Protein AF-A0AAW8I5U8-F1 (afdb_monomer)

Solvent-accessible surface area (backbone atoms only — not comparable to full-atom values): 26668 Å² total; per-residue (Å²): 141,75,40,50,20,48,64,18,50,66,17,54,62,31,70,56,70,36,52,13,31,52,14,30,51,13,29,57,18,38,51,52,96,35,41,14,20,42,19,5,32,14,5,34,15,4,30,14,0,49,57,34,18,30,14,5,34,15,6,34,15,5,34,14,4,42,13,65,38,73,68,40,48,15,4,33,13,5,32,15,5,33,16,6,31,19,34,35,25,24,30,15,4,32,15,5,35,16,6,32,16,3,33,21,64,20,74,36,66,20,40,11,3,32,13,6,32,15,5,32,17,6,34,14,0,56,73,33,18,29,14,4,30,15,6,32,16,4,37,14,3,35,7,71,21,70,40,8,26,16,5,32,15,6,33,15,5,36,20,6,32,10,38,24,26,30,14,5,34,14,4,32,16,5,32,15,3,38,7,37,17,28,46,20,2,33,16,5,34,16,6,33,17,4,34,9,50,42,30,24,28,13,9,31,16,4,32,15,5,33,15,2,35,13,71,16,62,77,87,37,37,41,9,5,37,15,4,32,16,5,34,16,5,32,12,0,47,58,35,15,28,14,5,31,16,5,32,15,5,32,15,3,31,16,19,24,43,79,39,47,12,3,32,15,4,34,16,5,34,17,5,31,15,42,30,26,23,28,15,5,34,15,4,29,16,4,32,14,3,34,22,80,32,58,45,6,25,10,2,33,19,5,43,26,4,34,17,5,30,14,0,51,55,32,21,30,14,5,30,16,4,35,14,2,27,16,5,31,19,16,71,77,19,30,13,4,33,18,14,40,14,8,33,16,6,34,16,45,30,27,24,29,13,6,32,14,6,33,14,3,26,12,3,36,19,40,56,36,10,52,41,11,47,33,8,48,32,10,45,25,8,78,79,42,48,49,58,23,51,59,22,53,58,20,48,66,30,76,52,76,73,89,70,74,97,80,67,90,67,49,57,40,54,52,49,33,52,52,49,49,52,51,37,50,50,50,54,53,52,49,42,74,74,54,77,51,88,42,55,82,73,42,78,80,62,80,103,64,64,73,60,56,56,53,46,37,52,52,50,27,53,49,47,35,51,47,22,59,67,53,39,63,67,33,50,52,51,19,52,52,25,45,75,70,71,34,63,68,56,19,52,51,37,47,52,56,38,58,48,40,39,53,37,72,44,74,49,69,92,39,95,90,58,74,48,55,36,35,40,69,42,48,49,52,65,66,73,44,50,75,70,74,66,58,84,79,59,66,59,59,42,52,55,65,65,31,74,53,75,49,76,49,70,43,87,87,76,69,45,32,40,38,39,53,22,52,53,53,43,51,50,52,16,60,54,10,18,66,50,25,21,52,50,31,44,50,52,30,48,50,46,24,52,53,20,55,75,68,70,34,65,69,52,23,50,38,27,60,68,25,32,63,31,37,24,51,28,9,29,37,52,17,74,46,70,50,78,44,76,51,64,37,86,83,52,86,67,38,54,34,35,35,36,45,48,29,5,0,41,48,13,68,73,37,68,33,37,33,37,35,48,44,91,95,79,46,79,45,78,32,69,27,47,68,54,61,33,10,5,38,52,47,39,59,68,63,48,49,45,53,56,54,41,65,61,67,59,133

Secondary structure (DSSP, 8-state):
---SPPPPPPPPPPSSBSPPPPPPPPPPP-EETTEEPPPPPPPPPPPPPSSB-PPPPPPPPPPPPPB-STT-PPPPPPPPPPPPPP-SBSPPPPPPPPPPPPPB--SSS-BPPPPPPPPPPPPPPSSB-PPPPPPPPPPPPPB-STTPBPPPPPPPPPPPPEEESPPPPPPPPPPPPPBSSSPPPPPPPPPPPPPEEEESPPPPPPPPPPPPPB--SSSPPPPPPPPPPPPPPPPPSSB-PPPPPPPPPPPPPB--TTSBPPPPPPPPPPPPPSSBSPPPPPPPPPPPPPB-SSS-BPPPPPPPPPPPPPPSSB-PPPPPPPPPPPPPP-TTSPPPPP-PPPPPPPP-SBSPPPPPPPPPPPPSSSSPPPPPPPPPPPPPPSSB-PPPPPPPPPPPP-------S--TTSHHHHHHHHHHHHHHHHHHHHHHHS--TTHHHHTTS-TTSHHHHHHHHHHHHHHHHHHHTTHHHHHHHHHHHHHTT-HHHHHHHHHHHHHHHH-SEEE-S-TT--EEESTTTTTGGGGGHHHHTTTS-SHHHHHHH---EEEEEETTTTEEEEEE-HHHHHHHHHHHHHHHHHHHHHHHHHHHHHHHHTT-HHHHHHHHHHHHHHHHHHHHH-EEEEEEEPPTTTTTT--EEEEEEEE-TTPPPEEEEEEEEETTTEEEEEEEEEEEES-HHHIIIIIHHHHHHHTT--

Nearest PDB structures (foldseek):
  7jjv-assembly1_A  TM=4.392E-01  e=2.098E-08  unclassified Entomobryomorpha
  5cwo-assembly2_B  TM=2.257E-01  e=1.267E+00  synthetic construct

pLDDT: mean 72.21, std 25.72, range [25.38, 98.75]

Radius of gyration: 30.34 Å; Cα contacts (8 Å, |Δi|>4): 2993; chains: 1; bounding box: 61×66×93 Å

Sequence (698 aa):
LTGSGVAGGAGGSVGLWGSGGAGGDGGAATSLLGVGMNAGAGGAGGNAGLLYGNGGAGGAGGNGGDTTVPLFDSGVGGAGGAGGNASLFGNGGTGGVGGKGGTSSDLASATSGAGGAGGAGGVGGLLYGNGGNGGAGGIGGAAINILANAGAGGAGGAAGSSFIGNGGNGGAGGAGGAAALFSSGVGGAGGSGGTALLLGSGGAGGNGGTGGANSGSLFASPGGTGGAGGHGGAGGLIWGNGGAGGNGGNGGTTADGALEGGTGGIGGTGGSAIAFGNGGQGGAGGNGGDHSGGNGIGGKGGASGNGGNAGQVFGDGGTGGTGGAGGAGSGTKAGGTGSDGGHGGNATLIGNGGDGGAGGAGGAGSPAGAPGNGGTGGTGGVLFGQSGSSGPPGAAALAFPSLSSSVPILGPYEDLIANTVANLASIGNTWLADPAPFLQQYLANQFGYGQLTLTALTDATRDFAIGLAGIPPSLQSALQALAAGDVSGAVTDVLGAVVKVFVSGVDASDLSNILLLGPVGDLFPILSIPGAMSQNFTNVVMTVTDTTIAFSIDTTNLTGVMTFGLPLAMTLNAVGSPITTAIAFAESTTAFVSAVQAGNLQAAAAALVGAPANVANGFLNGEARLPLALPTSATGGIPVTVEVPVGGILAPLQPFQATAVIPVIGPVTVTLEGTPAGGIVPALVNYAPTQLAQAIAP

Mean predicted aligned error: 18.53 Å

Foldseek 3Di:
DDQEWAAWAAWAADAAAEETGETAEIGAGEQDVQAKAAIYAWHEWYEGYQADYEWHETHEWHEIYAHADAPHATYAWHEWHATYAYHAAEEWYEWYEWYEWYAYAYQHEYETYATHETHETYAGHANDYEWYEWYETYAWYAYNYARYAIYAWHATYAIYAYAAEEWYEWYETYEWYAYAFEHTYAWHETYAWYAHEAAEATAETYETYEFYAYNYAPNGAATHAWYEWYAWYEGYQAEYETYETYATHETYAYAYQEEEHHETYETYATYEYAAAYEWYEKYEWHAWHAHDYHHYEWYATHHIYETYAYYQHDYEWYEWYEWYAWYAGDDQYETYATEEWHETYAYEAAEEWYAWHEWYEFHEHNVTHHIYATYATYYAYPHYYYTHHTHHIHHYHDHDDPDDDPDPLCVLVVCLVVLLVVLVVVLVVVCVVPVFPCCVVCVVDDPPDVCLVVVLVVVLVRQLSSLVSQQPVLCVQLVVCVVVVNPVRNVVSLVVSLCCSAAVDWPVVDVVDIQGPHSVNSCVVVVCSLVVVPPVDDLVVCLSVDQDWDWDADPPVLAIATAGRPVVQLVQQVVLLVVLLVVLLVVLVVQLVVCVVVVNPVSNVSSSSSSSSSSSCSQAAGKDWDWDWDDCVVVVNWTKIKTDIGEHQSYAWDFIKMWTQDVPPGTDIGTHPYRTHYHSVNCVSPPVSVSVVVSVDD

Structure (mmCIF, N/CA/C/O backbone):
data_AF-A0AAW8I5U8-F1
#
_entry.id   AF-A0AAW8I5U8-F1
#
loop_
_atom_site.group_PDB
_atom_site.id
_atom_site.type_symbol
_atom_site.label_atom_id
_atom_site.label_alt_id
_atom_site.label_comp_id
_atom_site.label_asym_id
_atom_site.label_entity_id
_atom_site.label_seq_id
_atom_site.pdbx_PDB_ins_code
_atom_site.Cartn_x
_atom_site.Cartn_y
_atom_site.Cartn_z
_atom_site.occupancy
_atom_site.B_iso_or_equiv
_atom_site.auth_seq_id
_atom_site.auth_comp_id
_atom_site.auth_asym_id
_atom_site.auth_atom_id
_atom_site.pdbx_PDB_model_num
ATOM 1 N N . LEU A 1 1 ? 24.436 8.490 -30.455 1.00 45.78 1 LEU A N 1
ATOM 2 C CA . LEU A 1 1 ? 24.683 8.838 -29.040 1.00 45.78 1 LEU A CA 1
ATOM 3 C C . LEU A 1 1 ? 23.319 9.098 -28.403 1.00 45.78 1 LEU A C 1
ATOM 5 O O . LEU A 1 1 ? 22.833 10.215 -28.463 1.00 45.78 1 LEU A O 1
ATOM 9 N N . THR A 1 2 ? 22.628 8.057 -27.938 1.00 54.62 2 THR A N 1
ATOM 10 C CA . THR A 1 2 ? 21.289 8.177 -27.332 1.00 54.62 2 THR A CA 1
ATOM 11 C C . THR A 1 2 ? 21.399 7.692 -25.892 1.00 54.62 2 THR A C 1
ATOM 13 O O . THR A 1 2 ? 21.663 6.514 -25.681 1.00 54.62 2 THR A O 1
ATOM 16 N N . GLY A 1 3 ? 21.295 8.601 -24.917 1.00 64.94 3 GLY A N 1
ATOM 17 C CA . GLY A 1 3 ? 21.365 8.259 -23.487 1.00 64.94 3 GLY A CA 1
ATOM 18 C C . GLY A 1 3 ? 20.039 7.752 -22.906 1.00 64.94 3 GLY A C 1
ATOM 19 O O . GLY A 1 3 ? 20.021 7.203 -21.810 1.00 64.94 3 GLY A O 1
ATOM 20 N N . SER A 1 4 ? 18.933 7.905 -23.646 1.00 85.25 4 SER A N 1
ATOM 21 C CA . SER A 1 4 ? 17.619 7.374 -23.275 1.00 85.25 4 SER A CA 1
ATOM 22 C C . SER A 1 4 ? 17.594 5.850 -23.317 1.00 85.25 4 SER A C 1
ATOM 24 O O . SER A 1 4 ? 18.105 5.243 -24.264 1.00 85.25 4 SER A O 1
ATOM 26 N N . GLY A 1 5 ? 16.924 5.247 -22.341 1.00 88.06 5 GLY A N 1
ATOM 27 C CA . GLY A 1 5 ? 16.674 3.814 -22.332 1.00 88.06 5 GLY A CA 1
ATOM 28 C C . GLY A 1 5 ? 15.780 3.385 -23.499 1.00 88.06 5 GLY A C 1
ATOM 29 O O . GLY A 1 5 ? 14.819 4.069 -23.852 1.00 88.06 5 GLY A O 1
ATOM 30 N N . VAL A 1 6 ? 16.101 2.250 -24.118 1.00 94.00 6 VAL A N 1
ATOM 31 C CA . VAL A 1 6 ? 15.283 1.658 -25.190 1.00 94.00 6 VAL A CA 1
ATOM 32 C C . VAL A 1 6 ? 14.116 0.874 -24.601 1.00 94.00 6 VAL A C 1
ATOM 34 O O . VAL A 1 6 ? 14.269 0.232 -23.568 1.00 94.00 6 VAL A O 1
ATOM 37 N N . ALA A 1 7 ? 12.949 0.903 -25.241 1.00 95.62 7 ALA A N 1
ATOM 38 C CA . ALA A 1 7 ? 11.826 0.084 -24.793 1.00 95.62 7 ALA A CA 1
ATOM 39 C C . ALA A 1 7 ? 12.142 -1.415 -24.929 1.00 95.62 7 ALA A C 1
ATOM 41 O O . ALA A 1 7 ? 12.793 -1.840 -25.888 1.00 95.62 7 ALA A O 1
ATOM 42 N N . GLY A 1 8 ? 11.650 -2.204 -23.980 1.00 96.56 8 GLY A N 1
ATOM 43 C CA . GLY A 1 8 ? 11.722 -3.653 -24.023 1.00 96.56 8 GLY A CA 1
ATOM 44 C C . GLY A 1 8 ? 10.861 -4.229 -25.147 1.00 96.56 8 GLY A C 1
ATOM 45 O O . GLY A 1 8 ? 9.788 -3.714 -25.467 1.00 96.56 8 GLY A O 1
ATOM 46 N N . GLY A 1 9 ? 11.336 -5.306 -25.774 1.00 97.62 9 GLY A N 1
ATOM 47 C CA . GLY A 1 9 ? 10.595 -5.986 -26.838 1.00 97.62 9 GLY A CA 1
ATOM 48 C C . GLY A 1 9 ? 9.325 -6.657 -26.312 1.00 97.62 9 GLY A C 1
ATOM 49 O O . GLY A 1 9 ? 9.320 -7.201 -25.213 1.00 97.62 9 GLY A O 1
ATOM 50 N N . ALA A 1 10 ? 8.244 -6.654 -27.092 1.00 97.50 10 ALA A N 1
ATOM 51 C CA . ALA A 1 10 ? 7.037 -7.387 -26.721 1.00 97.50 10 ALA A CA 1
ATOM 52 C C . ALA A 1 10 ? 7.274 -8.907 -26.745 1.00 97.50 10 ALA A C 1
ATOM 54 O O . ALA A 1 10 ? 7.976 -9.430 -27.614 1.00 97.50 10 ALA A O 1
ATOM 55 N N . GLY A 1 11 ? 6.648 -9.614 -25.809 1.00 97.12 11 GLY A N 1
ATOM 56 C CA . GLY A 1 11 ? 6.640 -11.064 -25.757 1.00 97.12 11 GLY A CA 1
ATOM 57 C C . GLY A 1 11 ? 5.869 -11.672 -26.927 1.00 97.12 11 GLY A C 1
ATOM 58 O O . GLY A 1 11 ? 4.833 -11.161 -27.361 1.00 97.12 11 GLY A O 1
ATOM 59 N N . GLY A 1 12 ? 6.371 -12.789 -27.453 1.00 97.50 12 GLY A N 1
ATOM 60 C CA . GLY A 1 12 ? 5.727 -13.495 -28.560 1.00 97.50 12 GLY A CA 1
ATOM 61 C C . GLY A 1 12 ? 4.364 -14.058 -28.155 1.00 97.50 12 GLY A C 1
ATOM 62 O O . GLY A 1 12 ? 4.254 -14.749 -27.145 1.00 97.50 12 GLY A O 1
ATOM 63 N N . SER A 1 13 ? 3.326 -13.785 -28.943 1.00 96.50 13 SER A N 1
ATOM 64 C CA . SER A 1 13 ? 2.020 -14.425 -28.748 1.00 96.50 13 SER A CA 1
ATOM 65 C C . SER A 1 13 ? 2.006 -15.822 -29.364 1.00 96.50 13 SER A C 1
ATOM 67 O O . SER A 1 13 ? 2.640 -16.059 -30.395 1.00 96.50 13 SER A O 1
ATOM 69 N N . VAL A 1 14 ? 1.268 -16.741 -28.750 1.00 95.56 14 VAL A N 1
ATOM 70 C CA . VAL A 1 14 ? 1.145 -18.125 -29.221 1.00 95.56 14 VAL A CA 1
ATOM 71 C C . VAL A 1 14 ? -0.175 -18.326 -29.966 1.00 95.56 14 VAL A C 1
ATOM 73 O O . VAL A 1 14 ? -1.187 -17.733 -29.621 1.00 95.56 14 VAL A O 1
ATOM 76 N N . GLY A 1 15 ? -0.161 -19.157 -31.015 1.00 90.62 15 GLY A N 1
ATOM 77 C CA . GLY A 1 15 ? -1.330 -19.417 -31.863 1.00 90.62 15 GLY A CA 1
ATOM 78 C C . GLY A 1 15 ? -2.380 -20.321 -31.209 1.00 90.62 15 GLY A C 1
ATOM 79 O O . GLY A 1 15 ? -3.417 -19.847 -30.758 1.00 90.62 15 GLY A O 1
ATOM 80 N N . LEU A 1 16 ? -2.147 -21.641 -31.187 1.00 93.31 16 LEU A N 1
ATOM 81 C CA . LEU A 1 16 ? -3.170 -22.616 -30.773 1.00 93.31 16 LEU A CA 1
ATOM 82 C C . LEU A 1 16 ? -2.974 -23.158 -29.346 1.00 93.31 16 LEU A C 1
ATOM 84 O O . LEU A 1 16 ? -3.917 -23.134 -28.558 1.00 93.31 16 LEU A O 1
ATOM 88 N N . TRP A 1 17 ? -1.761 -23.615 -29.014 1.00 93.75 17 TRP A N 1
ATOM 89 C CA . TRP A 1 17 ? -1.393 -24.186 -27.711 1.00 93.75 17 TRP A CA 1
ATOM 90 C C . TRP A 1 17 ? -0.069 -23.604 -27.225 1.00 93.75 17 TRP A C 1
ATOM 92 O O . TRP A 1 17 ? 0.913 -23.638 -27.965 1.00 93.75 17 TRP A O 1
ATOM 102 N N . GLY A 1 18 ? -0.034 -23.136 -25.978 1.00 95.88 18 GLY A N 1
ATOM 103 C CA . GLY A 1 18 ? 1.173 -22.666 -25.300 1.00 95.88 18 GLY A CA 1
ATOM 104 C C . GLY A 1 18 ? 0.994 -21.301 -24.639 1.00 95.88 18 GLY A C 1
ATOM 105 O O . GLY A 1 18 ? 0.070 -20.551 -24.948 1.00 95.88 18 GLY A O 1
ATOM 106 N N . SER A 1 19 ? 1.878 -20.987 -23.698 1.00 97.69 19 SER A N 1
ATOM 107 C CA . SER A 1 19 ? 1.889 -19.705 -22.994 1.00 97.69 19 SER A CA 1
ATOM 108 C C . SER A 1 19 ? 2.547 -18.605 -23.820 1.00 97.69 19 SER A C 1
ATOM 110 O O . SER A 1 19 ? 3.540 -18.860 -24.502 1.00 97.69 19 SER A O 1
ATOM 112 N N . GLY A 1 20 ? 2.046 -17.379 -23.701 1.00 97.31 20 GLY A N 1
ATOM 113 C CA . GLY A 1 20 ? 2.695 -16.213 -24.288 1.00 97.31 20 GLY A CA 1
ATOM 114 C C . GLY A 1 20 ? 4.092 -15.978 -23.707 1.00 97.31 20 GLY A C 1
ATOM 115 O O . GLY A 1 20 ? 4.358 -16.273 -22.541 1.00 97.31 20 GLY A O 1
ATOM 116 N N . GLY A 1 21 ? 5.004 -15.461 -24.528 1.00 98.00 21 GLY A N 1
ATOM 117 C CA . GLY A 1 21 ? 6.356 -15.102 -24.100 1.00 98.00 21 GLY A CA 1
ATOM 118 C C . GLY A 1 21 ? 6.355 -13.893 -23.166 1.00 98.00 21 GLY A C 1
ATOM 119 O O . GLY A 1 21 ? 5.479 -13.038 -23.260 1.00 98.00 21 GLY A O 1
ATOM 120 N N . ALA A 1 22 ? 7.340 -13.796 -22.277 1.00 98.12 22 ALA A N 1
ATOM 121 C CA . ALA A 1 22 ? 7.511 -12.603 -21.453 1.00 98.12 22 ALA A CA 1
ATOM 122 C C . ALA A 1 22 ? 7.917 -11.390 -22.308 1.00 98.12 22 ALA A C 1
ATOM 124 O O . ALA A 1 22 ? 8.619 -11.538 -23.313 1.00 98.12 22 ALA A O 1
ATOM 125 N N . GLY A 1 23 ? 7.480 -10.202 -21.904 1.00 97.81 23 GLY A N 1
ATOM 126 C CA . GLY A 1 23 ? 8.013 -8.952 -22.423 1.00 97.81 23 GLY A CA 1
ATOM 127 C C . GLY A 1 23 ? 9.448 -8.742 -21.948 1.00 97.81 23 GLY A C 1
ATOM 128 O O . GLY A 1 23 ? 9.800 -9.104 -20.829 1.00 97.81 23 GLY A O 1
ATOM 129 N N . GLY A 1 24 ? 10.289 -8.176 -22.808 1.00 97.94 24 GLY A N 1
ATOM 130 C CA . GLY A 1 24 ? 11.649 -7.790 -22.455 1.00 97.94 24 GLY A CA 1
ATOM 131 C C . GLY A 1 24 ? 11.661 -6.574 -21.537 1.00 97.94 24 GLY A C 1
ATOM 132 O O . GLY A 1 24 ? 10.762 -5.737 -21.593 1.00 97.94 24 GLY A O 1
ATOM 133 N N . ASP A 1 25 ? 12.697 -6.451 -20.719 1.00 97.81 25 ASP A N 1
ATOM 134 C CA . ASP A 1 25 ? 12.854 -5.296 -19.841 1.00 97.81 25 ASP A CA 1
ATOM 135 C C . ASP A 1 25 ? 13.195 -4.028 -20.632 1.00 97.81 25 ASP A C 1
ATOM 137 O O . ASP A 1 25 ? 13.850 -4.062 -21.679 1.00 97.81 25 ASP A O 1
ATOM 141 N N . GLY A 1 26 ? 12.750 -2.891 -20.112 1.00 96.62 26 GLY A N 1
ATOM 142 C CA . GLY A 1 26 ? 13.141 -1.579 -20.584 1.00 96.62 26 GLY A CA 1
ATOM 143 C C . GLY A 1 26 ? 14.603 -1.299 -20.257 1.00 96.62 26 GLY A C 1
ATOM 144 O O . GLY A 1 26 ? 15.080 -1.551 -19.150 1.00 96.62 26 GLY A O 1
ATOM 145 N N . GLY A 1 27 ? 15.329 -0.748 -21.222 1.00 95.75 27 GLY A N 1
ATOM 146 C CA . GLY A 1 27 ? 16.712 -0.341 -21.041 1.00 95.75 27 GLY A CA 1
ATOM 147 C C . GLY A 1 27 ? 16.828 0.717 -19.949 1.00 95.75 27 GLY A C 1
ATOM 148 O O . GLY A 1 27 ? 16.088 1.704 -19.945 1.00 95.75 27 GLY A O 1
ATOM 149 N N . ALA A 1 28 ? 17.779 0.528 -19.037 1.00 92.62 28 ALA A N 1
ATOM 150 C CA . ALA A 1 28 ? 18.180 1.586 -18.124 1.00 92.62 28 ALA A CA 1
ATOM 151 C C . ALA A 1 28 ? 18.738 2.769 -18.924 1.00 92.62 28 ALA A C 1
ATOM 153 O O . ALA A 1 28 ? 19.427 2.588 -19.933 1.00 92.62 28 ALA A O 1
ATOM 154 N N . ALA A 1 29 ? 18.427 3.977 -18.477 1.00 88.00 29 ALA A N 1
ATOM 155 C CA . ALA A 1 29 ? 19.010 5.172 -19.046 1.00 88.00 29 ALA A CA 1
ATOM 156 C C . ALA A 1 29 ? 20.371 5.475 -18.427 1.00 88.00 29 ALA A C 1
ATOM 158 O O . ALA A 1 29 ? 20.649 5.135 -17.277 1.00 88.00 29 ALA A O 1
ATOM 159 N N . THR A 1 30 ? 21.218 6.144 -19.201 1.00 86.31 30 THR A N 1
ATOM 160 C CA . THR A 1 30 ? 22.499 6.660 -18.723 1.00 86.31 30 THR A CA 1
ATOM 161 C C . THR A 1 30 ? 22.428 8.170 -18.543 1.00 86.31 30 THR A C 1
ATOM 163 O O . THR A 1 30 ? 21.544 8.849 -19.069 1.00 86.31 30 THR A O 1
ATOM 166 N N . SER A 1 31 ? 23.381 8.706 -17.788 1.00 83.56 31 SER A N 1
ATOM 167 C CA . SER A 1 31 ? 23.600 10.145 -17.734 1.00 83.56 31 SER A CA 1
ATOM 168 C C . SER A 1 31 ? 24.452 10.566 -18.934 1.00 83.56 31 SER A C 1
ATOM 170 O O . SER A 1 31 ? 25.536 10.017 -19.152 1.00 83.56 31 SER A O 1
ATOM 172 N N . LEU A 1 32 ? 23.977 11.515 -19.740 1.00 82.12 32 LEU A N 1
ATOM 173 C CA . LEU A 1 32 ? 24.716 12.056 -20.880 1.00 82.12 32 LEU A CA 1
ATOM 174 C C . LEU A 1 32 ? 25.178 13.475 -20.553 1.00 82.12 32 LEU A C 1
ATOM 176 O O . LEU A 1 32 ? 24.360 14.358 -20.326 1.00 82.12 32 LEU A O 1
ATOM 180 N N . LEU A 1 33 ? 26.499 13.682 -20.525 1.00 84.88 33 LEU A N 1
ATOM 181 C CA . LEU A 1 33 ? 27.121 14.925 -20.043 1.00 84.88 33 LEU A CA 1
ATOM 182 C C . LEU A 1 33 ? 26.688 15.287 -18.604 1.00 84.88 33 LEU A C 1
ATOM 184 O O . LEU A 1 33 ? 26.691 16.456 -18.241 1.00 84.88 33 LEU A O 1
ATOM 188 N N . GLY A 1 34 ? 26.323 14.292 -17.787 1.00 82.69 34 GLY A N 1
ATOM 189 C CA . GLY A 1 34 ? 25.820 14.497 -16.426 1.00 82.69 34 GLY A CA 1
ATOM 190 C C . GLY A 1 34 ? 24.325 14.840 -16.344 1.00 82.69 34 GLY A C 1
ATOM 191 O O . GLY A 1 34 ? 23.826 15.049 -15.241 1.00 82.69 34 GLY A O 1
ATOM 192 N N . VAL A 1 35 ? 23.607 14.884 -17.475 1.00 87.44 35 VAL A N 1
ATOM 193 C CA . VAL A 1 35 ? 22.141 14.992 -17.524 1.00 87.44 35 VAL A CA 1
ATOM 194 C C . VAL A 1 35 ? 21.530 13.594 -17.578 1.00 87.44 35 VAL A C 1
ATOM 196 O O . VAL A 1 35 ? 21.764 12.837 -18.525 1.00 87.44 35 VAL A O 1
ATOM 199 N N . GLY A 1 36 ? 20.741 13.258 -16.566 1.00 89.56 36 GLY A N 1
ATOM 200 C CA . GLY A 1 36 ? 20.023 12.000 -16.454 1.00 89.56 36 GLY A CA 1
ATOM 201 C C . GLY A 1 36 ? 18.930 11.872 -17.508 1.00 89.56 36 GLY A C 1
ATOM 202 O O . GLY A 1 36 ? 18.064 12.731 -17.636 1.00 89.56 36 GLY A O 1
ATOM 203 N N . MET A 1 37 ? 18.966 10.790 -18.283 1.00 93.31 37 MET A N 1
ATOM 204 C CA . MET A 1 37 ? 17.985 10.537 -19.339 1.00 93.31 37 MET A CA 1
ATOM 205 C C . MET A 1 37 ? 16.855 9.625 -18.855 1.00 93.31 37 MET A C 1
ATOM 207 O O . MET A 1 37 ? 17.021 8.849 -17.917 1.00 93.31 37 MET A O 1
ATOM 211 N N . ASN A 1 38 ? 15.703 9.680 -19.523 1.00 94.56 38 ASN A N 1
ATOM 212 C CA . ASN A 1 38 ? 14.565 8.811 -19.213 1.00 94.56 38 ASN A CA 1
ATOM 213 C C . ASN A 1 38 ? 14.818 7.368 -19.645 1.00 94.56 38 ASN A C 1
ATOM 215 O O . ASN A 1 38 ? 15.378 7.118 -20.720 1.00 94.56 38 ASN A O 1
ATOM 219 N N . ALA A 1 39 ? 14.368 6.425 -18.823 1.00 96.06 39 ALA A N 1
ATOM 220 C CA . ALA A 1 39 ? 14.500 5.005 -19.102 1.00 96.06 39 ALA A CA 1
ATOM 221 C C . ALA A 1 39 ? 13.464 4.491 -20.105 1.00 96.06 39 ALA A C 1
ATOM 223 O O . ALA A 1 39 ? 12.438 5.123 -20.364 1.00 96.06 39 ALA A O 1
ATOM 224 N N . GLY A 1 40 ? 13.723 3.301 -20.642 1.00 97.19 40 GLY A N 1
ATOM 225 C CA . GLY A 1 40 ? 12.787 2.601 -21.509 1.00 97.19 40 GLY A CA 1
ATOM 226 C C . GLY A 1 40 ? 11.682 1.916 -20.712 1.00 97.19 40 GLY A C 1
ATOM 227 O O . GLY A 1 40 ? 11.918 1.415 -19.615 1.00 97.19 40 GLY A O 1
ATOM 228 N N . ALA A 1 41 ? 10.476 1.856 -21.274 1.00 97.88 41 ALA A N 1
ATOM 229 C CA . ALA A 1 41 ? 9.396 1.041 -20.721 1.00 97.88 41 ALA A CA 1
ATOM 230 C C . ALA A 1 41 ? 9.661 -0.457 -20.941 1.00 97.88 41 ALA A C 1
ATOM 232 O O . ALA A 1 41 ? 10.299 -0.836 -21.925 1.00 97.88 41 ALA A O 1
ATOM 233 N N . GLY A 1 42 ? 9.139 -1.301 -20.056 1.00 98.00 42 GLY A N 1
ATOM 234 C CA . GLY A 1 42 ? 9.101 -2.744 -20.248 1.00 98.00 42 GLY A CA 1
ATOM 235 C C . GLY A 1 42 ? 8.156 -3.141 -21.380 1.00 98.00 42 GLY A C 1
ATOM 236 O O . GLY A 1 42 ? 7.123 -2.509 -21.611 1.00 98.00 42 GLY A O 1
ATOM 237 N N . GLY A 1 43 ? 8.510 -4.197 -22.104 1.00 98.12 43 GLY A N 1
ATOM 238 C CA . GLY A 1 43 ? 7.689 -4.759 -23.168 1.00 98.12 43 GLY A CA 1
ATOM 239 C C . GLY A 1 43 ? 6.449 -5.456 -22.614 1.00 98.12 43 GLY A C 1
ATOM 240 O O . GLY A 1 43 ? 6.477 -6.033 -21.530 1.00 98.12 43 GLY A O 1
ATOM 241 N N . ALA A 1 44 ? 5.346 -5.434 -23.359 1.00 98.31 44 ALA A N 1
ATOM 242 C CA . ALA A 1 44 ? 4.161 -6.203 -22.986 1.00 98.31 44 ALA A CA 1
ATOM 243 C C . ALA A 1 44 ? 4.430 -7.714 -23.084 1.00 98.31 44 ALA A C 1
ATOM 245 O O . ALA A 1 44 ? 5.147 -8.157 -23.982 1.00 98.31 44 ALA A O 1
ATOM 246 N N . GLY A 1 45 ? 3.832 -8.504 -22.198 1.00 98.19 45 GLY A N 1
ATOM 247 C CA . GLY A 1 45 ? 3.792 -9.955 -22.311 1.00 98.19 45 GLY A CA 1
ATOM 248 C C . GLY A 1 45 ? 2.940 -10.404 -23.499 1.00 98.19 45 GLY A C 1
ATOM 249 O O . GLY A 1 45 ? 1.951 -9.768 -23.861 1.00 98.19 45 GLY A O 1
ATOM 250 N N . GLY A 1 46 ? 3.327 -11.511 -24.124 1.00 98.12 46 GLY A N 1
ATOM 251 C CA . GLY A 1 46 ? 2.601 -12.107 -25.238 1.00 98.12 46 GLY A CA 1
ATOM 252 C C . GLY A 1 46 ? 1.297 -12.762 -24.789 1.00 98.12 46 GLY A C 1
ATOM 253 O O . GLY A 1 46 ? 1.178 -13.232 -23.658 1.00 98.12 46 GLY A O 1
ATOM 254 N N . ASN A 1 47 ? 0.319 -12.843 -25.686 1.00 98.25 47 ASN A N 1
ATOM 255 C CA . ASN A 1 47 ? -0.925 -13.556 -25.403 1.00 98.25 47 ASN A CA 1
ATOM 256 C C . ASN A 1 47 ? -0.725 -15.075 -25.492 1.00 98.25 47 ASN A C 1
ATOM 258 O O . ASN A 1 47 ? 0.087 -15.569 -26.284 1.00 98.25 47 ASN A O 1
ATOM 262 N N . ALA A 1 48 ? -1.488 -15.812 -24.691 1.00 97.38 48 ALA A N 1
ATOM 263 C CA . ALA A 1 48 ? -1.538 -17.265 -24.751 1.00 97.38 48 ALA A CA 1
ATOM 264 C C . ALA A 1 48 ? -2.157 -17.788 -26.053 1.00 97.38 48 ALA A C 1
ATOM 266 O O . ALA A 1 48 ? -2.930 -17.093 -26.715 1.00 97.38 48 ALA A O 1
ATOM 267 N N . GLY A 1 49 ? -1.896 -19.065 -26.341 1.00 97.00 49 GLY A N 1
ATOM 268 C CA . GLY A 1 49 ? -2.594 -19.821 -27.374 1.00 97.00 49 GLY A CA 1
ATOM 269 C C . GLY A 1 49 ? -4.103 -19.860 -27.145 1.00 97.00 49 GLY A C 1
ATOM 270 O O . GLY A 1 49 ? -4.572 -19.856 -26.007 1.00 97.00 49 GLY A O 1
ATOM 271 N N . LEU A 1 50 ? -4.861 -19.927 -28.243 1.00 96.69 50 LEU A N 1
ATOM 272 C CA . LEU A 1 50 ? -6.324 -19.868 -28.246 1.00 96.69 50 LEU A CA 1
ATOM 273 C C . LEU A 1 50 ? -6.965 -20.876 -27.278 1.00 96.69 50 LEU A C 1
ATOM 275 O O . LEU A 1 50 ? -7.913 -20.532 -26.576 1.00 96.69 50 LEU A O 1
ATOM 279 N N . LEU A 1 51 ? -6.469 -22.118 -27.253 1.00 95.56 51 LEU A N 1
ATOM 280 C CA . LEU A 1 51 ? -7.091 -23.205 -26.495 1.00 95.56 51 LEU A CA 1
ATOM 281 C C . LEU A 1 51 ? -6.546 -23.310 -25.076 1.00 95.56 51 LEU A C 1
ATOM 283 O O . LEU A 1 51 ? -7.324 -23.422 -24.140 1.00 95.56 51 LEU A O 1
ATOM 287 N N . TYR A 1 52 ? -5.229 -23.276 -24.903 1.00 96.19 52 TYR A N 1
ATOM 288 C CA . TYR A 1 52 ? -4.617 -23.422 -23.589 1.00 96.19 52 TYR A CA 1
ATOM 289 C C . TYR A 1 52 ? -3.285 -22.692 -23.522 1.00 96.19 52 TYR A C 1
ATOM 291 O O . TYR A 1 52 ? -2.425 -22.856 -24.395 1.00 96.19 52 TYR A O 1
ATOM 299 N N . GLY A 1 53 ? -3.095 -21.961 -22.432 1.00 97.25 53 GLY A N 1
ATOM 300 C CA . GLY A 1 53 ? -1.835 -21.342 -22.071 1.00 97.25 53 GLY A CA 1
ATOM 301 C C . GLY A 1 53 ? -2.051 -20.124 -21.189 1.00 97.25 53 GLY A C 1
ATOM 302 O O . GLY A 1 53 ? -3.116 -19.513 -21.185 1.00 97.25 53 GLY A O 1
ATOM 303 N N . ASN A 1 54 ? -1.007 -19.750 -20.462 1.00 98.19 54 ASN A N 1
ATOM 304 C CA . ASN A 1 54 ? -1.017 -18.520 -19.681 1.00 98.19 54 ASN A CA 1
ATOM 305 C C . ASN A 1 54 ? -0.546 -17.344 -20.537 1.00 98.19 54 ASN A C 1
ATOM 307 O O . ASN A 1 54 ? 0.276 -17.519 -21.443 1.00 98.19 54 ASN A O 1
ATOM 311 N N . GLY A 1 55 ? -1.033 -16.146 -20.241 1.00 97.88 55 GLY A N 1
ATOM 312 C CA . GLY A 1 55 ? -0.436 -14.929 -20.768 1.00 97.88 55 GLY A CA 1
ATOM 313 C C . GLY A 1 55 ? 0.999 -14.758 -20.264 1.00 97.88 55 GLY A C 1
ATOM 314 O O . GLY A 1 55 ? 1.334 -15.170 -19.152 1.00 97.88 55 GLY A O 1
ATOM 315 N N . GLY A 1 56 ? 1.865 -14.172 -21.085 1.00 98.31 56 GLY A N 1
ATOM 316 C CA . GLY A 1 56 ? 3.244 -13.880 -20.701 1.00 98.31 56 GLY A CA 1
ATOM 317 C C . GLY A 1 56 ? 3.322 -12.733 -19.696 1.00 98.31 56 GLY A C 1
ATOM 318 O O . GLY A 1 56 ? 2.486 -11.836 -19.712 1.00 98.31 56 GLY A O 1
ATOM 319 N N . ALA A 1 57 ? 4.327 -12.723 -18.825 1.00 98.50 57 ALA A N 1
ATOM 320 C CA . ALA A 1 57 ? 4.557 -11.581 -17.940 1.00 98.50 57 ALA A CA 1
ATOM 321 C C . ALA A 1 57 ? 4.987 -10.337 -18.738 1.00 98.50 57 ALA A C 1
ATOM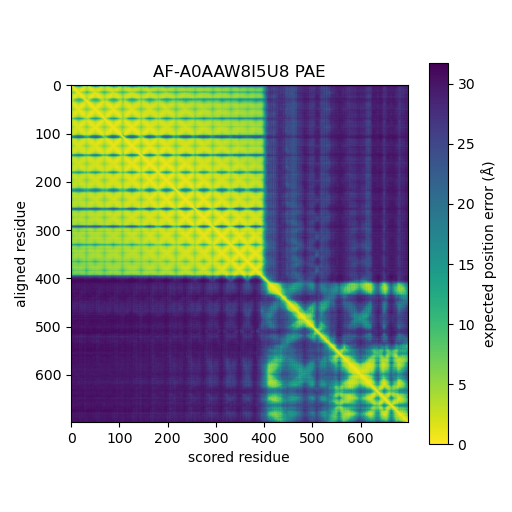 323 O O . ALA A 1 57 ? 5.672 -10.458 -19.755 1.00 98.50 57 ALA A O 1
ATOM 324 N N . GLY A 1 58 ? 4.608 -9.148 -18.281 1.00 98.25 58 GLY A N 1
ATOM 325 C CA . GLY A 1 58 ? 5.177 -7.899 -18.778 1.00 98.25 58 GLY A CA 1
ATOM 326 C C . GLY A 1 58 ? 6.613 -7.703 -18.286 1.00 98.25 58 GLY A C 1
ATOM 327 O O . GLY A 1 58 ? 6.947 -8.104 -17.172 1.00 98.25 58 GLY A O 1
ATOM 328 N N . GLY A 1 59 ? 7.459 -7.088 -19.109 1.00 98.25 59 GLY A N 1
ATOM 329 C CA . GLY A 1 59 ? 8.842 -6.767 -18.752 1.00 98.25 59 GLY A CA 1
ATOM 330 C C . GLY A 1 59 ? 8.927 -5.625 -17.742 1.00 98.25 59 GLY A C 1
ATOM 331 O O . GLY A 1 59 ? 8.029 -4.784 -17.662 1.00 98.25 59 GLY A O 1
ATOM 332 N N . ALA A 1 60 ? 10.003 -5.561 -16.968 1.00 98.31 60 ALA A N 1
ATOM 333 C CA . ALA A 1 60 ? 10.240 -4.456 -16.045 1.00 98.31 60 ALA A CA 1
ATOM 334 C C . ALA A 1 60 ? 10.553 -3.153 -16.798 1.00 98.31 60 ALA A C 1
ATOM 336 O O . ALA A 1 60 ? 11.123 -3.171 -17.887 1.00 98.31 60 ALA A O 1
ATOM 337 N N . GLY A 1 61 ? 10.210 -2.007 -16.221 1.00 97.88 61 GLY A N 1
ATOM 338 C CA . GLY A 1 61 ? 10.679 -0.711 -16.698 1.00 97.88 61 GLY A CA 1
ATOM 339 C C . GLY A 1 61 ? 12.141 -0.456 -16.322 1.00 97.88 61 GLY A C 1
ATOM 340 O O . GLY A 1 61 ? 12.602 -0.874 -15.261 1.00 97.88 61 GLY A O 1
ATOM 341 N N . GLY A 1 62 ? 12.879 0.248 -17.179 1.00 97.38 62 GLY A N 1
ATOM 342 C CA . GLY A 1 62 ? 14.276 0.599 -16.921 1.00 97.38 62 GLY A CA 1
ATOM 343 C C . GLY A 1 62 ? 14.428 1.659 -15.826 1.00 97.38 62 GLY A C 1
ATOM 344 O O . GLY A 1 62 ? 13.517 2.445 -15.577 1.00 97.38 62 GLY A O 1
ATOM 345 N N . ASN A 1 63 ? 15.596 1.739 -15.191 1.00 96.56 63 ASN A N 1
ATOM 346 C CA . ASN A 1 63 ? 15.882 2.816 -14.234 1.00 96.56 63 ASN A CA 1
ATOM 347 C C . ASN A 1 63 ? 16.255 4.117 -14.960 1.00 96.56 63 ASN A C 1
ATOM 349 O O . ASN A 1 63 ? 16.992 4.081 -15.950 1.00 96.56 63 ASN A O 1
ATOM 353 N N . GLY A 1 64 ? 15.745 5.247 -14.471 1.00 95.56 64 GLY A N 1
ATOM 354 C CA . GLY A 1 64 ? 16.093 6.580 -14.953 1.00 95.56 64 GLY A CA 1
ATOM 355 C C . GLY A 1 64 ? 17.536 6.946 -14.609 1.00 95.56 64 GLY A C 1
ATOM 356 O O . GLY A 1 64 ? 18.074 6.489 -13.602 1.00 95.56 64 GLY A O 1
ATOM 357 N N . GLY A 1 65 ? 18.179 7.738 -15.465 1.00 93.81 65 GLY A N 1
ATOM 358 C CA . GLY A 1 65 ? 19.564 8.158 -15.264 1.00 93.81 65 GLY A CA 1
ATOM 359 C C . GLY A 1 65 ? 19.688 9.247 -14.200 1.00 93.81 65 GLY A C 1
ATOM 360 O O . GLY A 1 65 ? 18.840 10.132 -14.118 1.00 93.81 65 GLY A O 1
ATOM 361 N N . ASP A 1 66 ? 20.771 9.216 -13.431 1.00 92.25 66 ASP A N 1
ATOM 362 C CA . ASP A 1 66 ? 21.083 10.252 -12.444 1.00 92.25 66 ASP A CA 1
ATOM 363 C C . ASP A 1 66 ? 21.523 11.568 -13.107 1.00 92.25 66 ASP A C 1
ATOM 365 O O . ASP A 1 66 ? 22.161 11.565 -14.170 1.00 92.25 66 ASP A O 1
ATOM 369 N N . THR A 1 67 ? 21.240 12.692 -12.444 1.00 89.00 67 THR A N 1
ATOM 370 C CA . THR A 1 67 ? 21.692 14.026 -12.863 1.00 89.00 67 THR A CA 1
ATOM 371 C C . THR A 1 67 ? 22.643 14.638 -11.846 1.00 89.00 67 THR A C 1
ATOM 373 O O . THR A 1 67 ? 22.350 14.716 -10.652 1.00 89.00 67 THR A O 1
ATOM 376 N N . THR A 1 68 ? 23.768 15.139 -12.354 1.00 84.19 68 THR A N 1
ATOM 377 C CA . THR A 1 68 ? 24.774 15.900 -11.599 1.00 84.19 68 THR A CA 1
ATOM 378 C C . THR A 1 68 ? 24.954 17.324 -12.140 1.00 84.19 68 THR A C 1
ATOM 380 O O . THR A 1 68 ? 25.864 18.026 -11.705 1.00 84.19 68 THR A O 1
ATOM 383 N N . VAL A 1 69 ? 24.161 17.731 -13.141 1.00 77.69 69 VAL A N 1
ATOM 384 C CA . VAL A 1 69 ? 24.270 19.033 -13.823 1.00 77.69 69 VAL A CA 1
ATOM 385 C C . VAL A 1 69 ? 23.195 20.003 -13.323 1.00 77.69 69 VAL A C 1
ATOM 387 O O . VAL A 1 69 ? 22.027 19.617 -13.279 1.00 77.69 69 VAL A O 1
ATOM 390 N N . PRO A 1 70 ? 23.560 21.273 -13.054 1.00 75.75 70 PRO A N 1
ATOM 391 C CA . PRO A 1 70 ? 22.619 22.316 -12.672 1.00 75.75 70 PRO A CA 1
ATOM 392 C C . PRO A 1 70 ? 21.434 22.512 -13.614 1.00 75.75 70 PRO A C 1
ATOM 394 O O . PRO A 1 70 ? 21.634 22.595 -14.824 1.00 75.75 70 PRO A O 1
ATOM 397 N N . LEU A 1 71 ? 20.232 22.692 -13.044 1.00 79.19 71 LEU A N 1
ATOM 398 C CA . LEU A 1 71 ? 18.979 23.079 -13.733 1.00 79.19 71 LEU A CA 1
ATOM 399 C C . LEU A 1 71 ? 18.356 22.001 -14.646 1.00 79.19 71 LEU A C 1
ATOM 401 O O . LEU A 1 71 ? 17.442 22.313 -15.412 1.00 79.19 71 LEU A O 1
ATOM 405 N N . PHE A 1 72 ? 18.809 20.747 -14.576 1.00 85.00 72 PHE A N 1
ATOM 406 C CA . PHE A 1 72 ? 18.197 19.642 -15.320 1.00 85.00 72 PHE A CA 1
ATOM 407 C C . PHE A 1 72 ? 17.560 18.625 -14.382 1.00 85.00 72 PHE A C 1
ATOM 409 O O . PHE A 1 72 ? 18.168 18.204 -13.401 1.00 85.00 72 PHE A O 1
ATOM 416 N N . ASP A 1 73 ? 16.356 18.178 -14.727 1.00 88.94 73 ASP A N 1
ATOM 417 C CA . ASP A 1 73 ? 15.728 17.058 -14.037 1.00 88.94 73 ASP A CA 1
ATOM 418 C C . ASP A 1 73 ? 16.506 15.763 -14.305 1.00 88.94 73 ASP A C 1
ATOM 420 O O . ASP A 1 73 ? 17.173 15.603 -15.333 1.00 88.94 73 ASP A O 1
ATOM 424 N N . SER A 1 74 ? 16.443 14.827 -13.365 1.00 91.25 74 SER A N 1
ATOM 425 C CA . SER A 1 74 ? 16.956 13.473 -13.597 1.00 91.25 74 SER A CA 1
ATOM 426 C C . SER A 1 74 ? 15.933 12.565 -14.257 1.00 91.25 74 SER A C 1
ATOM 428 O O . SER A 1 74 ? 14.735 12.846 -14.299 1.00 91.25 74 SER A O 1
ATOM 430 N N . GLY A 1 75 ? 16.435 11.462 -14.794 1.00 94.12 75 GLY A N 1
ATOM 431 C CA . GLY A 1 75 ? 15.670 10.558 -15.622 1.00 94.12 75 GLY A CA 1
ATOM 432 C C . GLY A 1 75 ? 14.494 9.939 -14.890 1.00 94.12 75 GLY A C 1
ATOM 433 O O . GLY A 1 75 ? 14.631 9.425 -13.785 1.00 94.12 75 GLY A O 1
ATOM 434 N N . VAL A 1 76 ? 13.340 9.898 -15.540 1.00 95.94 76 VAL A N 1
ATOM 435 C CA . VAL A 1 76 ? 12.176 9.159 -15.048 1.00 95.94 76 VAL A CA 1
ATOM 436 C C . VAL A 1 76 ? 12.389 7.656 -15.259 1.00 95.94 76 VAL A C 1
ATOM 438 O O . VAL A 1 76 ? 12.938 7.228 -16.284 1.00 95.94 76 VAL A O 1
ATOM 441 N N . GLY A 1 77 ? 11.953 6.854 -14.288 1.00 97.12 77 GLY A N 1
ATOM 442 C CA . GLY A 1 77 ? 11.912 5.401 -14.405 1.00 97.12 77 GLY A CA 1
ATOM 443 C C . GLY A 1 77 ? 10.897 4.947 -15.454 1.00 97.12 77 GLY A C 1
ATOM 444 O O . GLY A 1 77 ? 9.810 5.505 -15.586 1.00 97.12 77 GLY A O 1
ATOM 445 N N . GLY A 1 78 ? 11.237 3.919 -16.220 1.00 97.75 78 GLY A N 1
ATOM 446 C CA . GLY A 1 78 ? 10.365 3.370 -17.251 1.00 97.75 78 GLY A CA 1
ATOM 447 C C . GLY A 1 78 ? 9.138 2.699 -16.643 1.00 97.75 78 GLY A C 1
ATOM 448 O O . GLY A 1 78 ? 9.217 2.108 -15.570 1.00 97.75 78 GLY A O 1
ATOM 449 N N . ALA A 1 79 ? 7.995 2.750 -17.322 1.00 98.31 79 ALA A N 1
ATOM 450 C CA . ALA A 1 79 ? 6.832 1.972 -16.900 1.00 98.31 79 ALA A CA 1
ATOM 451 C C . ALA A 1 79 ? 7.081 0.465 -17.091 1.00 98.31 79 ALA A C 1
ATOM 453 O O . ALA A 1 79 ? 7.763 0.067 -18.036 1.00 98.31 79 ALA A O 1
ATOM 454 N N . GLY A 1 80 ? 6.512 -0.370 -16.227 1.00 98.25 80 GLY A N 1
ATOM 455 C CA . GLY A 1 80 ? 6.453 -1.811 -16.436 1.00 98.25 80 GLY A CA 1
ATOM 456 C C . GLY A 1 80 ? 5.503 -2.172 -17.579 1.00 98.25 80 GLY A C 1
ATOM 457 O O . GLY A 1 80 ? 4.485 -1.512 -17.799 1.00 98.25 80 GLY A O 1
ATOM 458 N N . GLY A 1 81 ? 5.827 -3.225 -18.321 1.00 98.31 81 GLY A N 1
ATOM 459 C CA . GLY A 1 81 ? 4.997 -3.731 -19.407 1.00 98.31 81 GLY A CA 1
ATOM 460 C C . GLY A 1 81 ? 3.724 -4.400 -18.894 1.00 98.31 81 GLY A C 1
ATOM 461 O O . GLY A 1 81 ? 3.706 -4.977 -17.810 1.00 98.31 81 GLY A O 1
ATOM 462 N N . ALA A 1 82 ? 2.642 -4.357 -19.667 1.00 98.50 82 ALA A N 1
ATOM 463 C CA . ALA A 1 82 ? 1.430 -5.099 -19.3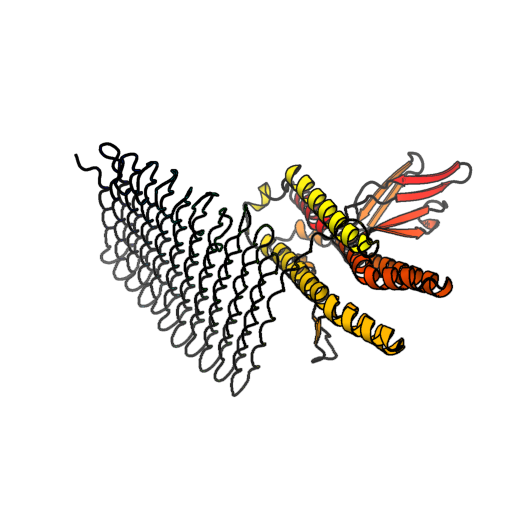21 1.00 98.50 82 ALA A CA 1
ATOM 464 C C . ALA A 1 82 ? 1.659 -6.617 -19.425 1.00 98.50 82 ALA A C 1
ATOM 466 O O . ALA A 1 82 ? 2.391 -7.073 -20.303 1.00 98.50 82 ALA A O 1
ATOM 467 N N . GLY A 1 83 ? 1.018 -7.400 -18.564 1.00 98.31 83 GLY A N 1
ATOM 468 C CA . GLY A 1 83 ? 0.917 -8.845 -18.721 1.00 98.31 83 GLY A CA 1
ATOM 469 C C . GLY A 1 83 ? 0.040 -9.209 -19.920 1.00 98.31 83 GLY A C 1
ATOM 470 O O . GLY A 1 83 ? -0.926 -8.518 -20.237 1.00 98.31 83 GLY A O 1
ATOM 471 N N . GLY A 1 84 ? 0.382 -10.296 -20.601 1.00 98.19 84 GLY A N 1
ATOM 472 C CA . GLY A 1 84 ? -0.391 -10.830 -21.714 1.00 98.19 84 GLY A CA 1
ATOM 473 C C . GLY A 1 84 ? -1.676 -11.505 -21.246 1.00 98.19 84 GLY A C 1
ATOM 474 O O . GLY A 1 84 ? -1.783 -11.952 -20.104 1.00 98.19 84 GLY A O 1
ATOM 475 N N . ASN A 1 85 ? -2.657 -11.620 -22.133 1.00 98.31 85 ASN A N 1
ATOM 476 C CA . ASN A 1 85 ? -3.927 -12.264 -21.807 1.00 98.31 85 ASN A CA 1
ATOM 477 C C . ASN A 1 85 ? -3.855 -13.779 -22.027 1.00 98.31 85 ASN A C 1
ATOM 479 O O . ASN A 1 85 ? -3.148 -14.258 -22.921 1.00 98.31 85 ASN A O 1
ATOM 483 N N . ALA A 1 86 ? -4.629 -14.529 -21.248 1.00 97.75 86 ALA A N 1
ATOM 484 C CA . ALA A 1 86 ? -5.026 -15.881 -21.617 1.00 97.75 86 ALA A CA 1
ATOM 485 C C . ALA A 1 86 ? -6.230 -15.856 -22.578 1.00 97.75 86 ALA A C 1
ATOM 487 O O . ALA A 1 86 ? -6.916 -14.842 -22.706 1.00 97.75 86 ALA A O 1
ATOM 488 N N . SER A 1 87 ? -6.467 -16.976 -23.270 1.00 96.31 87 SER A N 1
ATOM 489 C CA . SER A 1 87 ? -7.588 -17.131 -24.210 1.00 96.31 87 SER A CA 1
ATOM 490 C C . SER A 1 87 ? -8.712 -17.976 -23.599 1.00 96.31 87 SER A C 1
ATOM 492 O O . SER A 1 87 ? -9.496 -17.461 -22.811 1.00 96.31 87 SER A O 1
ATOM 494 N N . LEU A 1 88 ? -8.830 -19.268 -23.927 1.00 96.94 88 LEU A N 1
ATOM 495 C CA . LEU A 1 88 ? -9.922 -20.106 -23.418 1.00 96.94 88 LEU A CA 1
ATOM 496 C C . LEU A 1 88 ? -9.637 -20.670 -22.017 1.00 96.94 88 LEU A C 1
ATOM 498 O O . LEU A 1 88 ? -10.468 -20.535 -21.119 1.00 96.94 88 LEU A O 1
ATOM 502 N N . PHE A 1 89 ? -8.457 -21.267 -21.841 1.00 97.75 89 PHE A N 1
ATOM 503 C CA . PHE A 1 89 ? -7.965 -21.805 -20.575 1.00 97.75 89 PHE A CA 1
ATOM 504 C C . PHE A 1 89 ? -6.585 -21.236 -20.250 1.00 97.75 89 PHE A C 1
ATOM 506 O O . PHE A 1 89 ? -5.695 -21.244 -21.104 1.00 97.75 89 PHE A O 1
ATOM 513 N N . GLY A 1 90 ? -6.393 -20.824 -18.999 1.00 97.94 90 GLY A N 1
ATOM 514 C CA . GLY A 1 90 ? -5.109 -20.365 -18.472 1.00 97.94 90 GLY A CA 1
ATOM 515 C C . GLY A 1 90 ? -5.201 -19.008 -17.789 1.00 97.94 90 GLY A C 1
ATOM 516 O O . GLY A 1 90 ? -6.194 -18.298 -17.897 1.00 97.94 90 GLY A O 1
ATOM 517 N N . ASN A 1 91 ? -4.159 -18.654 -17.053 1.00 98.56 91 ASN A N 1
ATOM 518 C CA . ASN A 1 91 ? -4.123 -17.425 -16.270 1.00 98.56 91 ASN A CA 1
ATOM 519 C C . ASN A 1 91 ? -3.586 -16.257 -17.098 1.00 98.56 91 ASN A C 1
ATOM 521 O O . ASN A 1 91 ? -2.719 -16.438 -17.956 1.00 98.56 91 ASN A O 1
ATOM 525 N N . GLY A 1 92 ? -4.049 -15.049 -16.796 1.00 98.25 92 GLY A N 1
ATOM 526 C CA . GLY A 1 92 ? -3.435 -13.834 -17.309 1.00 98.25 92 GLY A CA 1
ATOM 527 C C . GLY A 1 92 ? -2.001 -13.674 -16.802 1.00 98.25 92 GLY A C 1
ATOM 528 O O . GLY A 1 92 ? -1.653 -14.116 -15.705 1.00 98.25 92 GLY A O 1
ATOM 529 N N . GLY A 1 93 ? -1.151 -13.048 -17.609 1.00 98.44 93 GLY A N 1
ATOM 530 C CA . GLY A 1 93 ? 0.224 -12.741 -17.237 1.00 98.44 93 GLY A CA 1
ATOM 531 C C . GLY A 1 93 ? 0.291 -11.619 -16.206 1.00 98.44 93 GLY A C 1
ATOM 532 O O . GLY A 1 93 ? -0.555 -10.729 -16.182 1.00 98.44 93 GLY A O 1
ATOM 533 N N . THR A 1 94 ? 1.305 -11.622 -15.349 1.00 98.62 94 THR A N 1
ATOM 534 C CA . THR A 1 94 ? 1.526 -10.515 -14.409 1.00 98.62 94 THR A CA 1
ATOM 535 C C . THR A 1 94 ? 2.050 -9.278 -15.134 1.00 98.62 94 THR A C 1
ATOM 537 O O . THR A 1 94 ? 2.831 -9.398 -16.078 1.00 98.62 94 THR A O 1
ATOM 540 N N . GLY A 1 95 ? 1.671 -8.090 -14.677 1.00 98.31 95 GLY A N 1
ATOM 541 C CA . GLY A 1 95 ? 2.294 -6.847 -15.113 1.00 98.31 95 GLY A CA 1
ATOM 542 C C . GLY A 1 95 ? 3.740 -6.732 -14.627 1.00 98.31 95 GLY A C 1
ATOM 543 O O . GLY A 1 95 ? 4.096 -7.244 -13.565 1.00 98.31 95 GLY A O 1
ATOM 544 N N . GLY A 1 96 ? 4.579 -6.062 -15.408 1.00 98.25 96 GLY A N 1
ATOM 545 C CA . GLY A 1 96 ? 5.969 -5.787 -15.066 1.00 98.25 96 GLY A CA 1
ATOM 546 C C . GLY A 1 96 ? 6.096 -4.689 -14.015 1.00 98.25 96 GLY A C 1
ATOM 547 O O . GLY A 1 96 ? 5.233 -3.822 -13.892 1.00 98.25 96 GLY A O 1
ATOM 548 N N . VAL A 1 97 ? 7.179 -4.698 -13.246 1.00 98.44 97 VAL A N 1
ATOM 549 C CA . VAL A 1 97 ? 7.449 -3.640 -12.259 1.00 98.44 97 VAL A CA 1
ATOM 550 C C . VAL A 1 97 ? 7.888 -2.343 -12.942 1.00 98.44 97 VAL A C 1
ATOM 552 O O . VAL A 1 97 ? 8.569 -2.376 -13.965 1.00 98.44 97 VAL A O 1
ATOM 555 N N . GLY A 1 98 ? 7.520 -1.197 -12.378 1.00 98.12 98 GLY A N 1
ATOM 556 C CA . GLY A 1 98 ? 8.025 0.104 -12.798 1.00 98.12 98 GLY A CA 1
ATOM 557 C C . GLY A 1 98 ? 9.486 0.311 -12.393 1.00 98.12 98 GLY A C 1
ATOM 558 O O . GLY A 1 98 ? 9.928 -0.137 -11.333 1.00 98.12 98 GLY A O 1
ATOM 559 N N . GLY A 1 99 ? 10.249 0.995 -13.238 1.00 97.75 99 GLY A N 1
ATOM 560 C CA . GLY A 1 99 ? 11.650 1.318 -12.995 1.00 97.75 99 GLY A CA 1
ATOM 561 C C . GLY A 1 99 ? 11.826 2.449 -11.986 1.00 97.75 99 GLY A C 1
ATOM 562 O O . GLY A 1 99 ? 10.931 3.269 -11.787 1.00 97.75 99 GLY A O 1
ATOM 563 N N . LYS A 1 100 ? 12.985 2.521 -11.331 1.00 97.56 100 LYS A N 1
ATOM 564 C CA . LYS A 1 100 ? 13.270 3.608 -10.381 1.00 97.56 100 LYS A CA 1
ATOM 565 C C . LYS A 1 100 ? 13.534 4.923 -11.111 1.00 97.56 100 LYS A C 1
ATOM 567 O O . LYS A 1 100 ? 14.104 4.912 -12.200 1.00 97.56 100 LYS A O 1
ATOM 572 N N . GLY A 1 101 ? 13.159 6.038 -10.498 1.00 96.06 101 GLY A N 1
ATOM 573 C CA . GLY A 1 101 ? 13.592 7.359 -10.939 1.00 96.06 101 GLY A CA 1
ATOM 574 C C . GLY A 1 101 ? 15.064 7.613 -10.617 1.00 96.06 101 GLY A C 1
ATOM 575 O O . GLY A 1 101 ? 15.583 7.101 -9.624 1.00 96.06 101 GLY A O 1
ATOM 576 N N . GLY A 1 102 ? 15.732 8.389 -11.465 1.00 94.12 102 GLY A N 1
ATOM 577 C CA . GLY A 1 102 ? 17.111 8.825 -11.274 1.00 94.12 102 GLY A CA 1
ATOM 578 C C . GLY A 1 102 ? 17.242 9.771 -10.087 1.00 94.12 102 GLY A C 1
ATOM 579 O O . GLY A 1 102 ? 16.294 10.448 -9.695 1.00 94.12 102 GLY A O 1
ATOM 580 N N . THR A 1 103 ? 18.417 9.811 -9.483 1.00 92.31 103 THR A N 1
ATOM 581 C CA . THR A 1 103 ? 18.728 10.711 -8.374 1.00 92.31 103 THR A CA 1
ATOM 582 C C . THR A 1 103 ? 19.202 12.067 -8.886 1.00 92.31 103 THR A C 1
ATOM 584 O O . THR A 1 103 ? 19.790 12.177 -9.966 1.00 92.31 103 THR A O 1
ATOM 587 N N . SER A 1 104 ? 18.956 13.109 -8.093 1.00 87.31 104 SER A N 1
ATOM 588 C CA . SER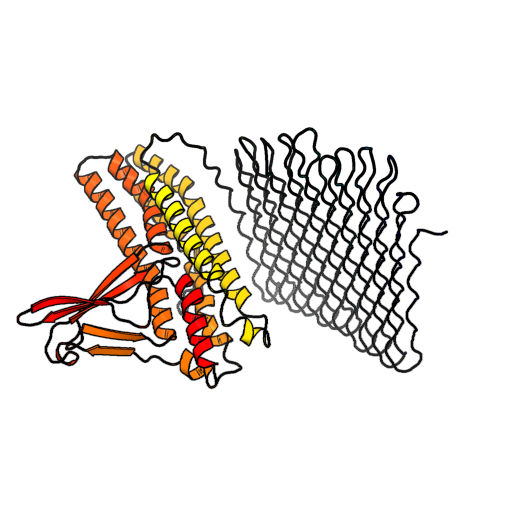 A 1 104 ? 19.560 14.424 -8.304 1.00 87.31 104 SER A CA 1
ATOM 589 C C . SER A 1 104 ? 20.559 14.709 -7.186 1.00 87.31 104 SER A C 1
ATOM 591 O O . SER A 1 104 ? 20.205 14.699 -6.001 1.00 87.31 104 SER A O 1
ATOM 593 N N . SER A 1 105 ? 21.816 14.958 -7.562 1.00 77.69 105 SER A N 1
ATOM 594 C CA . SER A 1 105 ? 22.881 15.379 -6.642 1.00 77.69 105 SER A CA 1
ATOM 595 C C . SER A 1 105 ? 23.244 16.859 -6.801 1.00 77.69 105 SER A C 1
ATOM 597 O O . SER A 1 105 ? 24.314 17.276 -6.355 1.00 77.69 105 SER A O 1
ATOM 599 N N . ASP A 1 106 ? 22.402 17.643 -7.471 1.00 68.62 106 ASP A N 1
ATOM 600 C CA . ASP A 1 106 ? 22.684 19.028 -7.846 1.00 68.62 106 ASP A CA 1
ATOM 601 C C . ASP A 1 106 ? 22.340 20.057 -6.747 1.00 68.62 106 ASP A C 1
ATOM 603 O O . ASP A 1 106 ? 21.436 19.854 -5.939 1.00 68.62 106 ASP A O 1
ATOM 607 N N . LEU A 1 107 ? 23.081 21.172 -6.726 1.00 65.31 107 LEU A N 1
ATOM 608 C CA . LEU A 1 107 ? 22.930 22.308 -5.811 1.00 65.31 107 LEU A CA 1
ATOM 609 C C . LEU A 1 107 ? 21.893 23.342 -6.293 1.00 65.31 107 LEU A C 1
ATOM 611 O O . LEU A 1 107 ? 21.556 24.248 -5.534 1.00 65.31 107 LEU A O 1
ATOM 615 N N . ALA A 1 108 ? 21.394 23.246 -7.526 1.00 65.69 108 ALA A N 1
ATOM 616 C CA . ALA A 1 108 ? 20.354 24.118 -8.060 1.00 65.69 108 ALA A CA 1
ATOM 617 C C . ALA A 1 108 ? 19.011 23.371 -8.226 1.00 65.69 108 ALA A C 1
ATOM 619 O O . ALA A 1 108 ? 18.926 22.163 -8.026 1.00 65.69 108 ALA A O 1
ATOM 620 N N . SER A 1 109 ? 17.932 24.114 -8.511 1.00 63.81 109 SER A N 1
ATOM 621 C CA . SER A 1 109 ? 16.566 23.567 -8.585 1.00 63.81 109 SER A CA 1
ATOM 622 C C . SER A 1 109 ? 16.433 22.557 -9.726 1.00 63.81 109 SER A C 1
ATOM 624 O O . SER A 1 109 ? 16.272 22.934 -10.887 1.00 63.81 109 SER A O 1
ATOM 626 N N . ALA A 1 110 ? 16.534 21.280 -9.375 1.00 74.12 110 ALA A N 1
ATOM 627 C CA . ALA A 1 110 ? 16.360 20.126 -10.241 1.00 74.12 110 ALA A CA 1
ATOM 628 C C . ALA A 1 110 ? 15.416 19.136 -9.555 1.00 74.12 110 ALA A C 1
ATOM 630 O O . ALA A 1 110 ? 15.519 18.903 -8.347 1.00 74.12 110 ALA A O 1
ATOM 631 N N . THR A 1 111 ? 14.503 18.534 -10.309 1.00 87.38 111 THR A N 1
ATOM 632 C CA . THR A 1 111 ? 13.628 17.474 -9.803 1.00 87.38 111 THR A CA 1
ATOM 633 C C . THR A 1 111 ? 14.309 16.134 -10.041 1.00 87.38 111 THR A C 1
ATOM 635 O O . THR A 1 111 ? 14.748 15.826 -11.154 1.00 87.38 111 THR A O 1
ATOM 638 N N . SER A 1 112 ? 14.423 15.312 -9.004 1.00 91.50 112 SER A N 1
ATOM 639 C CA . SER A 1 112 ? 14.830 13.931 -9.203 1.00 91.50 112 SER A CA 1
ATOM 640 C C . SER A 1 112 ? 13.707 13.133 -9.888 1.00 91.50 112 SER A C 1
ATOM 642 O O . SER A 1 112 ? 12.544 13.536 -9.940 1.00 91.50 112 SER A O 1
ATOM 644 N N . GLY A 1 113 ? 14.055 12.006 -10.492 1.00 94.19 113 GLY A N 1
ATOM 645 C CA . GLY A 1 113 ? 13.186 11.302 -11.416 1.00 94.19 113 GLY A CA 1
ATOM 646 C C . GLY A 1 113 ? 12.009 10.678 -10.691 1.00 94.19 113 GLY A C 1
ATOM 647 O O . GLY A 1 113 ? 12.168 10.100 -9.620 1.00 94.19 113 GLY A O 1
ATOM 648 N N . ALA A 1 114 ? 10.818 10.725 -11.279 1.00 97.00 114 ALA A N 1
ATOM 649 C CA . ALA A 1 114 ? 9.716 9.915 -10.776 1.00 97.00 114 ALA A CA 1
ATOM 650 C C . ALA A 1 114 ? 9.988 8.418 -11.017 1.00 97.00 114 ALA A C 1
ATOM 652 O O . ALA A 1 114 ? 10.634 8.035 -11.998 1.00 97.00 114 ALA A O 1
ATOM 653 N N . GLY A 1 115 ? 9.473 7.568 -10.134 1.00 97.56 115 GLY A N 1
ATOM 654 C CA . GLY A 1 115 ? 9.396 6.135 -10.376 1.00 97.56 115 GLY A CA 1
ATOM 655 C C . GLY A 1 115 ? 8.393 5.827 -11.489 1.00 97.56 115 GLY A C 1
ATOM 656 O O . GLY A 1 115 ? 7.348 6.466 -11.601 1.00 97.56 115 GLY A O 1
ATOM 657 N N . GLY A 1 116 ? 8.698 4.837 -12.321 1.00 98.06 116 GLY A N 1
ATOM 658 C CA . GLY A 1 116 ? 7.799 4.381 -13.374 1.00 98.06 116 GLY A CA 1
ATOM 659 C C . GLY A 1 116 ? 6.578 3.661 -12.808 1.00 98.06 116 GLY A C 1
ATOM 660 O O . GLY A 1 116 ? 6.650 3.027 -11.759 1.00 98.06 116 GLY A O 1
ATOM 661 N N . ALA A 1 117 ? 5.440 3.727 -13.495 1.00 98.50 117 ALA A N 1
ATOM 662 C CA . ALA A 1 117 ? 4.258 2.965 -13.093 1.00 98.50 117 ALA A CA 1
ATOM 663 C C . ALA A 1 117 ? 4.470 1.453 -13.290 1.00 98.50 117 ALA A C 1
ATOM 665 O O . ALA A 1 117 ? 5.176 1.036 -14.208 1.00 98.50 117 ALA A O 1
ATOM 666 N N . GLY A 1 118 ? 3.839 0.630 -12.458 1.00 98.31 118 GLY A N 1
ATOM 667 C CA . GLY A 1 118 ? 3.739 -0.806 -12.681 1.00 98.31 118 GLY A CA 1
ATOM 668 C C . GLY A 1 118 ? 2.795 -1.133 -13.840 1.00 98.31 118 GLY A C 1
ATOM 669 O O . GLY A 1 118 ? 1.816 -0.430 -14.089 1.00 98.31 118 GLY A O 1
ATOM 670 N N . GLY A 1 119 ? 3.085 -2.210 -14.561 1.00 98.31 119 GLY A N 1
ATOM 671 C CA . GLY A 1 119 ? 2.272 -2.685 -15.672 1.00 98.31 119 GLY A CA 1
ATOM 672 C C . GLY A 1 119 ? 0.969 -3.327 -15.205 1.00 98.31 119 GLY A C 1
ATOM 673 O O . GLY A 1 119 ? 0.898 -3.904 -14.121 1.00 98.31 119 GLY A O 1
ATOM 674 N N . ALA A 1 120 ? -0.075 -3.259 -16.027 1.00 98.56 120 ALA A N 1
ATOM 675 C CA . ALA A 1 120 ? -1.329 -3.947 -15.732 1.00 98.56 120 ALA A CA 1
ATOM 676 C C . ALA A 1 120 ? -1.170 -5.475 -15.827 1.00 98.56 120 ALA A C 1
ATOM 678 O O . ALA A 1 120 ? -0.397 -5.966 -16.649 1.00 98.56 120 ALA A O 1
ATOM 679 N N . GLY A 1 121 ? -1.912 -6.228 -15.020 1.00 98.31 121 GLY A N 1
ATOM 680 C CA . GLY A 1 121 ? -2.058 -7.672 -15.184 1.00 98.31 121 GLY A CA 1
ATOM 681 C C . GLY A 1 121 ? -2.949 -8.024 -16.379 1.00 98.31 121 GLY A C 1
ATOM 682 O O . GLY A 1 121 ? -3.867 -7.282 -16.724 1.00 98.31 121 GLY A O 1
ATOM 683 N N . GLY A 1 122 ? -2.684 -9.161 -17.014 1.00 98.31 122 GLY A N 1
ATOM 684 C CA . GLY A 1 122 ? -3.464 -9.672 -18.137 1.00 98.31 122 GLY A CA 1
ATOM 685 C C . GLY A 1 122 ? -4.747 -10.373 -17.699 1.00 98.31 122 GLY A C 1
ATOM 686 O O . GLY A 1 122 ? -4.876 -10.830 -16.566 1.00 98.31 122 GLY A O 1
ATOM 687 N N . VAL A 1 123 ? -5.709 -10.491 -18.604 1.00 98.56 123 VAL A N 1
ATOM 688 C CA . VAL A 1 123 ? -7.001 -11.143 -18.347 1.00 98.56 123 VAL A CA 1
ATOM 689 C C . VAL A 1 123 ? -6.842 -12.670 -18.327 1.00 98.56 123 VAL A C 1
ATOM 691 O O . VAL A 1 123 ? -6.081 -13.232 -19.120 1.00 98.56 123 VAL A O 1
ATOM 694 N N . GLY A 1 124 ? -7.545 -13.336 -17.407 1.00 98.12 124 GLY A N 1
ATOM 695 C CA . GLY A 1 124 ? -7.634 -14.797 -17.327 1.00 98.12 124 GLY A CA 1
ATOM 696 C C . GLY A 1 124 ? -8.480 -15.418 -18.442 1.00 98.12 124 GLY A C 1
ATOM 697 O O . GLY A 1 124 ? -9.203 -14.730 -19.158 1.00 98.12 124 GLY A O 1
ATOM 698 N N . GLY A 1 125 ? -8.386 -16.737 -18.600 1.00 97.31 125 GLY A N 1
ATOM 699 C CA . GLY A 1 125 ? -9.092 -17.467 -19.646 1.00 97.31 125 GLY A CA 1
ATOM 700 C C . GLY A 1 125 ? -10.615 -17.381 -19.512 1.00 97.31 125 GLY A C 1
ATOM 701 O O . GLY A 1 125 ? -11.158 -17.326 -18.409 1.00 97.31 125 GLY A O 1
ATOM 702 N N . LEU A 1 126 ? -11.318 -17.407 -20.646 1.00 96.88 126 LEU A N 1
ATOM 703 C CA . LEU A 1 126 ? -12.776 -17.282 -20.693 1.00 96.88 126 LEU A CA 1
ATOM 704 C C . LEU A 1 126 ? -13.493 -18.428 -19.966 1.00 96.88 126 LEU A C 1
ATOM 706 O O . LEU A 1 126 ? -14.489 -18.179 -19.301 1.00 96.88 126 LEU A O 1
ATOM 710 N N . LEU A 1 127 ? -13.039 -19.676 -20.106 1.00 95.81 127 LEU A N 1
ATOM 711 C CA . LEU A 1 127 ? -13.695 -20.823 -19.460 1.00 95.81 127 LEU A CA 1
ATOM 712 C C . LEU A 1 127 ? -13.110 -21.140 -18.093 1.00 95.81 127 LEU A C 1
ATOM 714 O O . LEU A 1 127 ? -13.834 -21.616 -17.222 1.00 95.81 127 LEU A O 1
ATOM 718 N N . TYR A 1 128 ? -11.809 -20.919 -17.924 1.00 97.31 128 TYR A N 1
ATOM 719 C CA . TYR A 1 128 ? -11.152 -21.038 -16.634 1.00 97.31 128 TYR A CA 1
ATOM 720 C C . TYR A 1 128 ? -9.785 -20.358 -16.648 1.00 97.31 128 TYR A C 1
ATOM 722 O O . TYR A 1 128 ? -8.942 -20.640 -17.508 1.00 97.31 128 TYR A O 1
ATOM 730 N N . GLY A 1 129 ? -9.536 -19.544 -15.632 1.00 97.88 129 GLY A N 1
ATOM 731 C CA . GLY A 1 129 ? -8.216 -19.028 -15.321 1.00 97.88 129 GLY A CA 1
ATOM 732 C C . GLY A 1 129 ? -8.273 -17.711 -14.574 1.00 97.88 129 GLY A C 1
ATOM 733 O O . GLY A 1 129 ? -9.174 -16.902 -14.770 1.00 97.88 129 GLY A O 1
ATOM 734 N N . ASN A 1 130 ? -7.294 -17.485 -13.714 1.00 98.56 130 ASN A N 1
ATOM 735 C CA . ASN A 1 130 ? -7.236 -16.285 -12.895 1.00 98.56 130 ASN A CA 1
ATOM 736 C C . ASN A 1 130 ? -6.726 -15.089 -13.705 1.00 98.56 130 ASN A C 1
ATOM 738 O O . ASN A 1 130 ? -5.940 -15.245 -14.645 1.00 98.56 130 ASN A O 1
ATOM 742 N N . GLY A 1 131 ? -7.138 -13.891 -13.308 1.00 98.31 131 GLY A N 1
ATOM 743 C CA . GLY A 1 131 ? -6.516 -12.661 -13.777 1.00 98.31 131 GLY A CA 1
ATOM 744 C C . GLY A 1 131 ? -5.064 -12.557 -13.305 1.00 98.31 131 GLY A C 1
ATOM 745 O O . GLY A 1 131 ? -4.692 -13.074 -12.251 1.00 98.31 131 GLY A O 1
ATOM 746 N N . GLY A 1 132 ? -4.227 -11.899 -14.096 1.00 98.50 132 GLY A N 1
ATOM 747 C CA . GLY A 1 132 ? -2.840 -11.626 -13.747 1.00 98.50 132 GLY A CA 1
ATOM 748 C C . GLY A 1 132 ? -2.728 -10.513 -12.709 1.00 98.50 132 GLY A C 1
ATOM 749 O O . GLY A 1 132 ? -3.523 -9.576 -12.699 1.00 98.50 132 GLY A O 1
ATOM 750 N N . ASN A 1 133 ? -1.722 -10.579 -11.842 1.00 98.75 133 ASN A N 1
ATOM 751 C CA . ASN A 1 133 ? -1.464 -9.504 -10.882 1.00 98.75 133 ASN A CA 1
ATOM 752 C C . ASN A 1 133 ? -0.918 -8.256 -11.589 1.00 98.75 133 ASN A C 1
ATOM 754 O O . ASN A 1 133 ? -0.186 -8.372 -12.574 1.00 98.75 133 ASN A O 1
ATOM 758 N N . GLY A 1 134 ? -1.228 -7.074 -11.070 1.00 98.31 134 GLY A N 1
ATOM 759 C CA . GLY A 1 134 ? -0.569 -5.841 -11.482 1.00 98.31 134 GLY A CA 1
ATOM 760 C C . GLY A 1 134 ? 0.878 -5.776 -10.986 1.00 98.31 134 GLY A C 1
ATOM 761 O O . GLY A 1 134 ? 1.219 -6.327 -9.939 1.00 98.31 134 GLY A O 1
ATOM 762 N N . GLY A 1 135 ? 1.745 -5.104 -11.737 1.00 98.25 135 GLY A N 1
ATOM 763 C CA . GLY A 1 135 ? 3.136 -4.879 -11.355 1.00 98.25 135 GLY A CA 1
ATOM 764 C C . GLY A 1 135 ? 3.272 -3.773 -10.310 1.00 98.25 135 GLY A C 1
ATOM 765 O O . GLY A 1 135 ? 2.463 -2.851 -10.264 1.00 98.25 135 GLY A O 1
ATOM 766 N N . ALA A 1 136 ? 4.298 -3.833 -9.465 1.00 98.62 136 ALA A N 1
ATOM 767 C CA . ALA A 1 136 ? 4.569 -2.758 -8.510 1.00 98.62 136 ALA A CA 1
ATOM 768 C C . ALA A 1 136 ? 5.068 -1.483 -9.215 1.00 98.62 136 ALA A C 1
ATOM 770 O O . ALA A 1 136 ? 5.747 -1.565 -10.239 1.00 98.62 136 ALA A O 1
ATOM 771 N N . GLY A 1 137 ? 4.767 -0.314 -8.657 1.00 98.25 137 GLY A N 1
ATOM 772 C CA . GLY A 1 137 ? 5.340 0.958 -9.081 1.00 98.25 137 GLY A CA 1
ATOM 773 C C . GLY A 1 137 ? 6.802 1.113 -8.654 1.00 98.25 137 GLY A C 1
ATOM 774 O O . GLY A 1 137 ? 7.249 0.550 -7.654 1.00 98.25 137 GLY A O 1
ATOM 775 N N . GLY A 1 138 ? 7.561 1.885 -9.422 1.00 97.88 138 GLY A N 1
ATOM 776 C CA . GLY A 1 138 ? 8.964 2.182 -9.166 1.00 97.88 138 GLY A CA 1
ATOM 777 C C . GLY A 1 138 ? 9.155 3.213 -8.059 1.00 97.88 138 GLY A C 1
ATOM 778 O O . GLY A 1 138 ? 8.295 4.051 -7.808 1.00 97.88 138 GLY A O 1
ATOM 779 N N . ILE A 1 139 ? 10.307 3.1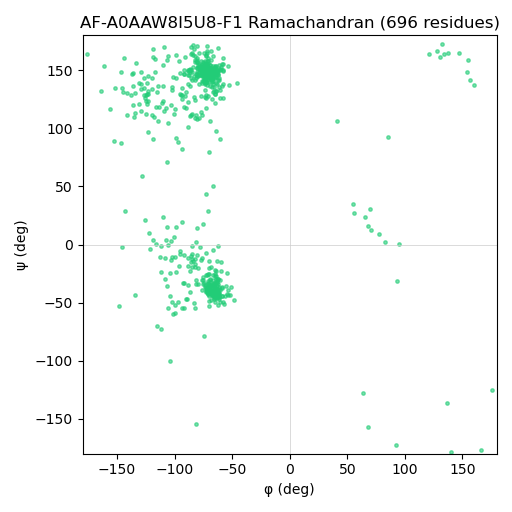81 -7.398 1.00 98.06 139 ILE A N 1
ATOM 780 C CA . ILE A 1 139 ? 10.653 4.159 -6.358 1.00 98.06 139 ILE A CA 1
ATOM 781 C C . ILE A 1 139 ? 11.053 5.487 -7.017 1.00 98.06 139 ILE A C 1
ATOM 783 O O . ILE A 1 139 ? 11.764 5.482 -8.025 1.00 98.06 139 ILE A O 1
ATOM 787 N N . GLY A 1 140 ? 10.607 6.607 -6.450 1.00 96.62 140 GLY A N 1
ATOM 788 C CA . GLY A 1 140 ? 11.034 7.944 -6.850 1.00 96.62 140 GLY A CA 1
ATOM 789 C C . GLY A 1 140 ? 12.493 8.223 -6.487 1.00 96.62 140 GLY A C 1
ATOM 790 O O . GLY A 1 140 ? 13.008 7.751 -5.475 1.00 96.62 140 GLY A O 1
ATOM 791 N N . GLY A 1 141 ? 13.181 8.988 -7.321 1.00 94.94 141 GLY A N 1
ATOM 792 C CA . GLY A 1 141 ? 14.579 9.339 -7.137 1.00 94.94 141 GLY A CA 1
ATOM 793 C C . GLY A 1 141 ? 14.806 10.200 -5.901 1.00 94.94 141 GLY A C 1
ATOM 794 O O . GLY A 1 141 ? 14.002 11.074 -5.581 1.00 94.94 141 GLY A O 1
ATOM 795 N N . ALA A 1 142 ? 15.926 10.010 -5.214 1.00 93.19 142 ALA A N 1
ATOM 796 C CA . ALA A 1 142 ? 16.295 10.858 -4.084 1.00 93.19 142 ALA A CA 1
ATOM 797 C C . ALA A 1 142 ? 16.842 12.224 -4.542 1.00 93.19 142 ALA A C 1
ATOM 799 O O . ALA A 1 142 ? 17.500 12.323 -5.583 1.00 93.19 142 ALA A O 1
ATOM 800 N N . ALA A 1 143 ? 16.608 13.253 -3.729 1.00 89.12 143 ALA A N 1
ATOM 801 C CA . ALA A 1 143 ? 17.221 14.572 -3.839 1.00 89.12 143 ALA A CA 1
ATOM 802 C C . ALA A 1 143 ? 18.270 14.744 -2.729 1.00 89.12 143 ALA A C 1
ATOM 804 O O . ALA A 1 143 ? 17.931 14.920 -1.556 1.00 89.12 143 ALA A O 1
ATOM 805 N N . ILE A 1 144 ? 19.551 14.655 -3.100 1.00 79.31 144 ILE A N 1
ATOM 806 C CA . ILE A 1 144 ? 20.679 14.553 -2.156 1.00 79.31 144 ILE A CA 1
ATOM 807 C C . ILE A 1 144 ? 21.175 15.937 -1.691 1.00 79.31 144 ILE A C 1
ATOM 809 O O . ILE A 1 144 ? 21.777 16.043 -0.626 1.00 79.31 144 ILE A O 1
ATOM 813 N N . ASN A 1 145 ? 20.916 17.006 -2.454 1.00 71.00 145 ASN A N 1
ATOM 814 C CA . ASN A 1 145 ? 21.444 18.352 -2.194 1.00 71.00 145 ASN A CA 1
ATOM 815 C C . ASN A 1 145 ? 20.364 19.417 -1.931 1.00 71.00 145 ASN A C 1
ATOM 817 O O . ASN A 1 145 ? 19.171 19.201 -2.137 1.00 71.00 145 ASN A O 1
ATOM 821 N N . ILE A 1 146 ? 20.826 20.582 -1.454 1.00 65.31 146 ILE A N 1
ATOM 822 C CA . ILE A 1 146 ? 20.047 21.603 -0.735 1.00 65.31 146 ILE A CA 1
ATOM 823 C C . ILE A 1 146 ? 18.870 22.179 -1.528 1.00 65.31 146 ILE A C 1
ATOM 825 O O . ILE A 1 146 ? 17.971 22.641 -0.863 1.00 65.31 146 ILE A O 1
ATOM 829 N N . LEU A 1 147 ? 18.811 22.155 -2.867 1.00 75.81 147 LEU A N 1
ATOM 830 C CA . LEU A 1 147 ? 17.769 22.850 -3.661 1.00 75.81 147 LEU A CA 1
ATOM 831 C C . LEU A 1 147 ? 16.935 21.942 -4.586 1.00 75.81 147 LEU A C 1
ATOM 833 O O . LEU A 1 147 ? 16.192 22.456 -5.418 1.00 75.81 147 LEU A O 1
ATOM 837 N N . ALA A 1 148 ? 17.050 20.617 -4.473 1.00 81.12 148 ALA A N 1
ATOM 838 C CA . ALA A 1 148 ? 16.389 19.677 -5.381 1.00 81.12 148 ALA A CA 1
ATOM 839 C C . ALA A 1 148 ? 15.079 19.106 -4.808 1.00 81.12 148 ALA A C 1
ATOM 841 O O . ALA A 1 148 ? 14.982 18.812 -3.613 1.00 81.12 148 ALA A O 1
ATOM 842 N N . ASN A 1 149 ? 14.088 18.901 -5.679 1.00 88.62 149 ASN A N 1
ATOM 843 C CA . ASN A 1 149 ? 12.842 18.208 -5.341 1.00 88.62 149 ASN A CA 1
ATOM 844 C C . ASN A 1 149 ? 13.033 16.704 -5.526 1.00 88.62 149 ASN A C 1
ATOM 846 O O . ASN A 1 149 ? 13.591 16.282 -6.536 1.00 88.62 149 ASN A O 1
ATOM 850 N N . ALA A 1 150 ? 12.548 15.896 -4.590 1.00 92.69 150 ALA A N 1
ATOM 851 C CA . ALA A 1 150 ? 12.576 14.452 -4.724 1.00 92.69 150 ALA A CA 1
ATOM 852 C C . ALA A 1 150 ? 11.427 13.930 -5.609 1.00 92.69 150 ALA A C 1
ATOM 854 O O . ALA A 1 150 ? 10.352 14.524 -5.700 1.00 92.69 150 ALA A O 1
ATOM 855 N N . GLY A 1 151 ? 11.651 12.793 -6.257 1.00 94.81 151 GLY A N 1
ATOM 856 C CA . GLY A 1 151 ? 10.752 12.229 -7.246 1.00 94.81 151 GLY A CA 1
ATOM 857 C C . GLY A 1 151 ? 9.597 11.492 -6.588 1.00 94.81 151 GLY A C 1
ATOM 858 O O . GLY A 1 151 ? 9.763 10.837 -5.560 1.00 94.81 151 GLY A O 1
ATOM 859 N N . ALA A 1 152 ? 8.416 11.551 -7.194 1.00 97.06 152 ALA A N 1
ATOM 860 C CA . ALA A 1 152 ? 7.280 10.749 -6.754 1.00 97.06 152 ALA A CA 1
ATOM 861 C C . ALA A 1 152 ? 7.519 9.251 -7.005 1.00 97.06 152 ALA A C 1
ATOM 863 O O . ALA A 1 152 ? 8.180 8.868 -7.974 1.00 97.06 152 ALA A O 1
ATOM 864 N N . GLY A 1 153 ? 6.943 8.401 -6.161 1.00 97.69 153 GLY A N 1
ATOM 865 C CA . GLY A 1 153 ? 6.832 6.976 -6.431 1.00 97.69 153 GLY A CA 1
ATOM 866 C C . GLY A 1 153 ? 5.841 6.699 -7.562 1.00 97.69 153 GLY A C 1
ATOM 867 O O . GLY A 1 153 ? 4.835 7.391 -7.717 1.00 97.69 153 GLY A O 1
ATOM 868 N N . GLY A 1 154 ? 6.115 5.675 -8.363 1.00 98.06 154 GLY A N 1
ATOM 869 C CA . GLY A 1 154 ? 5.230 5.236 -9.435 1.00 98.06 154 GLY A CA 1
ATOM 870 C C . GLY A 1 154 ? 3.979 4.547 -8.894 1.00 98.06 154 GLY A C 1
ATOM 871 O O . GLY A 1 154 ? 4.024 3.881 -7.862 1.00 98.06 154 GLY A O 1
ATOM 872 N N . ALA A 1 155 ? 2.852 4.668 -9.591 1.00 98.56 155 ALA A N 1
ATOM 873 C CA . ALA A 1 155 ? 1.647 3.923 -9.233 1.00 98.56 155 ALA A CA 1
ATOM 874 C C . ALA A 1 155 ? 1.825 2.415 -9.486 1.00 98.56 155 ALA A C 1
ATOM 876 O O . ALA A 1 155 ? 2.511 2.018 -10.429 1.00 98.56 155 ALA A O 1
ATOM 877 N N . GLY A 1 156 ? 1.190 1.577 -8.674 1.00 98.38 156 GLY A N 1
ATOM 878 C CA . GLY A 1 156 ? 1.052 0.151 -8.935 1.00 98.38 156 GLY A CA 1
ATOM 879 C C . GLY A 1 156 ? 0.081 -0.119 -10.084 1.00 98.38 156 GLY A C 1
ATOM 880 O O . GLY A 1 156 ? -0.882 0.616 -10.300 1.00 98.38 156 GLY A O 1
ATOM 881 N N . GLY A 1 157 ? 0.331 -1.184 -10.835 1.00 98.31 157 GLY A N 1
ATOM 882 C CA . GLY A 1 157 ? -0.511 -1.604 -11.946 1.00 98.31 157 GLY A CA 1
ATOM 883 C C . GLY A 1 157 ? -1.832 -2.202 -11.471 1.00 98.31 157 GLY A C 1
ATOM 884 O O . GLY A 1 157 ? -1.887 -2.895 -10.455 1.00 98.31 157 GLY A O 1
ATOM 885 N N . ALA A 1 158 ? -2.905 -1.965 -12.220 1.00 98.56 158 ALA A N 1
ATOM 886 C CA . ALA A 1 158 ? -4.170 -2.657 -11.993 1.00 98.56 158 ALA A CA 1
ATOM 887 C C . ALA A 1 158 ? -4.031 -4.150 -12.317 1.00 98.56 158 ALA A C 1
ATOM 889 O O . ALA A 1 158 ? -3.284 -4.532 -13.220 1.00 98.56 158 ALA A O 1
ATOM 890 N N . ALA A 1 159 ? -4.757 -4.998 -11.601 1.00 98.19 159 ALA A N 1
ATOM 891 C CA . ALA A 1 159 ? -4.786 -6.417 -11.907 1.00 98.19 159 ALA A CA 1
ATOM 892 C C . ALA A 1 159 ? -5.745 -6.753 -13.057 1.00 98.19 159 ALA A C 1
ATOM 894 O O . ALA A 1 159 ? -6.678 -6.010 -13.362 1.00 98.19 159 ALA A O 1
ATOM 895 N N . GLY A 1 160 ? -5.538 -7.919 -13.658 1.00 98.25 160 GLY A N 1
ATOM 896 C CA . GLY A 1 160 ? -6.422 -8.479 -14.665 1.00 98.25 160 GLY A CA 1
ATOM 897 C C . GLY A 1 160 ? -7.682 -9.093 -14.064 1.00 98.25 160 GLY A C 1
ATOM 898 O O . GLY A 1 160 ? -7.691 -9.584 -12.933 1.00 98.25 160 GLY A O 1
ATOM 899 N N . SER A 1 161 ? -8.755 -9.087 -14.847 1.00 98.31 161 SER A N 1
ATOM 900 C CA . SER A 1 161 ? -10.021 -9.733 -14.505 1.00 98.31 161 SER A CA 1
ATOM 901 C C . SER A 1 161 ? -10.043 -11.213 -14.903 1.00 98.31 161 SER A C 1
ATOM 903 O O . SER A 1 161 ? -9.164 -11.703 -15.619 1.00 98.31 161 SER A O 1
ATOM 905 N N . SER A 1 162 ? -11.069 -11.928 -14.446 1.00 98.00 162 SER A N 1
ATOM 906 C CA . SER A 1 162 ? -11.375 -13.300 -14.860 1.00 98.00 162 SER A CA 1
ATOM 907 C C . SER A 1 162 ? -12.876 -13.477 -15.090 1.00 98.00 162 SER A C 1
ATOM 909 O O . SER A 1 162 ? -13.686 -12.855 -14.404 1.00 98.00 162 SER A O 1
ATOM 911 N N . PHE A 1 163 ? -13.264 -14.327 -16.048 1.00 97.00 163 PHE A N 1
ATOM 912 C CA . PHE A 1 163 ? -14.662 -14.732 -16.219 1.00 97.00 163 PHE A CA 1
ATOM 913 C C . PHE A 1 163 ? -15.039 -15.861 -15.250 1.00 97.00 163 PHE A C 1
ATOM 915 O O . PHE A 1 163 ? -15.984 -15.715 -14.473 1.00 97.00 163 PHE A O 1
ATOM 922 N N . ILE A 1 164 ? -14.277 -16.960 -15.273 1.00 97.56 164 ILE A N 1
ATOM 923 C CA . ILE A 1 164 ? -14.343 -18.062 -14.307 1.00 97.56 164 ILE A CA 1
ATOM 924 C C . ILE A 1 164 ? -12.941 -18.246 -13.724 1.00 97.56 164 ILE A C 1
ATOM 926 O O . ILE A 1 164 ? -12.015 -18.677 -14.413 1.00 97.56 164 ILE A O 1
ATOM 930 N N . GLY A 1 165 ? -12.801 -17.931 -12.445 1.00 97.75 165 GLY A N 1
ATOM 931 C CA . GLY A 1 165 ? -11.523 -17.824 -11.757 1.00 97.75 165 GLY A CA 1
ATOM 932 C C . GLY A 1 165 ? -11.457 -16.535 -10.948 1.00 97.75 165 GLY A C 1
ATOM 933 O O . GLY A 1 165 ? -12.338 -15.677 -11.009 1.00 97.75 165 GLY A O 1
ATOM 934 N N . ASN A 1 166 ? -10.402 -16.402 -10.159 1.00 98.50 166 ASN A N 1
ATOM 935 C CA . ASN A 1 166 ? -10.227 -15.236 -9.308 1.00 98.50 166 ASN A CA 1
ATOM 936 C C . ASN A 1 166 ? -9.659 -14.062 -10.115 1.00 98.50 166 ASN A C 1
ATOM 938 O O . ASN A 1 166 ? -8.871 -14.252 -11.047 1.00 98.50 166 ASN A O 1
ATOM 942 N N . GLY A 1 167 ? -10.022 -12.839 -9.741 1.00 98.25 167 GLY A N 1
ATOM 943 C CA . GLY A 1 167 ? -9.324 -11.648 -10.215 1.00 98.25 167 GLY A CA 1
ATOM 944 C C . GLY A 1 167 ? -7.880 -11.608 -9.703 1.00 98.25 167 GLY A C 1
ATOM 945 O O . GLY A 1 167 ? -7.565 -12.183 -8.660 1.00 98.25 167 GLY A O 1
ATOM 946 N N . GLY A 1 168 ? -6.992 -10.937 -10.434 1.00 98.38 168 GLY A N 1
ATOM 947 C CA . GLY A 1 168 ? -5.613 -10.735 -9.985 1.00 98.38 168 GLY A CA 1
ATOM 948 C C . GLY A 1 168 ? -5.517 -9.716 -8.846 1.00 98.38 168 GLY A C 1
ATOM 949 O O . GLY A 1 168 ? -6.414 -8.899 -8.654 1.00 98.38 168 GLY A O 1
ATOM 950 N N . ASN A 1 169 ? -4.400 -9.690 -8.127 1.00 98.69 169 ASN A N 1
ATOM 951 C CA . ASN A 1 169 ? -4.130 -8.657 -7.123 1.00 98.69 169 ASN A CA 1
ATOM 952 C C . ASN A 1 169 ? -3.513 -7.406 -7.760 1.00 98.69 169 ASN A C 1
ATOM 954 O O . ASN A 1 169 ? -2.676 -7.509 -8.659 1.00 98.69 169 ASN A O 1
ATOM 958 N N . GLY A 1 170 ? -3.903 -6.224 -7.291 1.00 98.25 170 GLY A N 1
ATOM 959 C CA . GLY A 1 170 ? -3.308 -4.962 -7.713 1.00 98.25 170 GLY A CA 1
ATOM 960 C C . GLY A 1 170 ? -1.850 -4.842 -7.266 1.00 98.25 170 GLY A C 1
ATOM 961 O O . GLY A 1 170 ? -1.453 -5.369 -6.226 1.00 98.25 170 GLY A O 1
ATOM 962 N N . GLY A 1 171 ? -1.033 -4.150 -8.055 1.00 98.31 171 GLY A N 1
ATOM 963 C CA . GLY A 1 171 ? 0.369 -3.906 -7.725 1.00 98.31 171 GLY A CA 1
ATOM 964 C C . GLY A 1 171 ? 0.525 -2.864 -6.619 1.00 98.31 171 GLY A C 1
ATOM 965 O O . GLY A 1 171 ? -0.264 -1.930 -6.528 1.00 98.31 171 GLY A O 1
ATOM 966 N N . ALA A 1 172 ? 1.555 -2.983 -5.784 1.00 98.50 172 ALA A N 1
ATOM 967 C CA . ALA A 1 172 ? 1.859 -1.948 -4.795 1.00 98.50 172 ALA A CA 1
ATOM 968 C C . ALA A 1 172 ? 2.346 -0.651 -5.467 1.00 98.50 172 ALA A C 1
ATOM 970 O O . ALA A 1 172 ? 3.014 -0.699 -6.501 1.00 98.50 172 ALA A O 1
ATOM 971 N N . GLY A 1 173 ? 2.047 0.502 -4.876 1.00 98.12 173 GLY A N 1
ATOM 972 C CA . GLY A 1 173 ? 2.648 1.776 -5.255 1.00 98.12 173 GLY A CA 1
ATOM 973 C C . GLY A 1 173 ? 4.110 1.870 -4.813 1.00 98.12 173 GLY A C 1
ATOM 974 O O . GLY A 1 173 ? 4.509 1.299 -3.799 1.00 98.12 173 GLY A O 1
ATOM 975 N N . GLY A 1 174 ? 4.926 2.588 -5.578 1.00 97.88 174 GLY A N 1
ATOM 976 C CA . GLY A 1 174 ? 6.329 2.829 -5.263 1.00 97.88 174 GLY A CA 1
ATOM 977 C C . GLY A 1 174 ? 6.504 3.896 -4.185 1.00 97.88 174 GLY A C 1
ATOM 978 O O . GLY A 1 174 ? 5.682 4.799 -4.053 1.00 97.88 174 GLY A O 1
ATOM 979 N N . ALA A 1 175 ? 7.582 3.821 -3.410 1.00 98.06 175 ALA A N 1
ATOM 980 C CA . ALA A 1 175 ? 7.896 4.857 -2.429 1.00 98.06 175 ALA A CA 1
ATOM 981 C C . ALA A 1 175 ? 8.289 6.181 -3.109 1.00 98.06 175 ALA A C 1
ATOM 983 O O . ALA A 1 175 ? 8.929 6.178 -4.165 1.00 98.06 175 ALA A O 1
ATOM 984 N N . GLY A 1 176 ? 7.935 7.303 -2.488 1.00 96.44 176 GLY A N 1
ATOM 985 C CA . GLY A 1 176 ? 8.456 8.618 -2.842 1.00 96.44 176 GLY A CA 1
ATOM 986 C C . GLY A 1 176 ? 9.938 8.747 -2.489 1.00 96.44 176 GLY A C 1
ATOM 987 O O . GLY A 1 176 ? 10.422 8.146 -1.530 1.00 96.44 176 GLY A O 1
ATOM 988 N N . GLY A 1 177 ? 10.671 9.529 -3.273 1.00 95.00 177 GLY A N 1
ATOM 989 C CA . GLY A 1 177 ? 12.081 9.805 -3.041 1.00 95.00 177 GLY A CA 1
ATOM 990 C C . GLY A 1 177 ? 12.305 10.653 -1.791 1.00 95.00 177 GLY A C 1
ATOM 991 O O . GLY A 1 177 ? 11.544 11.578 -1.503 1.00 95.00 177 GLY A O 1
ATOM 992 N N . ALA A 1 178 ? 13.375 10.363 -1.054 1.00 92.50 178 ALA A N 1
ATOM 993 C CA . ALA A 1 178 ? 13.787 11.189 0.076 1.00 92.50 178 ALA A CA 1
ATOM 994 C C . ALA A 1 178 ? 14.380 12.526 -0.400 1.00 92.50 178 ALA A C 1
ATOM 996 O O . ALA A 1 178 ? 15.061 12.570 -1.428 1.00 92.50 178 ALA A O 1
ATOM 997 N N . ALA A 1 179 ? 14.156 13.592 0.366 1.00 89.00 179 ALA A N 1
ATOM 998 C CA . ALA A 1 179 ? 14.727 14.914 0.136 1.00 89.00 179 ALA A CA 1
ATOM 999 C C . ALA A 1 179 ? 15.592 15.370 1.317 1.00 89.00 179 ALA A C 1
ATOM 1001 O O . ALA A 1 179 ? 15.270 15.137 2.483 1.00 89.00 179 ALA A O 1
ATOM 1002 N N . ALA A 1 180 ? 16.683 16.071 1.009 1.00 80.75 180 ALA A N 1
ATOM 1003 C CA . ALA A 1 180 ? 17.545 16.677 2.018 1.00 80.75 180 ALA A CA 1
ATOM 1004 C C . ALA A 1 180 ? 17.015 18.021 2.544 1.00 80.75 180 ALA A C 1
ATOM 1006 O O . ALA A 1 180 ? 17.289 18.353 3.692 1.00 80.75 180 ALA A O 1
ATOM 1007 N N . LEU A 1 181 ? 16.287 18.803 1.731 1.00 76.12 181 LEU A N 1
ATOM 1008 C CA . LEU A 1 181 ? 15.728 20.080 2.183 1.00 76.12 181 LEU A CA 1
ATOM 1009 C C . LEU A 1 181 ? 14.399 20.469 1.514 1.00 76.12 181 LEU A C 1
ATOM 1011 O O . LEU A 1 181 ? 13.431 20.710 2.222 1.00 76.12 181 LEU A O 1
ATOM 1015 N N . PHE A 1 182 ? 14.295 20.490 0.184 1.00 80.94 182 PHE A N 1
ATOM 1016 C CA . PHE A 1 182 ? 13.075 20.940 -0.515 1.00 80.94 182 PHE A CA 1
ATOM 1017 C C . PHE A 1 182 ? 12.006 19.830 -0.576 1.00 80.94 182 PHE A C 1
ATOM 1019 O O . PHE A 1 182 ? 11.936 18.977 0.309 1.00 80.94 182 PHE A O 1
ATOM 1026 N N . SER A 1 183 ? 11.109 19.856 -1.565 1.00 87.75 183 SER A N 1
ATOM 1027 C CA . SER A 1 183 ? 9.952 18.960 -1.606 1.00 87.75 183 SER A CA 1
ATOM 1028 C C . SER A 1 183 ? 10.389 17.497 -1.652 1.00 87.75 183 SER A C 1
ATOM 1030 O O . SER A 1 183 ? 11.185 17.099 -2.496 1.00 87.75 183 SER A O 1
ATOM 1032 N N . SER A 1 184 ? 9.868 16.703 -0.724 1.00 90.81 184 SER A N 1
ATOM 1033 C CA . SER A 1 184 ? 10.034 15.253 -0.695 1.00 90.81 184 SER A CA 1
ATOM 1034 C C . SER A 1 184 ? 9.036 14.572 -1.638 1.00 90.81 184 SER A C 1
ATOM 1036 O O . SER A 1 184 ? 7.993 15.130 -1.987 1.00 90.81 184 SER A O 1
ATOM 1038 N N . GLY A 1 185 ? 9.357 13.358 -2.081 1.00 94.25 185 GLY A N 1
ATOM 1039 C CA . GLY A 1 185 ? 8.540 12.633 -3.042 1.00 94.25 185 GLY A CA 1
ATOM 1040 C C . GLY A 1 185 ? 7.261 12.103 -2.408 1.00 94.25 185 GLY A C 1
ATOM 1041 O O . GLY A 1 185 ? 7.288 11.554 -1.312 1.00 94.25 185 GLY A O 1
ATOM 1042 N N . VAL A 1 186 ? 6.134 12.190 -3.109 1.00 96.88 186 VAL A N 1
ATOM 1043 C CA . VAL A 1 186 ? 4.900 11.508 -2.686 1.00 96.88 186 VAL A CA 1
ATOM 1044 C C . VAL A 1 186 ? 4.980 10.010 -2.983 1.00 96.88 186 VAL A C 1
ATOM 1046 O O . VAL A 1 186 ? 5.592 9.601 -3.973 1.00 96.88 186 VAL A O 1
ATOM 1049 N N . GLY A 1 187 ? 4.361 9.187 -2.142 1.00 97.62 187 GLY A N 1
ATOM 1050 C CA . GLY A 1 187 ? 4.194 7.762 -2.403 1.00 97.62 187 GLY A CA 1
ATOM 1051 C C . GLY A 1 187 ? 3.231 7.511 -3.565 1.00 97.62 187 GLY A C 1
ATOM 1052 O O . GLY A 1 187 ? 2.230 8.208 -3.729 1.00 97.62 187 GLY A O 1
ATOM 1053 N N . GLY A 1 188 ? 3.519 6.502 -4.382 1.00 98.12 188 GLY A N 1
ATOM 1054 C CA . GLY A 1 188 ? 2.656 6.083 -5.483 1.00 98.12 188 GLY A CA 1
ATOM 1055 C C . GLY A 1 188 ? 1.392 5.383 -4.985 1.00 98.12 188 GLY A C 1
ATOM 1056 O O . GLY A 1 188 ? 1.413 4.696 -3.966 1.00 98.12 188 GLY A O 1
ATOM 1057 N N . ALA A 1 189 ? 0.279 5.523 -5.702 1.00 98.56 189 ALA A N 1
ATOM 1058 C CA . ALA A 1 189 ? -0.946 4.793 -5.374 1.00 98.56 189 ALA A CA 1
ATOM 1059 C C . ALA A 1 189 ? -0.802 3.290 -5.672 1.00 98.56 189 ALA A C 1
ATOM 1061 O O . ALA A 1 189 ? -0.136 2.911 -6.635 1.00 98.56 189 ALA A O 1
ATOM 1062 N N . GLY A 1 190 ? -1.441 2.436 -4.879 1.00 98.31 190 GLY A N 1
ATOM 1063 C CA . GLY A 1 190 ? -1.603 1.019 -5.177 1.00 98.31 190 GLY A CA 1
ATOM 1064 C C . GLY A 1 190 ? -2.612 0.786 -6.303 1.00 98.31 190 GLY A C 1
ATOM 1065 O O . GLY A 1 190 ? -3.569 1.540 -6.479 1.00 98.31 190 GLY A O 1
ATOM 1066 N N . GLY A 1 191 ? -2.401 -0.268 -7.083 1.00 98.31 191 GLY A N 1
ATOM 1067 C CA . GLY A 1 191 ? -3.287 -0.668 -8.169 1.00 98.31 191 GLY A CA 1
ATOM 1068 C C . GLY A 1 191 ? -4.556 -1.345 -7.660 1.00 98.31 191 GLY A C 1
ATOM 1069 O O . GLY A 1 191 ? -4.563 -1.978 -6.607 1.00 98.31 191 GLY A O 1
ATOM 1070 N N . SER A 1 192 ? -5.648 -1.246 -8.411 1.00 98.56 192 SER A N 1
ATOM 1071 C CA . SER A 1 192 ? -6.891 -1.945 -8.072 1.00 98.56 192 SER A CA 1
ATOM 1072 C C . SER A 1 192 ? -6.776 -3.455 -8.296 1.00 98.56 192 SER A C 1
ATOM 1074 O O . SER A 1 192 ? -6.124 -3.903 -9.244 1.00 98.56 192 SER A O 1
ATOM 1076 N N . GLY A 1 193 ? -7.441 -4.230 -7.442 1.00 98.44 193 GLY A N 1
ATOM 1077 C CA . GLY A 1 193 ? -7.642 -5.660 -7.628 1.00 98.44 193 GLY A CA 1
ATOM 1078 C C . GLY A 1 193 ? -8.580 -5.959 -8.798 1.00 98.44 193 GLY A C 1
ATOM 1079 O O . GLY A 1 193 ? -9.474 -5.179 -9.129 1.00 98.44 193 GLY A O 1
ATOM 1080 N N . GLY A 1 194 ? -8.366 -7.100 -9.440 1.00 98.38 194 GLY A N 1
ATOM 1081 C CA . GLY A 1 194 ? -9.130 -7.555 -10.592 1.00 98.38 194 GLY A CA 1
ATOM 1082 C C . GLY A 1 194 ? -10.508 -8.067 -10.193 1.00 98.38 194 GLY A C 1
ATOM 1083 O O . GLY A 1 194 ? -10.684 -8.666 -9.133 1.00 98.38 194 GLY A O 1
ATOM 1084 N N . THR A 1 195 ? -11.496 -7.865 -11.056 1.00 98.50 195 THR A N 1
ATOM 1085 C CA . THR A 1 195 ? -12.844 -8.402 -10.853 1.00 98.50 195 THR A CA 1
ATOM 1086 C C . THR A 1 195 ? -12.931 -9.859 -11.311 1.00 98.50 195 THR A C 1
ATOM 1088 O O . THR A 1 195 ? -12.357 -10.233 -12.338 1.00 98.50 195 THR A O 1
ATOM 1091 N N . ALA A 1 196 ? -13.677 -10.678 -10.571 1.00 97.88 196 ALA A N 1
ATOM 1092 C CA . ALA A 1 196 ? -14.195 -11.947 -11.074 1.00 97.88 196 ALA A CA 1
ATOM 1093 C C . ALA A 1 196 ? -15.608 -11.716 -11.628 1.00 97.88 196 ALA A C 1
ATOM 1095 O O . ALA A 1 196 ? -16.405 -11.016 -11.007 1.00 97.88 196 ALA A O 1
ATOM 1096 N N . LEU A 1 197 ? -15.923 -12.253 -12.810 1.00 97.44 197 LEU A N 1
ATOM 1097 C CA . LEU A 1 197 ? -17.158 -11.904 -13.521 1.00 97.44 197 LEU A CA 1
ATOM 1098 C C . LEU A 1 197 ? -18.318 -12.857 -13.216 1.00 97.44 197 LEU A C 1
ATOM 1100 O O . LEU A 1 197 ? -19.381 -12.400 -12.804 1.00 97.44 197 LEU A O 1
ATOM 1104 N N . LEU A 1 198 ? -18.142 -14.169 -13.405 1.00 97.69 198 LEU A N 1
ATOM 1105 C CA . LEU A 1 198 ? -19.202 -15.168 -13.209 1.00 97.69 198 LEU A CA 1
ATOM 1106 C C . LEU A 1 198 ? -18.994 -15.983 -11.929 1.00 97.69 198 LEU A C 1
ATOM 1108 O O . LEU A 1 198 ? -19.895 -16.053 -11.092 1.00 97.69 198 LEU A O 1
ATOM 1112 N N . LEU A 1 199 ? -17.813 -16.591 -11.793 1.00 97.88 199 LEU A N 1
ATOM 1113 C CA . LEU A 1 199 ? -17.413 -17.420 -10.656 1.00 97.88 199 LEU A CA 1
ATOM 1114 C C . LEU A 1 199 ? -15.992 -17.058 -10.236 1.00 97.88 199 LEU A C 1
ATOM 1116 O O . LEU A 1 199 ? -15.118 -16.964 -11.093 1.00 97.88 199 LEU A O 1
ATOM 1120 N N . GLY A 1 200 ? -15.758 -16.948 -8.933 1.00 97.81 200 GLY A N 1
ATOM 1121 C CA . GLY A 1 200 ? -14.445 -16.670 -8.351 1.00 97.81 200 GLY A CA 1
ATOM 1122 C C . GLY A 1 200 ? -14.439 -15.397 -7.517 1.00 97.81 200 GLY A C 1
ATOM 1123 O O . GLY A 1 200 ? -15.363 -14.587 -7.580 1.00 97.81 200 GLY A O 1
ATOM 1124 N N . SER A 1 201 ? -13.415 -15.231 -6.689 1.00 98.62 201 SER A N 1
ATOM 1125 C CA . SER A 1 201 ? -13.273 -14.046 -5.845 1.00 98.62 201 SER A CA 1
ATOM 1126 C C . SER A 1 201 ? -12.608 -12.895 -6.593 1.00 98.62 201 SER A C 1
ATOM 1128 O O . SER A 1 201 ? -11.727 -13.106 -7.429 1.00 98.62 201 SER A O 1
ATOM 1130 N N . GLY A 1 202 ? -12.976 -11.665 -6.249 1.00 98.31 202 GLY A N 1
ATOM 1131 C CA . GLY A 1 202 ? -12.209 -10.495 -6.655 1.00 98.31 202 GLY A CA 1
ATOM 1132 C C . GLY A 1 202 ? -10.807 -10.524 -6.043 1.00 98.31 202 GLY A C 1
ATOM 1133 O O . GLY A 1 202 ? -10.593 -11.096 -4.973 1.00 98.31 202 GLY A O 1
ATOM 1134 N N . GLY A 1 203 ? -9.840 -9.929 -6.731 1.00 98.31 203 GLY A N 1
ATOM 1135 C CA . GLY A 1 203 ? -8.477 -9.820 -6.222 1.00 98.31 203 GLY A CA 1
ATOM 1136 C C . GLY A 1 203 ? -8.310 -8.649 -5.258 1.00 98.31 203 GLY A C 1
ATOM 1137 O O . GLY A 1 203 ? -9.099 -7.702 -5.264 1.00 98.31 203 GLY A O 1
ATOM 1138 N N . ALA A 1 204 ? -7.282 -8.702 -4.417 1.00 98.69 204 ALA A N 1
ATOM 1139 C CA . ALA A 1 204 ? -6.996 -7.631 -3.468 1.00 98.69 204 ALA A CA 1
ATOM 1140 C C . ALA A 1 204 ? -6.442 -6.382 -4.173 1.00 98.69 204 ALA A C 1
ATOM 1142 O O . ALA A 1 204 ? -5.754 -6.485 -5.190 1.00 98.69 204 ALA A O 1
ATOM 1143 N N . GLY A 1 205 ? -6.714 -5.202 -3.624 1.00 98.19 205 GLY A N 1
ATOM 1144 C CA . GLY A 1 205 ? -6.035 -3.971 -4.009 1.00 98.19 205 GLY A CA 1
ATOM 1145 C C . GLY A 1 205 ? -4.576 -3.961 -3.547 1.00 98.19 205 GLY A C 1
ATOM 1146 O O . GLY A 1 205 ? -4.218 -4.579 -2.547 1.00 98.19 205 GLY A O 1
ATOM 1147 N N . GLY A 1 206 ? -3.719 -3.259 -4.281 1.00 98.06 206 GLY A N 1
ATOM 1148 C CA . GLY A 1 206 ? -2.321 -3.064 -3.914 1.00 98.06 206 GLY A CA 1
ATOM 1149 C C . GLY A 1 206 ? -2.163 -2.002 -2.830 1.00 98.06 206 GLY A C 1
ATOM 1150 O O . GLY A 1 206 ? -2.936 -1.051 -2.765 1.00 98.06 206 GLY A O 1
ATOM 1151 N N . ASN A 1 207 ? -1.142 -2.124 -1.989 1.00 98.44 207 ASN A N 1
ATOM 1152 C CA . ASN A 1 207 ? -0.849 -1.102 -0.981 1.00 98.44 207 ASN A CA 1
ATOM 1153 C C . ASN A 1 207 ? -0.305 0.178 -1.631 1.00 98.44 207 ASN A C 1
ATOM 1155 O O . ASN A 1 207 ? 0.388 0.114 -2.647 1.00 98.44 207 ASN A O 1
ATOM 1159 N N . GLY A 1 208 ? -0.580 1.332 -1.030 1.00 98.06 208 GLY A N 1
ATOM 1160 C CA . GLY A 1 208 ? 0.059 2.593 -1.386 1.00 98.06 208 GLY A CA 1
ATOM 1161 C C . GLY A 1 208 ? 1.529 2.630 -0.961 1.00 98.06 208 GLY A C 1
ATOM 1162 O O . GLY A 1 208 ? 1.926 2.014 0.027 1.00 98.06 208 GLY A O 1
ATOM 1163 N N . GLY A 1 209 ? 2.350 3.357 -1.713 1.00 97.81 209 GLY A N 1
ATOM 1164 C CA . GLY A 1 209 ? 3.760 3.568 -1.405 1.00 97.81 209 GLY A CA 1
ATOM 1165 C C . GLY A 1 209 ? 3.955 4.576 -0.276 1.00 97.81 209 GLY A C 1
ATOM 1166 O O . GLY A 1 209 ? 3.135 5.469 -0.076 1.00 97.81 209 GLY A O 1
ATOM 1167 N N . THR A 1 210 ? 5.049 4.469 0.467 1.00 97.75 210 THR A N 1
ATOM 1168 C CA . THR A 1 210 ? 5.378 5.447 1.513 1.00 97.75 210 THR A CA 1
ATOM 1169 C C . THR A 1 210 ? 5.784 6.789 0.906 1.00 97.75 210 THR A C 1
ATOM 1171 O O . THR A 1 210 ? 6.436 6.826 -0.138 1.00 97.75 210 THR A O 1
ATOM 1174 N N . GLY A 1 211 ? 5.443 7.891 1.567 1.00 96.50 211 GLY A N 1
ATOM 1175 C CA . GLY A 1 211 ? 5.989 9.207 1.260 1.00 96.50 211 GLY A CA 1
ATOM 1176 C C . GLY A 1 211 ? 7.485 9.284 1.573 1.00 96.50 211 GLY A C 1
ATOM 1177 O O . GLY A 1 211 ? 7.994 8.581 2.446 1.00 96.50 211 GLY A O 1
ATOM 1178 N N . GLY A 1 212 ? 8.202 10.125 0.839 1.00 94.88 212 GLY A N 1
ATOM 1179 C CA . GLY A 1 212 ? 9.631 10.343 0.999 1.00 94.88 212 GLY A CA 1
ATOM 1180 C C . GLY A 1 212 ? 9.950 11.125 2.267 1.00 94.88 212 GLY A C 1
ATOM 1181 O O . GLY A 1 212 ? 9.283 12.104 2.589 1.00 94.88 212 GLY A O 1
ATOM 1182 N N . ALA A 1 213 ? 10.986 10.716 2.991 1.00 92.56 213 ALA A N 1
ATOM 1183 C CA . ALA A 1 213 ? 11.449 11.457 4.160 1.00 92.56 213 ALA A CA 1
ATOM 1184 C C . ALA A 1 213 ? 12.065 12.808 3.761 1.00 92.56 213 ALA A C 1
ATOM 1186 O O . ALA A 1 213 ? 12.709 12.915 2.715 1.00 92.56 213 ALA A O 1
ATOM 1187 N N . ASN A 1 214 ? 11.912 13.816 4.618 1.00 88.50 214 ASN A N 1
ATOM 1188 C CA . ASN A 1 214 ? 12.669 15.059 4.572 1.00 88.50 214 ASN A CA 1
ATOM 1189 C C . ASN A 1 214 ? 13.579 15.164 5.807 1.00 88.50 214 ASN A C 1
ATOM 1191 O O . ASN A 1 214 ? 13.099 15.199 6.941 1.00 88.50 214 ASN A O 1
ATOM 1195 N N . SER A 1 215 ? 14.895 15.213 5.589 1.00 83.81 215 SER A N 1
ATOM 1196 C CA . SER A 1 215 ? 15.901 15.266 6.667 1.00 83.81 215 SER A CA 1
ATOM 1197 C C . SER A 1 215 ? 16.462 16.670 6.945 1.00 83.81 215 SER A C 1
ATOM 1199 O O . SER A 1 215 ? 17.397 16.805 7.734 1.00 83.81 215 SER A O 1
ATOM 1201 N N . GLY A 1 216 ? 15.923 17.712 6.310 1.00 76.00 216 GLY A N 1
ATOM 1202 C CA . GLY A 1 216 ? 16.384 19.093 6.450 1.00 76.00 216 GLY A CA 1
ATOM 1203 C C . GLY A 1 216 ? 15.800 19.795 7.673 1.00 76.00 216 GLY A C 1
ATOM 1204 O O . GLY A 1 216 ? 14.650 19.566 8.031 1.00 76.00 216 GLY A O 1
ATOM 1205 N N . SER A 1 217 ? 16.588 20.667 8.309 1.00 72.81 217 SER A N 1
ATOM 1206 C CA . SER A 1 217 ? 16.211 21.349 9.560 1.00 72.81 217 SER A CA 1
ATOM 1207 C C . SER A 1 217 ? 15.995 22.864 9.441 1.00 72.81 217 SER A C 1
ATOM 1209 O O . SER A 1 217 ? 15.513 23.467 10.396 1.00 72.81 217 SER A O 1
ATOM 1211 N N . LEU A 1 218 ? 16.359 23.485 8.309 1.00 69.81 218 LEU A N 1
ATOM 1212 C CA . LEU A 1 218 ? 16.275 24.935 8.067 1.00 69.81 218 LEU A CA 1
ATOM 1213 C C . LEU A 1 218 ? 15.695 25.217 6.672 1.00 69.81 218 LEU A C 1
ATOM 1215 O O . LEU A 1 218 ? 16.414 25.046 5.692 1.00 69.81 218 LEU A O 1
ATOM 1219 N N . PHE A 1 219 ? 14.461 25.732 6.592 1.00 69.88 219 PHE A N 1
ATOM 1220 C CA . PHE A 1 219 ? 13.728 26.015 5.339 1.00 69.88 219 PHE A CA 1
ATOM 1221 C C . PHE A 1 219 ? 13.296 24.759 4.570 1.00 69.88 219 PHE A C 1
ATOM 1223 O O . PHE A 1 219 ? 13.257 24.774 3.336 1.00 69.88 219 PHE A O 1
ATOM 1230 N N . ALA A 1 220 ? 13.022 23.663 5.279 1.00 72.19 220 ALA A N 1
ATOM 1231 C CA . ALA A 1 220 ? 12.693 22.415 4.617 1.00 72.19 220 ALA A CA 1
ATOM 1232 C C . ALA A 1 220 ? 11.229 22.394 4.162 1.00 72.19 220 ALA A C 1
ATOM 1234 O O . ALA A 1 220 ? 10.446 23.281 4.481 1.00 72.19 220 ALA A O 1
ATOM 1235 N N . SER A 1 221 ? 10.842 21.395 3.378 1.00 82.75 221 SER A N 1
ATOM 1236 C CA . SER A 1 221 ? 9.434 21.088 3.104 1.00 82.75 221 SER A CA 1
ATOM 1237 C C . SER A 1 221 ? 8.950 19.938 3.995 1.00 82.75 221 SER A C 1
ATOM 1239 O O . SER A 1 221 ? 9.776 19.193 4.527 1.00 82.75 221 SER A O 1
ATOM 1241 N N . PRO A 1 222 ? 7.626 19.740 4.142 1.00 86.06 222 PRO A N 1
ATOM 1242 C CA . PRO A 1 222 ? 7.097 18.539 4.778 1.00 86.06 222 PRO A CA 1
ATOM 1243 C C . PRO A 1 222 ? 7.640 17.259 4.128 1.00 86.06 222 PRO A C 1
ATOM 1245 O O . PRO A 1 222 ? 7.979 17.236 2.937 1.00 86.06 222 PRO A O 1
ATOM 1248 N N . GLY A 1 223 ? 7.679 16.177 4.901 1.00 89.56 223 GLY A N 1
ATOM 1249 C CA . GLY A 1 223 ? 7.791 14.823 4.383 1.00 89.56 223 GLY A CA 1
ATOM 1250 C C . GLY A 1 223 ? 6.642 14.497 3.424 1.00 89.56 223 GLY A C 1
ATOM 1251 O O . GLY A 1 223 ? 5.575 15.117 3.447 1.00 89.56 223 GLY A O 1
ATOM 1252 N N . GLY A 1 224 ? 6.884 13.542 2.535 1.00 93.94 224 GLY A N 1
ATOM 1253 C CA . GLY A 1 224 ? 6.003 13.266 1.413 1.00 93.94 224 GLY A CA 1
ATOM 1254 C C . GLY A 1 224 ? 4.706 12.655 1.907 1.00 93.94 224 GLY A C 1
ATOM 1255 O O . GLY A 1 224 ? 4.683 11.956 2.917 1.00 93.94 224 GLY A O 1
ATOM 1256 N N . THR A 1 225 ? 3.606 12.871 1.201 1.00 96.75 225 THR A N 1
ATOM 1257 C CA . THR A 1 225 ? 2.373 12.155 1.532 1.00 96.75 225 THR A CA 1
ATOM 1258 C C . THR A 1 225 ? 2.504 10.680 1.153 1.00 96.75 225 THR A C 1
ATOM 1260 O O . THR A 1 225 ? 3.149 10.332 0.160 1.00 96.75 225 THR A O 1
ATOM 1263 N N . GLY A 1 226 ? 1.904 9.799 1.948 1.00 97.62 226 GLY A N 1
ATOM 1264 C CA . GLY A 1 226 ? 1.749 8.397 1.587 1.00 97.62 226 GLY A CA 1
ATOM 1265 C C . GLY A 1 226 ? 0.774 8.224 0.422 1.00 97.62 226 GLY A C 1
ATOM 1266 O O . GLY A 1 226 ? -0.190 8.977 0.275 1.00 97.62 226 GLY A O 1
ATOM 1267 N N . GLY A 1 227 ? 1.018 7.225 -0.418 1.00 98.00 227 GLY A N 1
ATOM 1268 C CA . GLY A 1 227 ? 0.154 6.878 -1.540 1.00 98.00 227 GLY A CA 1
ATOM 1269 C C . GLY A 1 227 ? -1.145 6.213 -1.086 1.00 98.00 227 GLY A C 1
ATOM 1270 O O . GLY A 1 227 ? -1.187 5.536 -0.061 1.00 98.00 227 GLY A O 1
ATOM 1271 N N . ALA A 1 228 ? -2.215 6.376 -1.861 1.00 98.50 228 ALA A N 1
ATOM 1272 C CA . ALA A 1 228 ? -3.476 5.681 -1.612 1.00 98.50 228 ALA A CA 1
ATOM 1273 C C . ALA A 1 228 ? -3.337 4.164 -1.833 1.00 98.50 228 ALA A C 1
ATOM 1275 O O . ALA A 1 228 ? -2.642 3.741 -2.755 1.00 98.50 228 ALA A O 1
ATOM 1276 N N . GLY A 1 229 ? -4.023 3.350 -1.038 1.00 98.19 229 GLY A N 1
ATOM 1277 C CA . GLY A 1 229 ? -4.231 1.934 -1.318 1.00 98.19 229 GLY A CA 1
ATOM 1278 C C . GLY A 1 229 ? -5.235 1.724 -2.454 1.00 98.19 229 GLY A C 1
ATOM 1279 O O . GLY A 1 229 ? -6.144 2.526 -2.668 1.00 98.19 229 GLY A O 1
ATOM 1280 N N . GLY A 1 230 ? -5.072 0.640 -3.203 1.00 98.25 230 GLY A N 1
ATOM 1281 C CA . GLY A 1 230 ? -5.960 0.264 -4.296 1.00 98.25 230 GLY A CA 1
ATOM 1282 C C . GLY A 1 230 ? -7.258 -0.365 -3.799 1.00 98.25 230 GLY A C 1
ATOM 1283 O O . GLY A 1 230 ? -7.298 -1.022 -2.764 1.00 98.25 230 GLY A O 1
ATOM 1284 N N . HIS A 1 231 ? -8.339 -0.206 -4.553 1.00 98.44 231 HIS A N 1
ATOM 1285 C CA . HIS A 1 231 ? -9.608 -0.873 -4.250 1.00 98.44 231 HIS A CA 1
ATOM 1286 C C . HIS A 1 231 ? -9.527 -2.385 -4.497 1.00 98.44 231 HIS A C 1
ATOM 1288 O O . HIS A 1 231 ? -8.878 -2.822 -5.451 1.00 98.44 231 HIS A O 1
ATOM 1294 N N . GLY A 1 232 ? -10.218 -3.173 -3.674 1.00 98.25 232 GLY A N 1
ATOM 1295 C CA . GLY A 1 232 ? -10.433 -4.596 -3.919 1.00 98.25 232 GLY A CA 1
ATOM 1296 C C . GLY A 1 232 ? -11.402 -4.838 -5.079 1.00 98.25 232 GLY A C 1
ATOM 1297 O O . GLY A 1 232 ? -12.333 -4.064 -5.309 1.00 98.25 232 GLY A O 1
ATOM 1298 N N . GLY A 1 233 ? -11.189 -5.918 -5.826 1.00 98.31 233 GLY A N 1
ATOM 1299 C CA . GLY A 1 233 ? -12.038 -6.307 -6.948 1.00 98.31 233 GLY A CA 1
ATOM 1300 C C . GLY A 1 233 ? -13.369 -6.910 -6.498 1.00 98.31 233 GLY A C 1
ATOM 1301 O O . GLY A 1 233 ? -13.468 -7.514 -5.433 1.00 98.31 233 GLY A O 1
ATOM 1302 N N . ALA A 1 234 ? -14.407 -6.782 -7.321 1.00 98.62 234 ALA A N 1
ATOM 1303 C CA . ALA A 1 234 ? -15.687 -7.444 -7.073 1.00 98.62 234 ALA A CA 1
ATOM 1304 C C . ALA A 1 234 ? -15.591 -8.972 -7.250 1.00 98.62 234 ALA A C 1
ATOM 1306 O O . ALA A 1 234 ? -14.847 -9.455 -8.111 1.00 98.62 234 ALA A O 1
ATOM 1307 N N . GLY A 1 235 ? -16.360 -9.709 -6.445 1.00 98.00 235 GLY A N 1
ATOM 1308 C CA . GLY A 1 235 ? -16.570 -11.149 -6.606 1.00 98.00 235 GLY A CA 1
ATOM 1309 C C . GLY A 1 235 ? -17.503 -11.483 -7.774 1.00 98.00 235 GLY A C 1
ATOM 1310 O O . GLY A 1 235 ? -18.220 -10.617 -8.276 1.00 98.00 235 GLY A O 1
ATOM 1311 N N . GLY A 1 236 ? -17.497 -12.750 -8.195 1.00 97.75 236 GLY A N 1
ATOM 1312 C CA . GLY A 1 236 ? -18.311 -13.245 -9.304 1.00 97.75 236 GLY A CA 1
ATOM 1313 C C . GLY A 1 236 ? -19.819 -13.069 -9.101 1.00 97.75 236 GLY A C 1
ATOM 1314 O O . GLY A 1 236 ? -20.332 -13.123 -7.983 1.00 97.75 236 GLY A O 1
ATOM 1315 N N . LEU A 1 237 ? -20.542 -12.914 -10.215 1.00 98.19 237 LEU A N 1
ATOM 1316 C CA . LEU A 1 237 ? -21.995 -12.734 -10.245 1.00 98.19 237 LEU A CA 1
ATOM 1317 C C . LEU A 1 237 ? -22.743 -13.831 -9.483 1.00 98.19 237 LEU A C 1
ATOM 1319 O O . LEU A 1 237 ? -23.688 -13.522 -8.766 1.00 98.19 237 LEU A O 1
ATOM 1323 N N . ILE A 1 238 ? -22.342 -15.094 -9.656 1.00 97.19 238 ILE A N 1
ATOM 1324 C CA . ILE A 1 238 ? -23.003 -16.240 -9.022 1.00 97.19 238 ILE A CA 1
ATOM 1325 C C . ILE A 1 238 ? -22.335 -16.562 -7.691 1.00 97.19 238 ILE A C 1
ATOM 1327 O O . ILE A 1 238 ? -23.013 -16.630 -6.677 1.00 97.19 238 ILE A O 1
ATOM 1331 N N . TRP A 1 239 ? -21.022 -16.773 -7.683 1.00 97.06 239 TRP A N 1
ATOM 1332 C CA . TRP A 1 239 ? -20.293 -17.126 -6.469 1.00 97.06 239 TRP A CA 1
ATOM 1333 C C . TRP A 1 239 ? -18.941 -16.439 -6.445 1.00 97.06 239 TRP A C 1
ATOM 1335 O O . TRP A 1 239 ? -18.172 -16.553 -7.403 1.00 97.06 239 TRP A O 1
ATOM 1345 N N . GLY A 1 240 ? -18.624 -15.791 -5.331 1.00 97.69 240 GLY A N 1
ATOM 1346 C CA . GLY A 1 240 ? -17.337 -15.147 -5.160 1.00 97.69 240 GLY A CA 1
ATOM 1347 C C . GLY A 1 240 ? -17.338 -14.089 -4.079 1.00 97.69 240 GLY A C 1
ATOM 1348 O O . GLY A 1 240 ? -18.234 -13.252 -4.021 1.00 97.69 240 GLY A O 1
ATOM 1349 N N . ASN A 1 241 ? -16.284 -14.087 -3.271 1.00 98.44 241 ASN A N 1
ATOM 1350 C CA . ASN A 1 241 ? -16.055 -13.014 -2.314 1.00 98.44 241 ASN A CA 1
ATOM 1351 C C . ASN A 1 241 ? -15.491 -11.780 -3.026 1.00 98.44 241 ASN A C 1
ATOM 1353 O O . ASN A 1 241 ? -14.774 -11.902 -4.025 1.00 98.44 241 ASN A O 1
ATOM 1357 N N . GLY A 1 242 ? -15.768 -10.597 -2.495 1.00 98.19 242 GLY A N 1
ATOM 1358 C CA . GLY A 1 242 ? -15.024 -9.401 -2.861 1.00 98.19 242 GLY A CA 1
ATOM 1359 C C . GLY A 1 242 ? -13.575 -9.463 -2.368 1.00 98.19 242 GLY A C 1
ATOM 1360 O O . GLY A 1 242 ? -13.273 -10.088 -1.352 1.00 98.19 242 GLY A O 1
ATOM 1361 N N . GLY A 1 243 ? -12.664 -8.825 -3.095 1.00 98.31 243 GLY A N 1
ATOM 1362 C CA . GLY A 1 243 ? -11.263 -8.705 -2.699 1.00 98.31 243 GLY A CA 1
ATOM 1363 C C . GLY A 1 243 ? -11.063 -7.643 -1.619 1.00 98.31 243 GLY A C 1
ATOM 1364 O O . GLY A 1 243 ? -11.816 -6.676 -1.548 1.00 98.31 243 GLY A O 1
ATOM 1365 N N . ALA A 1 244 ? -10.038 -7.789 -0.783 1.00 98.56 244 ALA A N 1
ATOM 1366 C CA . ALA A 1 244 ? -9.696 -6.765 0.206 1.00 98.56 244 ALA A CA 1
ATOM 1367 C C . ALA A 1 244 ? -9.183 -5.477 -0.465 1.00 98.56 244 ALA A C 1
ATOM 1369 O O . ALA A 1 244 ? -8.545 -5.529 -1.517 1.00 98.56 244 ALA A O 1
ATOM 1370 N N . GLY A 1 245 ? -9.438 -4.322 0.144 1.00 97.94 245 GLY A N 1
ATOM 1371 C CA . GLY A 1 245 ? -8.772 -3.072 -0.206 1.00 97.94 245 GLY A CA 1
ATOM 1372 C C . GLY A 1 245 ? -7.306 -3.081 0.234 1.00 97.94 245 GLY A C 1
ATOM 1373 O O . GLY A 1 245 ? -6.946 -3.717 1.220 1.00 97.94 245 GLY A O 1
ATOM 1374 N N . GLY A 1 246 ? -6.451 -2.381 -0.504 1.00 97.75 246 GLY A N 1
ATOM 1375 C CA . GLY A 1 246 ? -5.049 -2.188 -0.149 1.00 97.75 246 GLY A CA 1
ATOM 1376 C C . GLY A 1 246 ? -4.885 -1.126 0.933 1.00 97.75 246 GLY A C 1
ATOM 1377 O O . GLY A 1 246 ? -5.670 -0.182 1.016 1.00 97.75 246 GLY A O 1
ATOM 1378 N N . ASN A 1 247 ? -3.846 -1.244 1.751 1.00 98.44 247 ASN A N 1
ATOM 1379 C CA . ASN A 1 247 ? -3.561 -0.253 2.787 1.00 98.44 247 ASN A CA 1
ATOM 1380 C C . ASN A 1 247 ? -3.001 1.038 2.175 1.00 98.44 247 ASN A C 1
ATOM 1382 O O . ASN A 1 247 ? -2.291 0.996 1.168 1.00 98.44 247 ASN A O 1
ATOM 1386 N N . GLY A 1 248 ? -3.282 2.180 2.797 1.00 97.75 248 GLY A N 1
ATOM 1387 C CA . GLY A 1 248 ? -2.608 3.437 2.497 1.00 97.75 248 GLY A CA 1
ATOM 1388 C C . GLY A 1 248 ? -1.134 3.392 2.906 1.00 97.75 248 GLY A C 1
ATOM 1389 O O . GLY A 1 248 ? -0.762 2.730 3.874 1.00 97.75 248 GLY A O 1
ATOM 1390 N N . GLY A 1 249 ? -0.278 4.088 2.164 1.00 97.44 249 GLY A N 1
ATOM 1391 C CA . GLY A 1 249 ? 1.140 4.213 2.489 1.00 97.44 249 GLY A CA 1
ATOM 1392 C C . GLY A 1 249 ? 1.375 5.188 3.640 1.00 97.44 249 GLY A C 1
ATOM 1393 O O . GLY A 1 249 ? 0.609 6.126 3.834 1.00 97.44 249 GLY A O 1
ATOM 1394 N N . ASN A 1 250 ? 2.451 5.010 4.398 1.00 97.38 250 ASN A N 1
ATOM 1395 C CA . ASN A 1 250 ? 2.797 5.955 5.463 1.00 97.38 250 ASN A CA 1
ATOM 1396 C C . ASN A 1 250 ? 3.270 7.296 4.887 1.00 97.38 250 ASN A C 1
ATOM 1398 O O . ASN A 1 250 ? 3.902 7.328 3.830 1.00 97.38 250 ASN A O 1
ATOM 1402 N N . GLY A 1 251 ? 3.001 8.390 5.593 1.00 96.12 251 GLY A N 1
ATOM 1403 C CA . GLY A 1 251 ? 3.608 9.688 5.329 1.00 96.12 251 GLY A CA 1
ATOM 1404 C C . GLY A 1 251 ? 5.105 9.684 5.644 1.00 96.12 251 GLY A C 1
ATOM 1405 O O . GLY A 1 251 ? 5.576 8.952 6.513 1.00 96.12 251 GLY A O 1
ATOM 1406 N N . GLY A 1 252 ? 5.862 10.497 4.917 1.00 93.75 252 GLY A N 1
ATOM 1407 C CA . GLY A 1 252 ? 7.291 10.688 5.118 1.00 93.75 252 GLY A CA 1
ATOM 1408 C C . GLY A 1 252 ? 7.581 11.511 6.369 1.00 93.75 252 GLY A C 1
ATOM 1409 O O . GLY A 1 252 ? 6.825 12.418 6.725 1.00 93.75 252 GLY A O 1
ATOM 1410 N N . THR A 1 253 ? 8.693 11.206 7.029 1.00 91.62 253 THR A N 1
ATOM 1411 C CA . THR A 1 253 ? 9.152 11.954 8.203 1.00 91.62 253 THR A CA 1
ATOM 1412 C C . THR A 1 253 ? 9.627 13.361 7.827 1.00 91.62 253 THR A C 1
ATOM 1414 O O . THR A 1 253 ? 10.058 13.590 6.696 1.00 91.62 253 THR A O 1
ATOM 1417 N N . THR A 1 254 ? 9.565 14.300 8.773 1.00 87.62 254 THR A N 1
ATOM 1418 C CA . THR A 1 254 ? 10.036 15.689 8.614 1.00 87.62 254 THR A CA 1
ATOM 1419 C C . THR A 1 254 ? 11.013 16.042 9.740 1.00 87.62 254 THR A C 1
ATOM 1421 O O . THR A 1 254 ? 10.808 15.637 10.883 1.00 87.62 254 THR A O 1
ATOM 1424 N N . ALA A 1 255 ? 12.059 16.822 9.455 1.00 83.19 255 ALA A N 1
ATOM 1425 C CA . ALA A 1 255 ? 13.016 17.297 10.466 1.00 83.19 255 ALA A CA 1
ATOM 1426 C C . ALA A 1 255 ? 12.979 18.823 10.736 1.00 83.19 255 ALA A C 1
ATOM 1428 O O . ALA A 1 255 ? 13.734 19.300 11.587 1.00 83.19 255 ALA A O 1
ATOM 1429 N N . ASP A 1 256 ? 12.133 19.590 10.034 1.00 70.38 256 ASP A N 1
ATOM 1430 C CA . ASP A 1 256 ? 12.058 21.060 10.121 1.00 70.38 256 ASP A CA 1
ATOM 1431 C C . ASP A 1 256 ? 11.016 21.598 11.117 1.00 70.38 256 ASP A C 1
ATOM 1433 O O . ASP A 1 256 ? 9.811 21.374 10.993 1.00 70.38 256 ASP A O 1
ATOM 1437 N N . GLY A 1 257 ? 11.480 22.439 12.043 1.00 63.16 257 GLY A N 1
ATOM 1438 C CA . GLY A 1 257 ? 10.795 22.884 13.257 1.00 63.16 257 GLY A CA 1
ATOM 1439 C C . GLY A 1 257 ? 9.610 23.846 13.103 1.00 63.16 257 GLY A C 1
ATOM 1440 O O . GLY A 1 257 ? 9.365 24.631 14.016 1.00 63.16 257 GLY A O 1
ATOM 1441 N N . ALA A 1 258 ? 8.870 23.818 11.995 1.00 66.56 258 ALA A N 1
ATOM 1442 C CA . ALA A 1 258 ? 7.605 24.549 11.852 1.00 66.56 258 ALA A CA 1
ATOM 1443 C C . ALA A 1 258 ? 6.550 23.840 10.982 1.00 66.56 258 ALA A C 1
ATOM 1445 O O . ALA A 1 258 ? 5.440 24.358 10.839 1.00 66.56 258 ALA A O 1
ATOM 1446 N N . LEU A 1 259 ? 6.872 22.681 10.403 1.00 77.94 259 LEU A N 1
ATOM 1447 C CA . LEU A 1 259 ? 6.031 22.016 9.409 1.00 77.94 259 LEU A CA 1
ATOM 1448 C C . LEU A 1 259 ? 5.391 20.743 9.952 1.00 77.94 259 LEU A C 1
ATOM 1450 O O . LEU A 1 259 ? 5.892 20.111 10.882 1.00 77.94 259 LEU A O 1
ATOM 1454 N N . GLU A 1 260 ? 4.255 20.395 9.357 1.00 86.19 260 GLU A N 1
ATOM 1455 C CA . GLU A 1 260 ? 3.572 19.136 9.622 1.00 86.19 260 GLU A CA 1
ATOM 1456 C C . GLU A 1 260 ? 4.358 17.969 8.993 1.00 86.19 260 GLU A C 1
ATOM 1458 O O . GLU A 1 260 ? 4.997 18.119 7.946 1.00 86.19 260 GLU A O 1
ATOM 1463 N N . GLY A 1 261 ? 4.348 16.807 9.642 1.00 87.00 261 GLY A N 1
ATOM 1464 C CA . GLY A 1 261 ? 4.801 15.552 9.044 1.00 87.00 261 GLY A CA 1
ATOM 1465 C C . GLY A 1 261 ? 4.024 15.213 7.768 1.00 87.00 261 GLY A C 1
ATOM 1466 O O . GLY A 1 261 ? 2.914 15.710 7.555 1.00 87.00 261 GLY A O 1
ATOM 1467 N N . GLY A 1 262 ? 4.574 14.340 6.922 1.00 93.50 262 GLY A N 1
ATOM 1468 C CA . GLY A 1 262 ? 3.843 13.853 5.752 1.00 93.50 262 GLY A CA 1
ATOM 1469 C C . GLY A 1 262 ? 2.528 13.191 6.164 1.00 93.50 262 GLY A C 1
ATOM 1470 O O . GLY A 1 262 ? 2.479 12.459 7.147 1.00 93.50 262 GLY A O 1
ATOM 1471 N N . THR A 1 263 ? 1.433 13.432 5.448 1.00 96.50 263 THR A N 1
ATOM 1472 C CA . THR A 1 263 ? 0.166 12.760 5.772 1.00 96.50 263 THR A CA 1
ATOM 1473 C C . THR A 1 263 ? 0.201 11.304 5.322 1.00 96.50 263 THR A C 1
ATOM 1475 O O . THR A 1 263 ? 0.722 11.001 4.245 1.00 96.50 263 THR A O 1
ATOM 1478 N N . GLY A 1 264 ? -0.401 10.408 6.097 1.00 97.50 264 GLY A N 1
ATOM 1479 C CA . GLY A 1 264 ? -0.658 9.040 5.665 1.00 97.50 264 GLY A CA 1
ATOM 1480 C C . GLY A 1 264 ? -1.590 8.990 4.453 1.00 97.50 264 GLY A C 1
ATOM 1481 O O . GLY A 1 264 ? -2.445 9.857 4.260 1.00 97.50 264 GLY A O 1
ATOM 1482 N N . GLY A 1 265 ? -1.412 7.977 3.614 1.00 97.62 265 GLY A N 1
ATOM 1483 C CA . GLY A 1 265 ? -2.253 7.710 2.456 1.00 97.62 265 GLY A CA 1
ATOM 1484 C C . GLY A 1 265 ? -3.589 7.089 2.849 1.00 97.62 265 GLY A C 1
ATOM 1485 O O . GLY A 1 265 ? -3.709 6.442 3.888 1.00 97.62 265 GLY A O 1
ATOM 1486 N N . ILE A 1 266 ? -4.604 7.270 2.010 1.00 98.44 266 ILE A N 1
ATOM 1487 C CA . ILE A 1 266 ? -5.922 6.668 2.246 1.00 98.44 266 ILE A CA 1
ATOM 1488 C C . ILE A 1 266 ? -5.898 5.154 1.985 1.00 98.44 266 ILE A C 1
ATOM 1490 O O . ILE A 1 266 ? -5.238 4.707 1.050 1.00 98.44 266 ILE A O 1
ATOM 1494 N N . GLY A 1 267 ? -6.620 4.367 2.777 1.00 98.06 267 GLY A N 1
ATOM 1495 C CA . GLY A 1 267 ? -6.874 2.950 2.521 1.00 98.06 267 GLY A CA 1
ATOM 1496 C C . GLY A 1 267 ? -7.882 2.740 1.387 1.00 98.06 267 GLY A C 1
ATOM 1497 O O . GLY A 1 267 ? -8.784 3.549 1.171 1.00 98.06 267 GLY A O 1
ATOM 1498 N N . GLY A 1 268 ? -7.735 1.646 0.644 1.00 98.06 268 GLY A N 1
ATOM 1499 C CA . GLY A 1 268 ? -8.647 1.262 -0.429 1.00 98.06 268 GLY A CA 1
ATOM 1500 C C . GLY A 1 268 ? -9.921 0.614 0.105 1.00 98.06 268 GLY A C 1
ATOM 1501 O O . GLY A 1 268 ? -9.910 -0.069 1.122 1.00 98.06 268 GLY A O 1
ATOM 1502 N N . THR A 1 269 ? -11.045 0.782 -0.585 1.00 98.62 269 THR A N 1
ATOM 1503 C CA . THR A 1 269 ? -12.289 0.084 -0.212 1.00 98.62 269 THR A CA 1
ATOM 1504 C C . THR A 1 269 ? -12.220 -1.404 -0.558 1.00 98.62 269 THR A C 1
ATOM 1506 O O . THR A 1 269 ? -11.638 -1.778 -1.581 1.00 98.62 269 THR A O 1
ATOM 1509 N N . GLY A 1 270 ? -12.869 -2.242 0.247 1.00 98.19 270 GLY A N 1
ATOM 1510 C CA . GLY A 1 270 ? -13.100 -3.646 -0.073 1.00 98.19 270 GLY A CA 1
ATOM 1511 C C . GLY A 1 270 ? -14.054 -3.817 -1.257 1.00 98.19 270 GLY A C 1
ATOM 1512 O O . GLY A 1 270 ? -14.966 -3.018 -1.476 1.00 98.19 270 GLY A O 1
ATOM 1513 N N . GLY A 1 271 ? -13.837 -4.863 -2.046 1.00 98.31 271 GLY A N 1
ATOM 1514 C CA . GLY A 1 271 ? -14.717 -5.256 -3.137 1.00 98.31 271 GLY A CA 1
ATOM 1515 C C . GLY A 1 271 ? -16.011 -5.869 -2.612 1.00 98.31 271 GLY A C 1
ATOM 1516 O O . GLY A 1 271 ? -16.031 -6.480 -1.548 1.00 98.31 271 GLY A O 1
ATOM 1517 N N . SER A 1 272 ? -17.107 -5.726 -3.352 1.00 98.56 272 SER A N 1
ATOM 1518 C CA . SER A 1 272 ? -18.383 -6.357 -2.983 1.00 98.56 272 SER A CA 1
ATOM 1519 C C . SER A 1 272 ? -18.537 -7.734 -3.633 1.00 98.56 272 SER A C 1
ATOM 1521 O O . SER A 1 272 ? -18.034 -7.962 -4.738 1.00 98.56 272 SER A O 1
ATOM 1523 N N . ALA A 1 273 ? -19.252 -8.636 -2.966 1.00 97.81 273 ALA A N 1
ATOM 1524 C CA . ALA A 1 273 ? -19.827 -9.827 -3.591 1.00 97.81 273 ALA A CA 1
ATOM 1525 C C . ALA A 1 273 ? -21.176 -9.485 -4.259 1.00 97.81 273 ALA A C 1
ATOM 1527 O O . ALA A 1 273 ? -21.705 -8.390 -4.062 1.00 97.81 273 ALA A O 1
ATOM 1528 N N . ILE A 1 274 ? -21.720 -10.394 -5.084 1.00 97.00 274 ILE A N 1
ATOM 1529 C CA . ILE A 1 274 ? -22.940 -10.122 -5.871 1.00 97.00 274 ILE A CA 1
ATOM 1530 C C . ILE A 1 274 ? -24.120 -11.015 -5.472 1.00 97.00 274 ILE A C 1
ATOM 1532 O O . ILE A 1 274 ? -25.068 -10.497 -4.893 1.00 97.00 274 ILE A O 1
ATOM 1536 N N . ALA A 1 275 ? -24.112 -12.323 -5.757 1.00 95.38 275 ALA A N 1
ATOM 1537 C CA . ALA A 1 275 ? -25.207 -13.220 -5.349 1.00 95.38 275 ALA A CA 1
ATOM 1538 C C . ALA A 1 275 ? -24.867 -14.017 -4.084 1.00 95.38 275 ALA A C 1
ATOM 1540 O O . ALA A 1 275 ? -25.566 -13.889 -3.077 1.00 95.38 275 ALA A O 1
ATOM 1541 N N . PHE A 1 276 ? -23.785 -14.798 -4.131 1.00 98.00 276 PHE A N 1
ATOM 1542 C CA . PHE A 1 276 ? -23.263 -15.572 -3.006 1.00 98.00 276 PHE A CA 1
ATOM 1543 C C . PHE A 1 276 ? -21.800 -15.209 -2.749 1.00 98.00 276 PHE A C 1
ATOM 1545 O O . PHE A 1 276 ? -20.978 -15.255 -3.667 1.00 98.00 276 PHE A O 1
ATOM 1552 N N . GLY A 1 277 ? -21.470 -14.895 -1.501 1.00 97.56 277 GLY A N 1
ATOM 1553 C CA . GLY A 1 277 ? -20.110 -14.590 -1.074 1.00 97.56 277 GLY A CA 1
ATOM 1554 C C . GLY A 1 277 ? -20.042 -13.395 -0.137 1.00 97.56 277 GLY A C 1
ATOM 1555 O O . GLY A 1 277 ? -20.978 -12.602 -0.026 1.00 97.56 277 GLY A O 1
ATOM 1556 N N . ASN A 1 278 ? -18.903 -13.271 0.525 1.00 98.44 278 ASN A N 1
ATOM 1557 C CA . ASN A 1 278 ? -18.653 -12.226 1.502 1.00 98.44 278 ASN A CA 1
ATOM 1558 C C . ASN A 1 278 ? -18.085 -10.973 0.830 1.00 98.44 278 ASN A C 1
ATOM 1560 O O . ASN A 1 278 ? -17.376 -11.054 -0.178 1.00 98.44 278 ASN A O 1
ATOM 1564 N N . GLY A 1 279 ? -18.361 -9.811 1.408 1.00 98.12 279 GLY A N 1
ATOM 1565 C CA . GLY A 1 279 ? -17.654 -8.586 1.068 1.00 98.12 279 GLY A CA 1
ATOM 1566 C C . GLY A 1 279 ? -16.176 -8.663 1.459 1.00 98.12 279 GLY A C 1
ATOM 1567 O O . GLY A 1 279 ? -15.796 -9.380 2.381 1.00 98.12 279 GLY A O 1
ATOM 1568 N N . GLY A 1 280 ? -15.327 -7.933 0.744 1.00 98.12 280 GLY A N 1
ATOM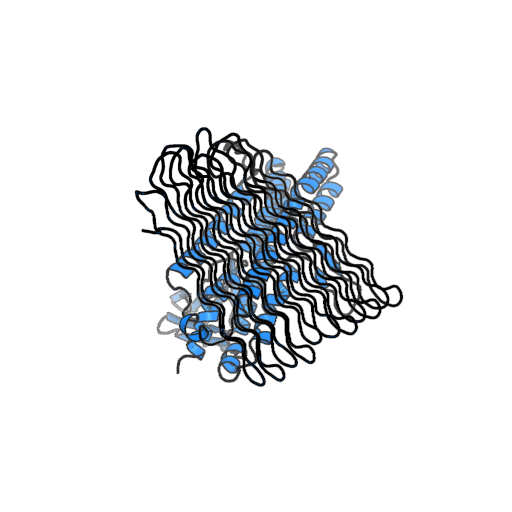 1569 C CA . GLY A 1 280 ? -13.910 -7.811 1.074 1.00 98.12 280 GLY A CA 1
ATOM 1570 C C . GLY A 1 280 ? -13.666 -6.788 2.182 1.00 98.12 280 GLY A C 1
ATOM 1571 O O . GLY A 1 280 ? -14.406 -5.812 2.298 1.00 98.12 280 GLY A O 1
ATOM 1572 N N . GLN A 1 281 ? -12.600 -6.969 2.961 1.00 97.94 281 GLN A N 1
ATOM 1573 C CA . GLN A 1 281 ? -12.224 -6.005 4.002 1.00 97.94 281 GLN A CA 1
ATOM 1574 C C . GLN A 1 281 ? -11.791 -4.665 3.394 1.00 97.94 281 GLN A C 1
ATOM 1576 O O . GLN A 1 281 ? -11.174 -4.632 2.326 1.00 97.94 281 GLN A O 1
ATOM 1581 N N . GLY A 1 282 ? -12.074 -3.563 4.082 1.00 97.56 282 GLY A N 1
ATOM 1582 C CA . GLY A 1 282 ? -11.487 -2.261 3.786 1.00 97.56 282 GLY A CA 1
ATOM 1583 C C . GLY A 1 282 ? -10.002 -2.215 4.157 1.00 97.56 282 GLY A C 1
ATOM 1584 O O . GLY A 1 282 ? -9.570 -2.832 5.127 1.00 97.56 282 GLY A O 1
ATOM 1585 N N . GLY A 1 283 ? -9.211 -1.479 3.382 1.00 97.19 283 GLY A N 1
ATOM 1586 C CA . GLY A 1 283 ? -7.791 -1.262 3.638 1.00 97.19 283 GLY A CA 1
ATOM 1587 C C . GLY A 1 283 ? -7.564 -0.272 4.778 1.00 97.19 283 GLY A C 1
ATOM 1588 O O . GLY A 1 283 ? -8.310 0.697 4.937 1.00 97.19 283 GLY A O 1
ATOM 1589 N N . ALA A 1 284 ? -6.517 -0.491 5.565 1.00 97.94 284 ALA A N 1
ATOM 1590 C CA . ALA A 1 284 ? -6.127 0.439 6.615 1.00 97.94 284 ALA A CA 1
ATOM 1591 C C . ALA A 1 284 ? -5.655 1.777 6.027 1.00 97.94 284 ALA A C 1
ATOM 1593 O O . ALA A 1 284 ? -5.065 1.825 4.944 1.00 97.94 284 ALA A O 1
ATOM 1594 N N . GLY A 1 285 ? -5.885 2.860 6.758 1.00 96.75 285 GLY A N 1
ATOM 1595 C CA . GLY A 1 285 ? -5.250 4.141 6.488 1.00 96.75 285 GLY A CA 1
ATOM 1596 C C . GLY A 1 285 ? -3.759 4.112 6.827 1.00 96.75 285 GLY A C 1
ATOM 1597 O O . GLY A 1 285 ? -3.343 3.428 7.760 1.00 96.75 285 GLY A O 1
ATOM 1598 N N . GLY A 1 286 ? -2.943 4.842 6.071 1.00 96.38 286 GLY A N 1
ATOM 1599 C CA . GLY A 1 286 ? -1.509 4.952 6.329 1.00 96.38 286 GLY A CA 1
ATOM 1600 C C . GLY A 1 286 ? -1.213 5.816 7.552 1.00 96.38 286 GLY A C 1
ATOM 1601 O O . GLY A 1 286 ? -1.963 6.741 7.864 1.00 96.38 286 GLY A O 1
ATOM 1602 N N . ASN A 1 287 ? -0.103 5.569 8.236 1.00 96.62 287 ASN A N 1
ATOM 1603 C CA . ASN A 1 287 ? 0.287 6.412 9.366 1.00 96.62 287 ASN A CA 1
ATOM 1604 C C . ASN A 1 287 ? 0.797 7.772 8.881 1.00 96.62 287 ASN A C 1
ATOM 1606 O O . ASN A 1 287 ? 1.397 7.873 7.811 1.00 96.62 287 ASN A O 1
ATOM 1610 N N . GLY A 1 288 ? 0.582 8.815 9.674 1.00 95.75 288 GLY A N 1
ATOM 1611 C CA . GLY A 1 288 ? 1.243 10.097 9.488 1.00 95.75 288 GLY A CA 1
ATOM 1612 C C . GLY A 1 288 ? 2.742 9.992 9.754 1.00 95.75 288 GLY A C 1
ATOM 1613 O O . GLY A 1 288 ? 3.190 9.174 10.552 1.00 95.75 288 GLY A O 1
ATOM 1614 N N . GLY A 1 289 ? 3.520 10.813 9.062 1.00 93.69 289 GLY A N 1
ATOM 1615 C CA . GLY A 1 289 ? 4.964 10.882 9.202 1.00 93.69 289 GLY A CA 1
ATOM 1616 C C . GLY A 1 289 ? 5.374 11.572 10.495 1.00 93.69 289 GLY A C 1
ATOM 1617 O O . GLY A 1 289 ? 4.800 12.592 10.885 1.00 93.69 289 GLY A O 1
ATOM 1618 N N . ASP A 1 290 ? 6.387 11.021 11.148 1.00 91.81 290 ASP A N 1
ATOM 1619 C CA . ASP A 1 290 ? 6.919 11.575 12.387 1.00 91.81 290 ASP A CA 1
ATOM 1620 C C . ASP A 1 290 ? 7.757 12.829 12.149 1.00 91.81 290 ASP A C 1
ATOM 1622 O O 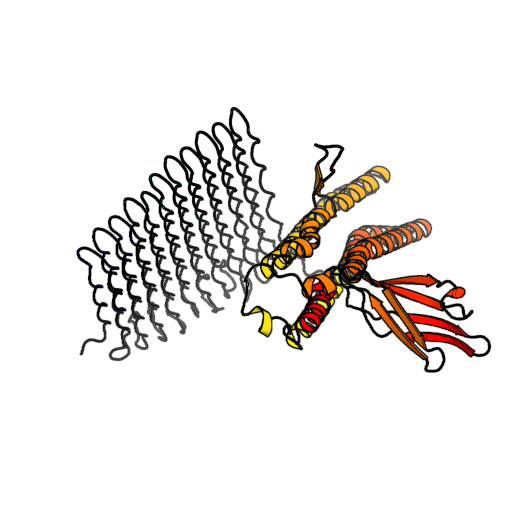. ASP A 1 290 ? 8.350 13.038 11.085 1.00 91.81 290 ASP A O 1
ATOM 1626 N N . HIS A 1 291 ? 7.854 13.637 13.195 1.00 86.62 291 HIS A N 1
ATOM 1627 C CA . HIS A 1 291 ? 8.748 14.770 13.278 1.00 86.62 291 HIS A CA 1
ATOM 1628 C C . HIS A 1 291 ? 9.993 14.397 14.100 1.00 86.62 291 HIS A C 1
ATOM 1630 O O . HIS A 1 291 ? 9.892 14.172 15.304 1.00 86.62 291 HIS A O 1
ATOM 1636 N N . SER A 1 292 ? 11.174 14.319 13.479 1.00 74.12 292 SER A N 1
ATOM 1637 C CA . SER A 1 292 ? 12.389 13.760 14.107 1.00 74.12 292 SER A CA 1
ATOM 1638 C C . SER A 1 292 ? 13.425 14.794 14.586 1.00 74.12 292 SER A C 1
ATOM 1640 O O . SER A 1 292 ? 14.490 14.408 15.065 1.00 74.12 292 SER A O 1
ATOM 1642 N N . GLY A 1 293 ? 13.151 16.101 14.478 1.00 65.31 293 GLY A N 1
ATOM 1643 C CA . GLY A 1 293 ? 14.050 17.172 14.941 1.00 65.31 293 GLY A CA 1
ATOM 1644 C C . GLY A 1 293 ? 13.346 18.522 15.134 1.00 65.31 293 GLY A C 1
ATOM 1645 O O . GLY A 1 293 ? 12.326 18.784 14.519 1.00 65.31 293 GLY A O 1
ATOM 1646 N N . GLY A 1 294 ? 13.855 19.396 16.010 1.00 66.50 294 GLY A N 1
ATOM 1647 C CA . GLY A 1 294 ? 13.283 20.740 16.216 1.00 66.50 294 GLY A CA 1
ATOM 1648 C C . GLY A 1 294 ? 11.887 20.765 16.871 1.00 66.50 294 GLY A C 1
ATOM 1649 O O . GLY A 1 294 ? 11.509 19.844 17.591 1.00 66.50 294 GLY A O 1
ATOM 1650 N N . ASN A 1 295 ? 11.125 21.846 16.658 1.00 75.94 295 ASN A N 1
ATOM 1651 C CA . ASN A 1 295 ? 9.774 22.053 17.207 1.00 75.94 295 ASN A CA 1
ATOM 1652 C C . ASN A 1 295 ? 8.700 21.901 16.110 1.00 75.94 295 ASN A C 1
ATOM 1654 O O . ASN A 1 295 ? 8.105 22.900 15.719 1.00 75.94 295 ASN A O 1
ATOM 1658 N N . GLY A 1 296 ? 8.433 20.694 15.608 1.00 83.62 296 GLY A N 1
ATOM 1659 C CA . GLY A 1 296 ? 7.473 20.486 14.510 1.00 83.62 296 GLY A CA 1
ATOM 1660 C C . GLY A 1 296 ? 6.274 19.598 14.845 1.00 83.62 296 GLY A C 1
ATOM 1661 O O . GLY A 1 296 ? 6.276 18.865 15.835 1.00 83.62 296 GLY A O 1
ATOM 1662 N N . ILE A 1 297 ? 5.224 19.715 14.027 1.00 88.88 297 ILE A N 1
ATOM 1663 C CA . ILE A 1 297 ? 3.945 19.013 14.211 1.00 88.88 297 ILE A CA 1
ATOM 1664 C C . ILE A 1 297 ? 4.024 17.651 13.509 1.00 88.88 297 ILE A C 1
ATOM 1666 O O . ILE A 1 297 ? 4.546 17.558 12.399 1.00 88.88 297 ILE A O 1
ATOM 1670 N N . GLY A 1 298 ? 3.507 16.596 14.134 1.00 91.00 298 GLY A N 1
ATOM 1671 C CA . GLY A 1 298 ? 3.434 15.274 13.504 1.00 91.00 298 GLY A CA 1
ATOM 1672 C C . GLY A 1 298 ? 2.412 15.209 12.361 1.00 91.00 298 GLY A C 1
ATOM 1673 O O . GLY A 1 298 ? 1.443 15.963 12.344 1.00 91.00 298 GLY A O 1
ATOM 1674 N N . GLY A 1 299 ? 2.615 14.325 11.385 1.00 93.75 299 GLY A N 1
ATOM 1675 C CA . GLY A 1 299 ? 1.728 14.187 10.224 1.00 93.75 299 GLY A CA 1
ATOM 1676 C C . GLY A 1 299 ? 0.375 13.569 10.571 1.00 93.75 299 GLY A C 1
ATOM 1677 O O . GLY A 1 299 ? 0.283 12.730 11.461 1.00 93.75 299 GLY A O 1
ATOM 1678 N N . LYS A 1 300 ? -0.699 13.925 9.861 1.00 96.38 300 LYS A N 1
ATOM 1679 C CA . LYS A 1 300 ? -2.005 13.261 10.059 1.00 96.38 300 LYS A CA 1
ATOM 1680 C C . LYS A 1 300 ? -1.982 11.823 9.550 1.00 96.38 300 LYS A C 1
ATOM 1682 O O . LYS A 1 300 ? -1.395 11.552 8.501 1.00 96.38 300 LYS A O 1
ATOM 1687 N N . GLY A 1 301 ? -2.687 10.932 10.237 1.00 96.25 301 GLY A N 1
ATOM 1688 C CA . GLY A 1 301 ? -3.028 9.619 9.703 1.00 96.25 301 GLY A CA 1
ATOM 1689 C C . GLY A 1 301 ? -3.937 9.727 8.478 1.00 96.25 301 GLY A C 1
ATOM 1690 O O . GLY A 1 301 ? -4.746 10.650 8.364 1.00 96.25 301 GLY A O 1
ATOM 1691 N N . GLY A 1 302 ? -3.789 8.796 7.543 1.00 96.44 302 GLY A N 1
ATOM 1692 C CA . GLY A 1 302 ? -4.620 8.694 6.351 1.00 96.44 302 GLY A CA 1
ATOM 1693 C C . GLY A 1 302 ? -5.940 7.998 6.646 1.00 96.44 302 GLY A C 1
ATOM 1694 O O . GLY A 1 302 ? -5.986 7.095 7.473 1.00 96.44 302 GLY A O 1
ATOM 1695 N N . ALA A 1 303 ? -7.009 8.404 5.960 1.00 97.38 303 ALA A N 1
ATOM 1696 C CA . ALA A 1 303 ? -8.326 7.796 6.131 1.00 97.38 303 ALA A CA 1
ATOM 1697 C C . ALA A 1 303 ? -8.313 6.301 5.779 1.00 97.38 303 ALA A C 1
ATOM 1699 O O . ALA A 1 303 ? -7.557 5.856 4.920 1.00 97.38 303 ALA A O 1
ATOM 1700 N N . SER A 1 304 ? -9.175 5.530 6.420 1.00 95.38 304 SER A N 1
ATOM 1701 C CA . SER A 1 304 ? -9.358 4.105 6.153 1.00 95.38 304 SER A CA 1
ATOM 1702 C C . SER A 1 304 ? -10.330 3.839 4.997 1.00 95.38 304 SER A C 1
ATOM 1704 O O . SER A 1 304 ? -11.081 4.716 4.565 1.00 95.38 304 SER A O 1
ATOM 1706 N N . GLY A 1 305 ? -10.313 2.611 4.477 1.00 97.56 305 GLY A N 1
ATOM 1707 C CA . GLY A 1 305 ? -11.267 2.129 3.485 1.00 97.56 305 GLY A CA 1
ATOM 1708 C C . GLY A 1 305 ? -12.480 1.453 4.122 1.00 97.56 305 GLY A C 1
ATOM 1709 O O . GLY A 1 305 ? -12.368 0.771 5.138 1.00 97.56 305 GLY A O 1
ATOM 1710 N N . ASN A 1 306 ? -13.645 1.584 3.491 1.00 98.56 306 ASN A N 1
ATOM 1711 C CA . ASN A 1 306 ? -14.845 0.845 3.895 1.00 98.56 306 ASN A CA 1
ATOM 1712 C C . ASN A 1 306 ? -14.773 -0.622 3.449 1.00 98.56 306 ASN A C 1
ATOM 1714 O O . ASN A 1 306 ? -14.190 -0.926 2.402 1.00 98.56 306 ASN A O 1
ATOM 1718 N N . GLY A 1 307 ? -15.409 -1.508 4.212 1.00 98.12 307 GLY A N 1
ATOM 1719 C CA . GLY A 1 307 ? -15.653 -2.891 3.822 1.00 98.12 307 GLY A CA 1
ATOM 1720 C C . GLY A 1 307 ? -16.649 -2.995 2.665 1.00 98.12 307 GLY A C 1
ATOM 1721 O O . GLY A 1 307 ? -17.509 -2.135 2.470 1.00 98.12 307 GLY A O 1
ATOM 1722 N N . GLY A 1 308 ? -16.515 -4.046 1.864 1.00 98.25 308 GLY A N 1
ATOM 1723 C CA . GLY A 1 308 ? -17.413 -4.340 0.754 1.00 98.25 308 GLY A CA 1
ATOM 1724 C C . GLY A 1 308 ? -18.719 -4.975 1.219 1.00 98.25 308 GLY A C 1
ATOM 1725 O O . GLY A 1 308 ? -18.776 -5.623 2.261 1.00 98.25 308 GLY A O 1
ATOM 1726 N N . ASN A 1 309 ? -19.780 -4.828 0.430 1.00 98.62 309 ASN A N 1
ATOM 1727 C CA . ASN A 1 309 ? -21.057 -5.467 0.741 1.00 98.62 309 ASN A CA 1
ATOM 1728 C C . ASN A 1 309 ? -21.021 -6.967 0.421 1.00 98.62 309 ASN A C 1
ATOM 1730 O O . ASN A 1 309 ? -20.310 -7.408 -0.490 1.00 98.62 309 ASN A O 1
ATOM 1734 N N . ALA A 1 310 ? -21.821 -7.734 1.154 1.00 98.00 310 ALA A N 1
ATOM 1735 C CA . ALA A 1 310 ? -22.033 -9.148 0.900 1.00 98.00 310 ALA A CA 1
ATOM 1736 C C . ALA A 1 310 ? -22.868 -9.407 -0.362 1.00 98.00 310 ALA A C 1
ATOM 1738 O O . ALA A 1 310 ? -23.491 -8.502 -0.923 1.00 98.00 310 ALA A O 1
ATOM 1739 N N . GLY A 1 311 ? -22.945 -10.679 -0.756 1.00 97.25 311 GLY A N 1
ATOM 1740 C CA . GLY A 1 311 ? -23.878 -11.147 -1.769 1.00 97.25 311 GLY A CA 1
ATOM 1741 C C . GLY A 1 311 ? -25.339 -10.926 -1.362 1.00 97.25 311 GLY A C 1
ATOM 1742 O O . GLY A 1 311 ? -25.707 -10.943 -0.186 1.00 97.25 311 GLY A O 1
ATOM 1743 N N . GLN A 1 312 ? -26.201 -10.737 -2.357 1.00 97.88 312 GLN A N 1
ATOM 1744 C CA . GLN A 1 312 ? -27.621 -10.464 -2.156 1.00 97.88 312 GLN A CA 1
ATOM 1745 C C . GLN A 1 312 ? -28.365 -11.615 -1.469 1.00 97.88 312 GLN A C 1
ATOM 1747 O O . GLN A 1 312 ? -29.340 -11.364 -0.764 1.00 97.88 312 GLN A O 1
ATOM 1752 N N . VAL A 1 313 ? -27.932 -12.865 -1.675 1.00 96.75 313 VAL A N 1
ATOM 1753 C CA . VAL A 1 313 ? -28.616 -14.065 -1.168 1.00 96.75 313 VAL A CA 1
ATOM 1754 C C . VAL A 1 313 ? -27.958 -14.588 0.101 1.00 96.75 313 VAL A C 1
ATOM 1756 O O . VAL A 1 313 ? -28.648 -14.814 1.093 1.00 96.75 313 VAL A O 1
ATOM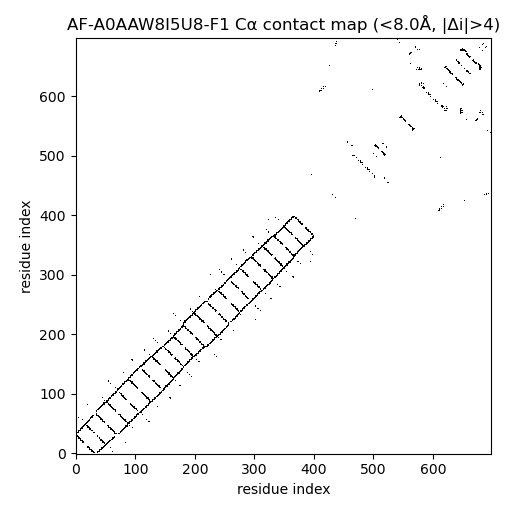 1759 N N . PHE A 1 314 ? -26.641 -14.789 0.065 1.00 96.75 314 PHE A N 1
ATOM 1760 C CA . PHE A 1 314 ? -25.877 -15.293 1.200 1.00 96.75 314 PHE A CA 1
ATOM 1761 C C . PHE A 1 314 ? -24.481 -14.678 1.242 1.00 96.75 314 PHE A C 1
ATOM 1763 O O . PHE A 1 314 ? -23.769 -14.685 0.233 1.00 96.75 314 PHE A O 1
ATOM 1770 N N . GLY A 1 315 ? -24.079 -14.249 2.430 1.00 96.12 315 GLY A N 1
ATOM 1771 C CA . GLY A 1 315 ? -22.714 -13.868 2.754 1.00 96.12 315 GLY A CA 1
ATOM 1772 C C . GLY A 1 315 ? -22.665 -12.750 3.781 1.00 96.12 315 GLY A C 1
ATOM 1773 O O . GLY A 1 315 ? -23.648 -12.041 4.003 1.00 96.12 315 GLY A O 1
ATOM 1774 N N . ASP A 1 316 ? -21.489 -12.573 4.359 1.00 97.88 316 ASP A N 1
ATOM 1775 C CA . ASP A 1 316 ? -21.230 -11.544 5.356 1.00 97.88 316 ASP A CA 1
ATOM 1776 C C . ASP A 1 316 ? -20.644 -10.282 4.713 1.00 97.88 316 ASP A C 1
ATOM 1778 O O . ASP A 1 316 ? -19.931 -10.339 3.704 1.00 97.88 316 ASP A O 1
ATOM 1782 N N . GLY A 1 317 ? -20.952 -9.120 5.281 1.00 97.69 317 GLY A N 1
ATOM 1783 C CA . GLY A 1 317 ? -20.312 -7.867 4.903 1.00 97.69 317 GLY A CA 1
ATOM 1784 C C . GLY A 1 317 ? -18.832 -7.868 5.288 1.00 97.69 317 GLY A C 1
ATOM 1785 O O . GLY A 1 317 ? -18.436 -8.468 6.284 1.00 97.69 317 GLY A O 1
ATOM 1786 N N . GLY A 1 318 ? -18.001 -7.186 4.504 1.00 97.44 318 GLY A N 1
ATOM 1787 C CA . GLY A 1 318 ? -16.591 -7.006 4.842 1.00 97.44 318 GLY A CA 1
ATOM 1788 C C . GLY A 1 318 ? -16.420 -6.023 5.998 1.00 97.44 318 GLY A C 1
ATOM 1789 O O . GLY A 1 318 ? -17.161 -5.052 6.103 1.00 97.44 318 GLY A O 1
ATOM 1790 N N . THR A 1 319 ? -15.438 -6.228 6.860 1.00 97.69 319 THR A N 1
ATOM 1791 C CA . THR A 1 319 ? -15.067 -5.277 7.905 1.00 97.69 319 THR A CA 1
ATOM 1792 C C . THR A 1 319 ? -14.478 -4.001 7.305 1.00 97.69 319 THR A C 1
ATOM 1794 O O . THR A 1 319 ? -13.829 -4.019 6.255 1.00 97.69 319 THR A O 1
ATOM 1797 N N . GLY A 1 320 ? -14.667 -2.876 7.987 1.00 96.25 320 GLY A N 1
ATOM 1798 C CA . GLY A 1 320 ? -13.981 -1.629 7.676 1.00 96.25 320 GLY A CA 1
ATOM 1799 C C . GLY A 1 320 ? -12.487 -1.692 7.999 1.00 96.25 320 GLY A C 1
ATOM 1800 O O . GLY A 1 320 ? -12.046 -2.464 8.850 1.00 96.25 320 GLY A O 1
ATOM 1801 N N . GLY A 1 321 ? -11.696 -0.871 7.313 1.00 95.44 321 GLY A N 1
ATOM 1802 C CA . GLY A 1 321 ? -10.266 -0.730 7.571 1.00 95.44 321 GLY A CA 1
ATOM 1803 C C . GLY A 1 321 ? -9.988 0.096 8.825 1.00 95.44 321 GLY A C 1
ATOM 1804 O O . GLY A 1 321 ? -10.768 0.969 9.199 1.00 95.44 321 GLY A O 1
ATOM 1805 N N . THR A 1 322 ? -8.855 -0.136 9.480 1.00 95.00 322 THR A N 1
ATOM 1806 C CA . THR A 1 322 ? -8.441 0.692 10.622 1.00 95.00 322 THR A CA 1
ATOM 1807 C C . THR A 1 322 ? -7.992 2.078 10.161 1.00 95.00 322 THR A C 1
ATOM 1809 O O . THR A 1 322 ? -7.291 2.190 9.153 1.00 95.00 322 THR A O 1
ATOM 1812 N N . GLY A 1 323 ? -8.348 3.131 10.895 1.00 93.06 323 GLY A N 1
ATOM 1813 C CA . GLY A 1 323 ? -7.853 4.486 10.652 1.00 93.06 323 GLY A CA 1
ATOM 1814 C C . GLY A 1 323 ? -6.334 4.572 10.815 1.00 93.06 323 GLY A C 1
ATOM 1815 O O . GLY A 1 323 ? -5.755 3.915 11.683 1.00 93.06 323 GLY A O 1
ATOM 1816 N N . GLY A 1 324 ? -5.677 5.382 9.987 1.00 94.50 324 GLY A N 1
ATOM 1817 C CA . GLY A 1 324 ? -4.249 5.660 10.109 1.00 94.50 324 GLY A CA 1
ATOM 1818 C C . GLY A 1 324 ? -3.935 6.434 11.387 1.00 94.50 324 GLY A C 1
ATOM 1819 O O . GLY A 1 324 ? -4.668 7.365 11.749 1.00 94.50 324 GLY A O 1
ATOM 1820 N N . ALA A 1 325 ? -2.849 6.062 12.064 1.00 94.69 325 ALA A N 1
ATOM 1821 C CA . ALA A 1 325 ? -2.374 6.774 13.246 1.00 94.69 325 ALA A CA 1
ATOM 1822 C C . ALA A 1 325 ? -1.725 8.112 12.863 1.00 94.69 325 ALA A C 1
ATOM 1824 O O . ALA A 1 325 ? -1.130 8.235 11.793 1.00 94.69 325 ALA A O 1
ATOM 1825 N N . GLY A 1 326 ? -1.816 9.114 13.732 1.00 93.38 326 GLY A N 1
ATOM 1826 C CA . GLY A 1 326 ? -1.052 10.349 13.589 1.00 93.38 326 GLY A CA 1
ATOM 1827 C C . GLY A 1 326 ? 0.431 10.143 13.909 1.00 93.38 326 GLY A C 1
ATOM 1828 O O . GLY A 1 326 ? 0.773 9.379 14.808 1.00 93.38 326 GLY A O 1
ATOM 1829 N N . GLY A 1 327 ? 1.307 10.839 13.190 1.00 92.00 327 GLY A N 1
ATOM 1830 C CA . GLY A 1 327 ? 2.746 10.847 13.440 1.00 92.00 327 GLY A CA 1
ATOM 1831 C C . GLY A 1 327 ? 3.103 11.633 14.701 1.00 92.00 327 GLY A C 1
ATOM 1832 O O . GLY A 1 327 ? 2.372 12.534 15.125 1.00 92.00 327 GLY A O 1
ATOM 1833 N N . ALA A 1 328 ? 4.236 11.315 15.312 1.00 91.06 328 ALA A N 1
ATOM 1834 C CA . ALA A 1 328 ? 4.747 12.031 16.472 1.00 91.06 328 ALA A CA 1
ATOM 1835 C C . ALA A 1 328 ? 5.179 13.462 16.103 1.00 91.06 328 ALA A C 1
ATOM 1837 O O . ALA A 1 328 ? 5.833 13.686 15.088 1.00 91.06 328 ALA A O 1
ATOM 1838 N N . GLY A 1 329 ? 4.818 14.440 16.930 1.00 88.44 329 GLY A N 1
ATOM 1839 C CA . GLY A 1 329 ? 5.410 15.774 16.939 1.00 88.44 329 GLY A CA 1
ATOM 1840 C C . GLY A 1 329 ? 6.696 15.809 17.767 1.00 88.44 329 GLY A C 1
ATOM 1841 O O . GLY A 1 329 ? 7.025 14.858 18.476 1.00 88.44 329 GLY A O 1
ATOM 1842 N N . SER A 1 330 ? 7.412 16.932 17.714 1.00 84.56 330 SER A N 1
ATOM 1843 C CA . SER A 1 330 ? 8.663 17.137 18.454 1.00 84.56 330 SER A CA 1
ATOM 1844 C C . SER A 1 330 ? 8.654 18.443 19.257 1.00 84.56 330 SER A C 1
ATOM 1846 O O . SER A 1 330 ? 8.035 19.446 18.883 1.00 84.56 330 SER A O 1
ATOM 1848 N N . GLY A 1 331 ? 9.356 18.441 20.392 1.00 79.25 331 GLY A N 1
ATOM 1849 C CA . GLY A 1 331 ? 9.440 19.579 21.305 1.00 79.25 331 GLY A CA 1
ATOM 1850 C C . GLY A 1 331 ? 8.082 19.940 21.917 1.00 79.25 331 GLY A C 1
ATOM 1851 O O . GLY A 1 331 ? 7.391 19.101 22.483 1.00 79.25 331 GLY A O 1
ATOM 1852 N N . THR A 1 332 ? 7.694 21.213 21.812 1.00 80.31 332 THR A N 1
ATOM 1853 C CA . THR A 1 332 ? 6.419 21.733 22.349 1.00 80.31 332 THR A CA 1
ATOM 1854 C C . THR A 1 332 ? 5.286 21.742 21.325 1.00 80.31 332 THR A C 1
ATOM 1856 O O . THR A 1 332 ? 4.355 22.537 21.458 1.00 80.31 332 THR A O 1
ATOM 1859 N N . LYS A 1 333 ? 5.400 20.966 20.243 1.00 87.00 333 LYS A N 1
ATOM 1860 C CA . LYS A 1 333 ? 4.407 20.948 19.165 1.00 87.00 333 LYS A CA 1
ATOM 1861 C C . LYS A 1 333 ? 3.561 19.698 19.180 1.00 87.00 333 LYS A C 1
ATOM 1863 O O . LYS A 1 333 ? 3.916 18.682 19.775 1.00 87.00 333 LYS A O 1
ATOM 1868 N N . ALA A 1 334 ? 2.403 19.841 18.547 1.00 89.56 334 ALA A N 1
ATOM 1869 C CA . ALA A 1 334 ? 1.373 18.838 18.603 1.00 89.56 334 ALA A CA 1
ATOM 1870 C C . ALA A 1 334 ? 1.755 17.573 17.833 1.00 89.56 334 ALA A C 1
ATOM 1872 O O . ALA A 1 334 ? 2.455 17.636 16.821 1.00 89.56 334 ALA A O 1
ATOM 1873 N N . GLY A 1 335 ? 1.254 16.434 18.297 1.00 90.56 335 GLY A N 1
ATOM 1874 C CA . GLY A 1 335 ? 1.244 15.228 17.482 1.00 90.56 335 GLY A CA 1
ATOM 1875 C C . GLY A 1 335 ? 0.210 15.336 16.366 1.00 90.56 335 GLY A C 1
ATOM 1876 O O . GLY A 1 335 ? -0.740 16.120 16.453 1.00 90.56 335 GLY A O 1
ATOM 1877 N N . GLY A 1 336 ? 0.390 14.549 15.313 1.00 92.81 336 GLY A N 1
ATOM 1878 C CA . GLY A 1 336 ? -0.567 14.476 14.219 1.00 92.81 336 GLY A CA 1
ATOM 1879 C C . GLY A 1 336 ? -1.877 13.834 14.658 1.00 92.81 336 GLY A C 1
ATOM 1880 O O . GLY A 1 336 ? -1.903 12.994 15.553 1.00 92.81 336 GLY A O 1
ATOM 1881 N N . THR A 1 337 ? -2.992 14.212 14.045 1.00 95.31 337 THR A N 1
ATOM 1882 C CA . THR A 1 337 ? -4.284 13.582 14.347 1.00 95.31 337 THR A CA 1
ATOM 1883 C C . THR A 1 337 ? -4.353 12.176 13.758 1.00 95.31 337 THR A C 1
ATOM 1885 O O . THR A 1 337 ? -3.932 11.964 12.617 1.00 95.31 337 THR A O 1
ATOM 1888 N N . GLY A 1 338 ? -4.932 11.238 14.504 1.00 94.25 338 GLY A N 1
ATOM 1889 C CA . GLY A 1 338 ? -5.431 9.987 13.946 1.00 94.25 338 GLY A CA 1
ATOM 1890 C C . GLY A 1 338 ? -6.641 10.236 13.046 1.00 94.25 338 GLY A C 1
ATOM 1891 O O . GLY A 1 338 ? -7.218 11.325 13.039 1.00 94.25 338 GLY A O 1
ATOM 1892 N N . SER A 1 339 ? -7.015 9.232 12.265 1.00 95.06 339 SER A N 1
ATOM 1893 C CA . SER A 1 339 ? -8.168 9.293 11.359 1.00 95.06 339 SER A CA 1
ATOM 1894 C C . SER A 1 339 ? -9.229 8.269 11.736 1.00 95.06 339 SER A C 1
ATOM 1896 O O . SER A 1 339 ? -8.942 7.301 12.438 1.00 95.06 339 SER A O 1
ATOM 1898 N N . ASP A 1 340 ? -10.458 8.479 11.281 1.00 96.88 340 ASP A N 1
ATOM 1899 C CA . ASP A 1 340 ? -11.558 7.578 11.602 1.00 96.88 340 ASP A CA 1
ATOM 1900 C C . ASP A 1 340 ? -11.379 6.191 10.953 1.00 96.88 340 ASP A C 1
ATOM 1902 O O . ASP A 1 340 ? -10.778 6.033 9.880 1.00 96.88 340 ASP A O 1
ATOM 1906 N N . GLY A 1 341 ? -11.906 5.173 11.628 1.00 95.62 341 GLY A N 1
ATOM 1907 C CA . GLY A 1 341 ? -12.017 3.818 11.106 1.00 95.62 341 GLY A CA 1
ATOM 1908 C C . GLY A 1 341 ? -13.115 3.689 10.050 1.00 95.62 341 GLY A C 1
ATOM 1909 O O . GLY A 1 341 ? -14.066 4.470 10.007 1.00 95.62 341 GLY A O 1
ATOM 1910 N N . GLY A 1 342 ? -12.971 2.697 9.178 1.00 96.25 342 GLY A N 1
ATOM 1911 C CA . GLY A 1 342 ? -13.818 2.518 8.008 1.00 96.25 342 GLY A CA 1
ATOM 1912 C C . GLY A 1 342 ? -15.136 1.873 8.392 1.00 96.25 342 GLY A C 1
ATOM 1913 O O . GLY A 1 342 ? -15.213 1.116 9.359 1.00 96.25 342 GLY A O 1
ATOM 1914 N N . HIS A 1 343 ? -16.183 2.126 7.623 1.00 98.31 343 HIS A N 1
ATOM 1915 C CA . HIS A 1 343 ? -17.461 1.465 7.856 1.00 98.31 343 HIS A CA 1
ATOM 1916 C C . HIS A 1 343 ? -17.405 0.001 7.410 1.00 98.31 343 HIS A C 1
ATOM 1918 O O . HIS A 1 343 ? -16.796 -0.317 6.384 1.00 98.31 343 HIS A O 1
ATOM 1924 N N . GLY A 1 344 ? -18.060 -0.876 8.165 1.00 97.88 344 GLY A N 1
ATOM 1925 C CA . GLY A 1 344 ? -18.322 -2.244 7.740 1.00 97.88 344 GLY A CA 1
ATOM 1926 C C . GLY A 1 344 ? -19.344 -2.297 6.602 1.00 97.88 344 GLY A C 1
ATOM 1927 O O . GLY A 1 344 ? -20.193 -1.416 6.453 1.00 97.88 344 GLY A O 1
ATOM 1928 N N . GLY A 1 345 ? -19.249 -3.327 5.772 1.00 97.94 345 GLY A N 1
ATOM 1929 C CA . GLY A 1 345 ? -20.147 -3.583 4.657 1.00 97.94 345 GLY A CA 1
ATOM 1930 C C . GLY A 1 345 ? -21.453 -4.229 5.102 1.00 97.94 345 GLY A C 1
ATOM 1931 O O . GLY A 1 345 ? -21.524 -4.911 6.123 1.00 97.94 345 GLY A O 1
ATOM 1932 N N . ASN A 1 346 ? -22.506 -4.038 4.316 1.00 98.44 346 ASN A N 1
ATOM 1933 C CA . ASN A 1 346 ? -23.826 -4.571 4.635 1.00 98.44 346 ASN A CA 1
ATOM 1934 C C . ASN A 1 346 ? -23.997 -5.999 4.101 1.00 98.44 346 ASN A C 1
ATOM 1936 O O . ASN A 1 346 ? -23.527 -6.318 3.005 1.00 98.44 346 ASN A O 1
ATOM 1940 N N . ALA A 1 347 ? -24.741 -6.823 4.835 1.00 97.75 347 ALA A N 1
ATOM 1941 C CA . ALA A 1 347 ? -25.387 -8.017 4.304 1.00 97.75 347 ALA A CA 1
ATOM 1942 C C . ALA A 1 347 ? -26.806 -7.694 3.804 1.00 97.75 347 ALA A C 1
ATOM 1944 O O . ALA A 1 347 ? -27.378 -6.657 4.143 1.00 97.75 347 ALA A O 1
ATOM 1945 N N . THR A 1 348 ? -27.367 -8.573 2.963 1.00 96.88 348 THR A N 1
ATOM 1946 C CA . THR A 1 348 ? -28.668 -8.333 2.309 1.00 96.88 348 THR A CA 1
ATOM 1947 C C . THR A 1 348 ? -29.765 -9.278 2.808 1.00 96.88 348 THR A C 1
ATOM 1949 O O . THR A 1 348 ? -30.657 -8.839 3.532 1.00 96.88 348 THR A O 1
ATOM 1952 N N . LEU A 1 349 ? -29.738 -10.568 2.439 1.00 96.31 349 LEU A N 1
ATOM 1953 C CA . LEU A 1 349 ? -30.791 -11.532 2.796 1.00 96.31 349 LEU A CA 1
ATOM 1954 C C . LEU A 1 349 ? -30.386 -12.441 3.964 1.00 96.31 349 LEU A C 1
ATOM 1956 O O . LEU A 1 349 ? -31.062 -12.435 4.994 1.00 96.31 349 LEU A O 1
ATOM 1960 N N . ILE A 1 350 ? -29.302 -13.206 3.802 1.00 96.69 350 ILE A N 1
ATOM 1961 C CA . ILE A 1 350 ? -28.727 -14.081 4.833 1.00 96.69 350 ILE A CA 1
ATOM 1962 C C . ILE A 1 350 ? -27.249 -13.734 5.017 1.00 96.69 350 ILE A C 1
ATOM 1964 O O . ILE A 1 350 ? -26.487 -13.783 4.055 1.00 96.69 350 ILE A O 1
ATOM 1968 N N . GLY A 1 351 ? -26.849 -13.445 6.250 1.00 95.88 351 GLY A N 1
ATOM 1969 C CA . GLY A 1 351 ? -25.466 -13.172 6.637 1.00 95.88 351 GLY A CA 1
ATOM 1970 C C . GLY A 1 351 ? -25.347 -11.946 7.531 1.00 95.88 351 GLY A C 1
ATOM 1971 O O . GLY A 1 351 ? -26.279 -11.149 7.661 1.00 95.88 351 GLY A O 1
ATOM 1972 N N . ASN A 1 352 ? -24.211 -11.813 8.191 1.00 96.94 352 ASN A N 1
ATOM 1973 C CA . ASN A 1 352 ? -23.943 -10.749 9.145 1.00 96.94 352 ASN A CA 1
ATOM 1974 C C . ASN A 1 352 ? -23.404 -9.500 8.438 1.00 96.94 352 ASN A C 1
ATOM 1976 O O . ASN A 1 352 ? -22.711 -9.590 7.428 1.00 96.94 352 ASN A O 1
ATOM 1980 N N . GLY A 1 353 ? -23.701 -8.319 8.971 1.00 97.12 353 GLY A N 1
ATOM 1981 C CA . GLY A 1 353 ? -23.004 -7.101 8.575 1.00 97.12 353 GLY A CA 1
ATOM 1982 C C . GLY A 1 353 ? -21.546 -7.157 9.032 1.00 97.12 353 GLY A C 1
ATOM 1983 O O . GLY A 1 353 ? -21.238 -7.770 10.051 1.00 97.12 353 GLY A O 1
ATOM 1984 N N . GLY A 1 354 ? -20.650 -6.524 8.283 1.00 96.19 354 GLY A N 1
ATOM 1985 C CA . GLY A 1 354 ? -19.241 -6.440 8.656 1.00 96.19 354 GLY A CA 1
ATOM 1986 C C . GLY A 1 354 ? -19.019 -5.453 9.798 1.00 96.19 354 GLY A C 1
ATOM 1987 O O . GLY A 1 354 ? -19.727 -4.451 9.902 1.00 96.19 354 GLY A O 1
ATOM 1988 N N . ASP A 1 355 ? -18.023 -5.702 10.640 1.00 95.81 355 ASP A N 1
ATOM 1989 C CA . ASP A 1 355 ? -17.650 -4.775 11.712 1.00 95.81 355 ASP A CA 1
ATOM 1990 C C . ASP A 1 355 ? -17.025 -3.486 11.164 1.00 95.81 355 ASP A C 1
ATOM 1992 O O . ASP A 1 355 ? -16.360 -3.478 10.126 1.00 95.81 355 ASP A O 1
ATOM 1996 N N . GLY A 1 356 ? -17.215 -2.374 11.866 1.00 94.00 356 GLY A N 1
ATOM 1997 C CA . GLY A 1 356 ? -16.496 -1.137 11.597 1.00 94.00 356 GLY A CA 1
ATOM 1998 C C . GLY A 1 356 ? -15.033 -1.240 12.032 1.00 94.00 356 GLY A C 1
ATOM 1999 O O . GLY A 1 356 ? -14.701 -1.887 13.022 1.00 94.00 356 GLY A O 1
ATOM 2000 N N . GLY A 1 357 ? -14.139 -0.581 11.303 1.00 91.19 357 GLY A N 1
ATOM 2001 C CA . GLY A 1 357 ? -12.723 -0.534 11.646 1.00 91.19 357 GLY A CA 1
ATOM 2002 C C . GLY A 1 357 ? -12.453 0.355 12.859 1.00 91.19 357 GLY A C 1
ATOM 2003 O O . GLY A 1 357 ? -13.167 1.326 13.110 1.00 91.19 357 GLY A O 1
ATOM 2004 N N . ALA A 1 358 ? -11.396 0.054 13.610 1.00 91.19 358 ALA A N 1
ATOM 2005 C CA . ALA A 1 358 ? -10.954 0.907 14.713 1.00 91.19 358 ALA A CA 1
ATOM 2006 C C . ALA A 1 358 ? -10.452 2.274 14.214 1.00 91.19 358 ALA A C 1
ATOM 2008 O O . ALA A 1 358 ? -9.861 2.366 13.135 1.00 91.19 358 ALA A O 1
ATOM 2009 N N . GLY A 1 359 ? -10.628 3.322 15.018 1.00 89.88 359 GLY A N 1
ATOM 2010 C CA . GLY A 1 359 ? -10.028 4.633 14.772 1.00 89.88 359 GLY A CA 1
ATOM 2011 C C . GLY A 1 359 ? -8.505 4.617 14.928 1.00 89.88 359 GLY A C 1
ATOM 2012 O O . GLY A 1 359 ? -7.938 3.836 15.695 1.00 89.88 359 GLY A O 1
ATOM 2013 N N . GLY A 1 360 ? -7.826 5.497 14.201 1.00 89.69 360 GLY A N 1
ATOM 2014 C CA . GLY A 1 360 ? -6.387 5.699 14.298 1.00 89.69 360 GLY A CA 1
ATOM 2015 C C . GLY A 1 360 ? -6.007 6.432 15.580 1.00 89.69 360 GLY A C 1
ATOM 2016 O O . GLY A 1 360 ? -6.683 7.374 15.997 1.00 89.69 360 GLY A O 1
ATOM 2017 N N . ALA A 1 361 ? -4.910 6.018 16.211 1.00 88.25 361 ALA A N 1
ATOM 2018 C CA . ALA A 1 361 ? -4.397 6.703 17.391 1.00 88.25 361 ALA A CA 1
ATOM 2019 C C . ALA A 1 361 ? -3.928 8.127 17.051 1.00 88.25 361 ALA A C 1
ATOM 2021 O O . ALA A 1 361 ? -3.455 8.393 15.944 1.00 88.25 361 ALA A O 1
ATOM 2022 N N . GLY A 1 362 ? -4.032 9.040 18.014 1.00 87.44 362 GLY A N 1
ATOM 2023 C CA . GLY A 1 362 ? -3.367 10.336 17.915 1.00 87.44 362 GLY A CA 1
ATOM 2024 C C . GLY A 1 362 ? -1.849 10.182 18.025 1.00 87.44 362 GLY A C 1
ATOM 2025 O O . GLY A 1 362 ? -1.367 9.292 18.721 1.00 87.44 362 GLY A O 1
ATOM 2026 N N . GLY A 1 363 ? -1.089 11.047 17.363 1.00 88.50 363 GLY A N 1
ATOM 2027 C CA . GLY A 1 363 ? 0.365 11.081 17.476 1.00 88.50 363 GLY A CA 1
ATOM 2028 C C . GLY A 1 363 ? 0.832 11.684 18.800 1.00 88.50 363 GLY A C 1
ATOM 2029 O O . GLY A 1 363 ? 0.182 12.573 19.359 1.00 88.50 363 GLY A O 1
ATOM 2030 N N . ALA A 1 364 ? 1.977 11.230 19.308 1.00 86.25 364 ALA A N 1
ATOM 2031 C CA . ALA A 1 364 ? 2.599 11.815 20.497 1.00 86.25 364 ALA A CA 1
ATOM 2032 C C . ALA A 1 364 ? 2.987 13.286 20.252 1.00 86.25 364 ALA A C 1
ATOM 2034 O O . ALA A 1 364 ? 3.439 13.627 19.167 1.00 86.25 364 ALA A O 1
ATOM 2035 N N . GLY A 1 365 ? 2.820 14.169 21.238 1.00 83.88 365 GLY A N 1
ATOM 2036 C CA . GLY A 1 365 ? 3.221 15.579 21.134 1.00 83.88 365 GLY A CA 1
ATOM 2037 C C . GLY A 1 365 ? 2.629 16.441 22.247 1.00 83.88 365 GLY A C 1
ATOM 2038 O O . GLY A 1 365 ? 1.965 15.929 23.140 1.00 83.88 365 GLY A O 1
ATOM 2039 N N . SER A 1 366 ? 2.866 17.752 22.215 1.00 85.25 366 SER A N 1
ATOM 2040 C CA . SER A 1 366 ? 2.348 18.718 23.195 1.00 85.25 366 SER A CA 1
ATOM 2041 C C . SER A 1 366 ? 1.536 19.825 22.502 1.00 85.25 366 SER A C 1
ATOM 2043 O O . SER A 1 366 ? 2.129 20.790 22.021 1.00 85.25 366 SER A O 1
ATOM 2045 N N . PRO A 1 367 ? 0.191 19.730 22.440 1.00 87.75 367 PRO A N 1
ATOM 2046 C CA . PRO A 1 367 ? -0.645 18.620 22.911 1.00 87.75 367 PRO A CA 1
ATOM 2047 C C . PRO A 1 367 ? -0.547 17.373 22.021 1.00 87.75 367 PRO A C 1
ATOM 2049 O O . PRO A 1 367 ? -0.134 17.441 20.868 1.00 87.75 367 PRO A O 1
ATOM 2052 N N . ALA A 1 368 ? -0.960 16.223 22.541 1.00 86.19 368 ALA A N 1
ATOM 2053 C CA . ALA A 1 368 ? -1.100 15.027 21.724 1.00 86.19 368 ALA A CA 1
ATOM 2054 C C . ALA A 1 368 ? -2.103 15.246 20.582 1.00 86.19 368 ALA A C 1
ATOM 2056 O O . ALA A 1 368 ? -3.034 16.050 20.695 1.00 86.19 368 ALA A O 1
ATOM 2057 N N . GLY A 1 369 ? -1.914 14.514 19.489 1.00 87.50 369 GLY A N 1
ATOM 2058 C CA . GLY A 1 369 ? -2.876 14.488 18.402 1.00 87.50 369 GLY A CA 1
ATOM 2059 C C . GLY A 1 369 ? -4.218 13.923 18.859 1.00 87.50 369 GLY A C 1
ATOM 2060 O O . GLY A 1 369 ? -4.276 13.024 19.701 1.00 87.50 369 GLY A O 1
ATOM 2061 N N . ALA A 1 370 ? -5.308 14.437 18.293 1.00 92.75 370 ALA A N 1
ATOM 2062 C CA . ALA A 1 370 ? -6.626 13.862 18.530 1.00 92.75 370 ALA A CA 1
ATOM 2063 C C . ALA A 1 370 ? -6.700 12.447 17.921 1.00 92.75 370 ALA A C 1
ATOM 2065 O O . ALA A 1 370 ? -6.234 12.267 16.791 1.00 92.75 370 ALA A O 1
ATOM 2066 N N . PRO A 1 371 ? -7.258 11.450 18.629 1.00 89.88 371 PRO A N 1
ATOM 2067 C CA . PRO A 1 371 ? -7.548 10.150 18.038 1.00 89.88 371 PRO A CA 1
ATOM 2068 C C . PRO A 1 371 ? -8.721 10.238 17.056 1.00 89.88 371 PRO A C 1
ATOM 2070 O O . PRO A 1 371 ? -9.571 11.123 17.165 1.00 89.88 371 PRO A O 1
ATOM 2073 N N . GLY A 1 372 ? -8.779 9.293 16.121 1.00 90.44 372 GLY A N 1
ATOM 2074 C CA . GLY A 1 372 ? -9.941 9.088 15.264 1.00 90.44 372 GLY A CA 1
ATOM 2075 C C . GLY A 1 372 ? -11.044 8.296 15.962 1.00 90.44 372 GLY A C 1
ATOM 2076 O O . GLY A 1 372 ? -10.798 7.530 16.895 1.00 90.44 372 GLY A O 1
ATOM 2077 N N . ASN A 1 373 ? -12.271 8.446 15.487 1.00 93.44 373 ASN A N 1
ATOM 2078 C CA . ASN A 1 373 ? -13.409 7.638 15.906 1.00 93.44 373 ASN A CA 1
ATOM 2079 C C . ASN A 1 373 ? -13.362 6.256 15.244 1.00 93.44 373 ASN A C 1
ATOM 2081 O O . ASN A 1 373 ? -12.755 6.075 14.191 1.00 93.44 373 ASN A O 1
ATOM 2085 N N . GLY A 1 374 ? -14.025 5.268 15.839 1.00 91.44 374 GLY A N 1
ATOM 2086 C CA . GLY A 1 374 ? -14.245 3.998 15.156 1.00 91.44 374 GLY A CA 1
ATOM 2087 C C . GLY A 1 374 ? -15.305 4.118 14.062 1.00 91.44 374 GLY A C 1
ATOM 2088 O O . GLY A 1 374 ? -16.215 4.946 14.146 1.00 91.44 374 GLY A O 1
ATOM 2089 N N . GLY A 1 375 ? -15.187 3.285 13.034 1.00 93.19 375 GLY A N 1
ATOM 2090 C CA . GLY A 1 375 ? -16.181 3.177 11.976 1.00 93.19 375 GLY A CA 1
ATOM 2091 C C . GLY A 1 375 ? -17.441 2.470 12.462 1.00 93.19 375 GLY A C 1
ATOM 2092 O O . GLY A 1 375 ? -17.411 1.674 13.397 1.00 93.19 375 GLY A O 1
ATOM 2093 N N . THR A 1 376 ? -18.576 2.738 11.826 1.00 97.81 376 THR A N 1
ATOM 2094 C CA . THR A 1 376 ? -19.818 2.016 12.145 1.00 97.81 376 THR A CA 1
ATOM 2095 C C . THR A 1 376 ? -19.810 0.619 11.528 1.00 97.81 376 THR A C 1
ATOM 2097 O O . THR A 1 376 ? -19.313 0.444 10.414 1.00 97.81 376 THR A O 1
ATOM 2100 N N . GLY A 1 377 ? -20.416 -0.357 12.203 1.00 95.69 377 GLY A N 1
ATOM 2101 C CA . GLY A 1 377 ? -20.699 -1.660 11.600 1.00 95.69 377 GLY A CA 1
ATOM 2102 C C . GLY A 1 377 ? -21.762 -1.584 10.500 1.00 95.69 377 GLY A C 1
ATOM 2103 O O . GLY A 1 377 ? -22.545 -0.630 10.432 1.00 95.69 377 GLY A O 1
ATOM 2104 N N . GLY A 1 378 ? -21.774 -2.586 9.625 1.00 96.88 378 GLY A N 1
ATOM 2105 C CA . GLY A 1 378 ? -22.763 -2.755 8.565 1.00 96.88 378 GLY A CA 1
ATOM 2106 C C . GLY A 1 378 ? -24.035 -3.449 9.050 1.00 96.88 378 GLY A C 1
ATOM 2107 O O . GLY A 1 378 ? -24.066 -4.091 10.099 1.00 96.88 378 GLY A O 1
ATOM 2108 N N . THR A 1 379 ? -25.116 -3.347 8.285 1.00 98.38 379 THR A N 1
ATOM 2109 C CA . THR A 1 379 ? -26.392 -3.991 8.626 1.00 98.38 379 THR A CA 1
ATOM 2110 C C . THR A 1 379 ? -26.363 -5.493 8.342 1.00 98.38 379 THR A C 1
ATOM 2112 O O . THR A 1 379 ? -25.845 -5.910 7.305 1.00 98.38 379 THR A O 1
ATOM 2115 N N . GLY A 1 380 ? -26.961 -6.298 9.225 1.00 97.06 380 GLY A N 1
ATOM 2116 C CA . GLY A 1 380 ? -27.199 -7.727 8.989 1.00 97.06 380 GLY A CA 1
ATOM 2117 C C . GLY A 1 380 ? -28.297 -7.999 7.955 1.00 97.06 380 GLY A C 1
ATOM 2118 O O . GLY A 1 380 ? -29.089 -7.115 7.621 1.00 97.06 380 GLY A O 1
ATOM 2119 N N . GLY A 1 381 ? -28.350 -9.234 7.454 1.00 95.81 381 GLY A N 1
ATOM 2120 C CA . GLY A 1 381 ? -29.354 -9.685 6.496 1.00 95.81 381 GLY A CA 1
ATOM 2121 C C . GLY A 1 381 ? -30.775 -9.686 7.066 1.00 95.81 381 GLY A C 1
ATOM 2122 O O . GLY A 1 381 ? -31.001 -10.015 8.229 1.00 95.81 381 GLY A O 1
ATOM 2123 N N . VAL A 1 382 ? -31.757 -9.343 6.228 1.00 96.44 382 VAL A N 1
ATOM 2124 C CA . VAL A 1 382 ? -33.153 -9.141 6.664 1.00 96.44 382 VAL A CA 1
ATOM 2125 C C . VAL A 1 382 ? -33.882 -10.425 7.075 1.00 96.44 382 VAL A C 1
ATOM 2127 O O . VAL A 1 382 ? -34.899 -10.340 7.762 1.00 96.44 382 VAL A O 1
ATOM 2130 N N . LEU A 1 383 ? -33.411 -11.599 6.634 1.00 93.88 383 LEU A N 1
ATOM 2131 C CA . LEU A 1 383 ? -33.993 -12.893 7.005 1.00 93.88 383 LEU A CA 1
ATOM 2132 C C . LEU A 1 383 ? -33.228 -13.536 8.166 1.00 93.88 383 LEU A C 1
ATOM 2134 O O . LEU A 1 383 ? -33.845 -13.941 9.148 1.00 93.88 383 LEU A O 1
ATOM 2138 N N . PHE A 1 384 ? -31.899 -13.602 8.059 1.00 92.25 384 PHE A N 1
ATOM 2139 C CA . PHE A 1 384 ? -31.002 -14.025 9.135 1.00 92.25 384 PHE A CA 1
ATOM 2140 C C . PHE A 1 384 ? -29.698 -13.231 9.060 1.00 92.25 384 PHE A C 1
ATOM 2142 O O . PHE A 1 384 ? -29.082 -13.173 7.997 1.00 92.25 384 PHE A O 1
ATOM 2149 N N . GLY A 1 385 ? -29.253 -12.675 10.184 1.00 89.94 385 GLY A N 1
ATOM 2150 C CA . GLY A 1 385 ? -27.999 -11.931 10.247 1.00 89.94 385 GLY A CA 1
ATOM 2151 C C . GLY A 1 385 ? -27.962 -10.940 11.398 1.00 89.94 385 GLY A C 1
ATOM 2152 O O . GLY A 1 385 ? -28.967 -10.300 11.700 1.00 89.94 385 GLY A O 1
ATOM 2153 N N . GLN A 1 386 ? -26.804 -10.805 12.034 1.00 96.00 386 GLN A N 1
ATOM 2154 C CA . GLN A 1 386 ? -26.537 -9.745 13.003 1.00 96.00 386 GLN A CA 1
ATOM 2155 C C . GLN A 1 386 ? -25.922 -8.537 12.299 1.00 96.00 386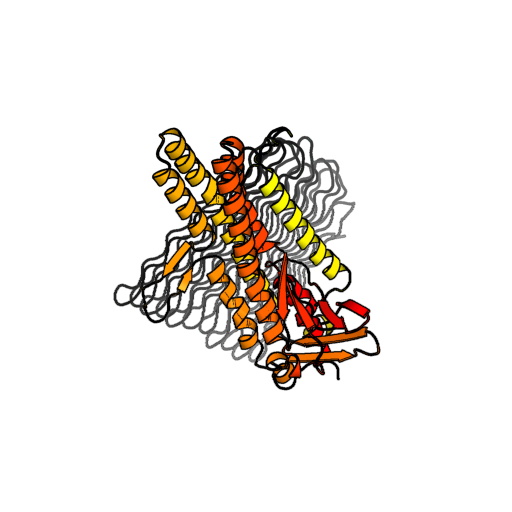 GLN A C 1
ATOM 2157 O O . GLN A 1 386 ? -25.188 -8.690 11.325 1.00 96.00 386 GLN A O 1
ATOM 2162 N N . SER A 1 387 ? -26.222 -7.331 12.776 1.00 96.12 387 SER A N 1
ATOM 2163 C CA . SER A 1 387 ? -25.464 -6.147 12.361 1.00 96.12 387 SER A CA 1
ATOM 2164 C C . SER A 1 387 ? -24.048 -6.214 12.924 1.00 96.12 387 SER A C 1
ATOM 2166 O O . SER A 1 387 ? -23.847 -6.710 14.031 1.00 96.12 387 SER A O 1
ATOM 2168 N N . GLY A 1 388 ? -23.087 -5.693 12.168 1.00 92.69 388 GLY A N 1
ATOM 2169 C CA . GLY A 1 388 ? -21.711 -5.565 12.616 1.00 92.69 388 GLY A CA 1
ATOM 2170 C C . GLY A 1 388 ? -21.593 -4.589 13.782 1.00 92.69 388 GLY A C 1
ATOM 2171 O O . GLY A 1 388 ? -22.389 -3.654 13.937 1.00 92.69 388 GLY A O 1
ATOM 2172 N N . SER A 1 389 ? -20.574 -4.801 14.598 1.00 93.12 389 SER A N 1
ATOM 2173 C CA . SER A 1 389 ? -20.207 -3.907 15.686 1.00 93.12 389 SER A CA 1
ATOM 2174 C C . SER A 1 389 ? -19.527 -2.644 15.153 1.00 93.12 389 SER A C 1
ATOM 2176 O O . SER A 1 389 ? -18.887 -2.650 14.102 1.00 93.12 389 SER A O 1
ATOM 2178 N N . SER A 1 390 ? -19.683 -1.522 15.857 1.00 91.81 390 SER A N 1
ATOM 2179 C CA . SER A 1 390 ? -18.871 -0.334 15.579 1.00 91.81 390 SER A CA 1
ATOM 2180 C C . SER A 1 390 ? -17.454 -0.553 16.094 1.00 91.81 390 SER A C 1
ATOM 2182 O O . SER A 1 390 ? -17.268 -1.084 17.188 1.00 91.81 390 SER A O 1
ATOM 2184 N N . GLY A 1 391 ? -16.466 -0.089 15.337 1.00 85.81 391 GLY A N 1
ATOM 2185 C CA . GLY A 1 391 ? -15.077 -0.134 15.757 1.00 85.81 391 GLY A CA 1
ATOM 2186 C C . GLY A 1 391 ? -14.833 0.728 17.001 1.00 85.81 391 GLY A C 1
ATOM 2187 O O . GLY A 1 391 ? -15.548 1.711 17.238 1.00 85.81 391 GLY A O 1
ATOM 2188 N N . PRO A 1 392 ? -13.813 0.402 17.805 1.00 78.75 392 PRO A N 1
ATOM 2189 C CA . PRO A 1 392 ? -13.414 1.251 18.915 1.00 78.75 392 PRO A CA 1
ATOM 2190 C C . PRO A 1 392 ? -12.767 2.555 18.404 1.00 78.75 392 PRO A C 1
ATOM 2192 O O . PRO A 1 392 ? -12.131 2.558 17.343 1.00 78.75 392 PRO A O 1
ATOM 2195 N N . PRO A 1 393 ? -12.882 3.675 19.141 1.00 76.50 393 PRO A N 1
ATOM 2196 C CA . PRO A 1 393 ? -12.073 4.866 18.893 1.00 76.50 393 PRO A CA 1
ATOM 2197 C C . PRO A 1 393 ? -10.572 4.575 19.011 1.00 76.50 393 PRO A C 1
ATOM 2199 O O . PRO A 1 393 ? -10.152 3.657 19.715 1.00 76.50 393 PRO A O 1
ATOM 2202 N N . GLY A 1 394 ? -9.755 5.388 18.348 1.00 68.12 394 GLY A N 1
ATOM 2203 C CA . GLY A 1 394 ? -8.305 5.323 18.468 1.00 68.12 394 GLY A CA 1
ATOM 2204 C C . GLY A 1 394 ? -7.824 5.699 19.868 1.00 68.12 394 GLY A C 1
ATOM 2205 O O . GLY A 1 394 ? -8.439 6.506 20.568 1.00 68.12 394 GLY A O 1
ATOM 2206 N N . ALA A 1 395 ? -6.684 5.141 20.274 1.00 62.28 395 ALA A N 1
ATOM 2207 C CA . ALA A 1 395 ? -6.052 5.512 21.533 1.00 62.28 395 ALA A CA 1
ATOM 2208 C C . ALA A 1 395 ? -5.607 6.987 21.497 1.00 62.28 395 ALA A C 1
ATOM 2210 O O . ALA A 1 395 ? -4.975 7.437 20.534 1.00 62.28 395 ALA A O 1
ATOM 2211 N N . ALA A 1 396 ? -5.922 7.750 22.546 1.00 45.84 396 ALA A N 1
ATOM 2212 C CA . ALA A 1 396 ? -5.367 9.088 22.719 1.00 45.84 396 ALA A CA 1
ATOM 2213 C C . ALA A 1 396 ? -3.857 8.976 22.976 1.00 45.84 396 ALA A C 1
ATOM 2215 O O . ALA A 1 396 ? -3.434 8.199 23.833 1.00 45.84 396 ALA A O 1
ATOM 2216 N N . ALA A 1 397 ? -3.037 9.750 22.261 1.00 40.19 397 ALA A N 1
ATOM 2217 C CA . ALA A 1 397 ? -1.615 9.808 22.573 1.00 40.19 397 ALA A CA 1
ATOM 2218 C C . ALA A 1 397 ? -1.417 10.432 23.964 1.00 40.19 397 ALA A C 1
ATOM 2220 O O . ALA A 1 397 ? -1.949 11.501 24.267 1.00 40.19 397 ALA A O 1
ATOM 2221 N N . LEU A 1 398 ? -0.646 9.770 24.824 1.00 31.52 398 LEU A N 1
ATOM 2222 C CA . LEU A 1 398 ? -0.274 10.312 26.125 1.00 31.52 398 LEU A CA 1
ATOM 2223 C C . LEU A 1 398 ? 0.865 11.319 25.927 1.00 31.52 398 LEU A C 1
ATOM 2225 O O . LEU A 1 398 ? 1.997 10.948 25.628 1.00 31.52 398 LEU A O 1
ATOM 2229 N N . ALA A 1 399 ? 0.566 12.606 26.091 1.00 30.77 399 ALA A N 1
ATOM 2230 C CA . ALA A 1 399 ? 1.591 13.620 26.289 1.00 30.77 399 ALA A CA 1
ATOM 2231 C C . ALA A 1 399 ? 2.004 13.577 27.762 1.00 30.77 399 ALA A C 1
ATOM 2233 O O . ALA A 1 399 ? 1.229 14.005 28.614 1.00 30.77 399 ALA A O 1
ATOM 2234 N N . PHE A 1 400 ? 3.197 13.072 28.080 1.00 27.61 400 PHE A N 1
ATOM 2235 C CA . PHE A 1 400 ? 3.799 13.344 29.383 1.00 27.61 400 PHE A CA 1
ATOM 2236 C C . PHE A 1 400 ? 4.336 14.779 29.336 1.00 27.61 400 PHE A C 1
ATOM 2238 O O . PHE A 1 400 ? 5.291 15.036 28.596 1.00 27.61 400 PHE A O 1
ATOM 2245 N N . PRO A 1 401 ? 3.764 15.747 30.077 1.00 29.50 401 PRO A N 1
ATOM 2246 C CA . PRO A 1 401 ? 4.479 16.988 30.317 1.00 29.50 401 PRO A CA 1
ATOM 2247 C C . PRO A 1 401 ? 5.784 16.596 31.010 1.00 29.50 401 PRO A C 1
ATOM 2249 O O . PRO A 1 401 ? 5.758 15.767 31.919 1.00 29.50 401 PRO A O 1
ATOM 2252 N N . SER A 1 402 ? 6.917 17.173 30.612 1.00 28.77 402 SER A N 1
ATOM 2253 C CA . SER A 1 402 ? 8.145 17.063 31.397 1.00 28.77 402 SER A CA 1
ATOM 2254 C C . SER A 1 402 ? 7.887 17.690 32.774 1.00 28.77 402 SER A C 1
ATOM 2256 O O . SER A 1 402 ? 8.009 18.905 32.953 1.00 28.77 402 SER A O 1
ATOM 2258 N N . LEU A 1 403 ? 7.437 16.879 33.729 1.00 27.17 403 LEU A N 1
ATOM 2259 C CA . LEU A 1 403 ? 7.200 17.281 35.102 1.00 27.17 403 LEU A CA 1
ATOM 2260 C C . LEU A 1 403 ? 8.561 17.354 35.782 1.00 27.17 403 LEU A C 1
ATOM 2262 O O . LEU A 1 403 ? 9.272 16.364 35.923 1.00 27.17 403 LEU A O 1
ATOM 2266 N N . SER A 1 404 ? 8.928 18.577 36.154 1.00 27.19 404 SER A N 1
ATOM 2267 C CA . SER A 1 404 ? 10.045 18.861 37.046 1.00 27.19 404 SER A CA 1
ATOM 2268 C C . SER A 1 404 ? 10.004 17.933 38.269 1.00 27.19 404 SER A C 1
ATOM 2270 O O . SER A 1 404 ? 8.939 17.659 38.824 1.00 27.19 404 SER A O 1
ATOM 2272 N N . SER A 1 405 ? 11.183 17.462 38.663 1.00 27.50 405 SER A N 1
ATOM 2273 C CA . SER A 1 405 ? 11.503 16.371 39.587 1.00 27.50 405 SER A CA 1
ATOM 2274 C C . SER A 1 405 ? 11.119 16.600 41.062 1.00 27.50 405 SER A C 1
ATOM 2276 O O . SER A 1 405 ? 11.964 16.459 41.948 1.00 27.50 405 SER A O 1
ATOM 2278 N N . SER A 1 406 ? 9.885 17.002 41.372 1.00 32.09 406 SER A N 1
ATOM 2279 C CA . SER A 1 406 ? 9.528 17.387 42.747 1.00 32.09 406 SER A CA 1
ATOM 2280 C C . SER A 1 406 ? 8.126 17.005 43.236 1.00 32.09 406 SER A C 1
ATOM 2282 O O . SER A 1 406 ? 7.620 17.643 44.159 1.00 32.09 406 SER A O 1
ATOM 2284 N N . VAL A 1 407 ? 7.517 15.922 42.726 1.00 31.41 407 VAL A N 1
ATOM 2285 C CA . VAL A 1 407 ? 6.316 15.332 43.359 1.00 31.41 407 VAL A CA 1
ATOM 2286 C C . VAL A 1 407 ? 6.396 13.791 43.425 1.00 31.41 407 VAL A C 1
ATOM 2288 O O . VAL A 1 407 ? 6.433 13.151 42.379 1.00 31.41 407 VAL A O 1
ATOM 2291 N N . PRO A 1 408 ? 6.350 13.160 44.620 1.00 41.22 408 PRO A N 1
ATOM 2292 C CA . PRO A 1 408 ? 6.506 11.706 44.813 1.00 41.22 408 PRO A CA 1
ATOM 2293 C C . PRO A 1 408 ? 5.284 10.846 44.408 1.00 41.22 408 PRO A C 1
ATOM 2295 O O . PRO A 1 408 ? 5.178 9.696 44.819 1.00 41.22 408 PRO A O 1
ATOM 2298 N N . ILE A 1 409 ? 4.349 11.379 43.613 1.00 43.00 409 ILE A N 1
ATOM 2299 C CA . ILE A 1 409 ? 3.113 10.684 43.186 1.00 43.00 409 ILE A CA 1
ATOM 2300 C C . ILE A 1 409 ? 3.340 9.795 41.939 1.00 43.00 409 ILE A C 1
ATOM 2302 O O . ILE A 1 409 ? 2.496 8.959 41.627 1.00 43.00 409 ILE A O 1
ATOM 2306 N N . LEU A 1 410 ? 4.481 9.929 41.244 1.00 43.56 410 LEU A N 1
ATOM 2307 C CA . LEU A 1 410 ? 4.770 9.242 39.971 1.00 43.56 410 LEU A CA 1
ATOM 2308 C C . LEU A 1 410 ? 5.697 8.019 40.063 1.00 43.56 410 LEU A C 1
ATOM 2310 O O . LEU A 1 410 ? 5.772 7.275 39.088 1.00 43.56 410 LEU A O 1
ATOM 2314 N N . GLY A 1 411 ? 6.345 7.772 41.207 1.00 52.88 411 GLY A N 1
ATOM 2315 C CA . GLY A 1 411 ? 7.333 6.688 41.360 1.00 52.88 411 GLY A CA 1
ATOM 2316 C C . GLY A 1 411 ? 6.872 5.319 40.821 1.00 52.88 411 GLY A C 1
ATOM 2317 O O . GLY A 1 411 ? 7.568 4.742 39.994 1.00 52.88 411 GLY A O 1
ATOM 2318 N N . PRO A 1 412 ? 5.653 4.847 41.150 1.00 49.78 412 PRO A N 1
ATOM 2319 C CA . PRO A 1 412 ? 5.126 3.575 40.638 1.00 49.78 412 PRO A CA 1
ATOM 2320 C C . PRO A 1 412 ? 4.981 3.476 39.108 1.00 49.78 412 PRO A C 1
ATOM 2322 O O . PRO A 1 412 ? 5.096 2.391 38.541 1.00 49.78 412 PRO A O 1
ATOM 2325 N N . TYR A 1 413 ? 4.719 4.593 38.421 1.00 40.41 413 TYR A N 1
ATOM 2326 C CA . TYR A 1 413 ? 4.610 4.622 36.956 1.00 40.41 413 TYR A CA 1
ATOM 2327 C C . TYR A 1 413 ? 5.989 4.690 36.292 1.00 40.41 413 TYR A C 1
ATOM 2329 O O . TYR A 1 413 ? 6.189 4.090 35.236 1.00 40.41 413 TYR A O 1
ATOM 2337 N N . GLU A 1 414 ? 6.945 5.379 36.918 1.00 45.22 414 GLU A N 1
ATOM 2338 C CA . GLU A 1 414 ? 8.349 5.372 36.499 1.00 45.22 414 GLU A CA 1
ATOM 2339 C C . GLU A 1 414 ? 8.948 3.964 36.630 1.00 45.22 414 GLU A C 1
ATOM 2341 O O . GLU A 1 414 ? 9.569 3.482 35.682 1.00 45.22 414 GLU A O 1
ATOM 2346 N N . ASP A 1 415 ? 8.668 3.265 37.735 1.00 49.97 415 ASP A N 1
ATOM 2347 C CA . ASP A 1 415 ? 9.098 1.882 37.965 1.00 49.97 415 ASP A CA 1
ATOM 2348 C C . ASP A 1 415 ? 8.480 0.919 36.943 1.00 49.97 415 ASP A C 1
ATOM 2350 O O . ASP A 1 415 ? 9.179 0.074 36.384 1.00 49.97 415 ASP A O 1
ATOM 2354 N N . LEU A 1 416 ? 7.187 1.061 36.633 1.00 46.38 416 LEU A N 1
ATOM 2355 C CA . LEU A 1 416 ? 6.528 0.264 35.595 1.00 46.38 416 LEU A CA 1
ATOM 2356 C C . LEU A 1 416 ? 7.218 0.421 34.231 1.00 46.38 416 LEU A C 1
ATOM 2358 O O . LEU A 1 416 ? 7.521 -0.577 33.572 1.00 46.38 416 LEU A O 1
ATOM 2362 N N . ILE A 1 417 ? 7.479 1.659 33.801 1.00 41.94 417 ILE A N 1
ATOM 2363 C CA . ILE A 1 417 ? 8.120 1.943 32.508 1.00 41.94 417 ILE A CA 1
ATOM 2364 C C . ILE A 1 417 ? 9.562 1.426 32.504 1.00 41.94 417 ILE A C 1
ATOM 2366 O O . ILE A 1 417 ? 9.961 0.739 31.562 1.00 41.94 417 ILE A O 1
ATOM 2370 N N . ALA A 1 418 ? 10.331 1.706 33.557 1.00 44.28 418 ALA A N 1
ATOM 2371 C CA . ALA A 1 418 ? 11.724 1.289 33.669 1.00 44.28 418 ALA A CA 1
ATOM 2372 C C . ALA A 1 418 ? 11.872 -0.241 33.660 1.00 44.28 418 ALA A C 1
ATOM 2374 O O . ALA A 1 418 ? 12.694 -0.768 32.908 1.00 44.28 418 ALA A O 1
ATOM 2375 N N . ASN A 1 419 ? 11.035 -0.958 34.417 1.00 46.97 419 ASN A N 1
ATOM 2376 C CA . ASN A 1 419 ? 11.054 -2.422 34.474 1.00 46.97 419 ASN A CA 1
ATOM 2377 C C . ASN A 1 419 ? 10.624 -3.050 33.143 1.00 46.97 419 ASN A C 1
ATOM 2379 O O . ASN A 1 419 ? 11.251 -4.000 32.679 1.00 46.97 419 ASN A O 1
ATOM 2383 N N . THR A 1 420 ? 9.616 -2.479 32.479 1.00 40.66 420 THR A N 1
ATOM 2384 C CA . THR A 1 420 ? 9.159 -2.964 31.167 1.00 40.66 420 THR A CA 1
ATOM 2385 C C . THR A 1 420 ? 10.244 -2.789 30.103 1.00 40.66 420 THR A C 1
ATOM 2387 O O . THR A 1 420 ? 10.526 -3.719 29.349 1.00 40.66 420 THR A O 1
ATOM 2390 N N . VAL A 1 421 ? 10.900 -1.622 30.057 1.00 38.66 421 VAL A N 1
ATOM 2391 C CA . VAL A 1 421 ? 12.003 -1.351 29.119 1.00 38.66 421 VAL A CA 1
ATOM 2392 C C . VAL A 1 421 ? 13.206 -2.248 29.410 1.00 38.66 421 VAL A C 1
ATOM 2394 O O . VAL A 1 421 ? 13.787 -2.791 28.473 1.00 38.66 421 VAL A O 1
ATOM 2397 N N . ALA A 1 422 ? 13.567 -2.451 30.680 1.00 45.81 422 ALA A N 1
ATOM 2398 C CA . ALA A 1 422 ? 14.666 -3.336 31.065 1.00 45.81 422 ALA A CA 1
ATOM 2399 C C . ALA A 1 422 ? 14.400 -4.799 30.664 1.00 45.81 422 ALA A C 1
ATOM 2401 O O . ALA A 1 422 ? 15.280 -5.451 30.096 1.00 45.81 422 ALA A O 1
ATOM 2402 N N . ASN A 1 423 ? 13.177 -5.291 30.876 1.00 44.91 423 ASN A N 1
ATOM 2403 C CA . ASN A 1 423 ? 12.774 -6.648 30.507 1.00 44.91 423 ASN A CA 1
ATOM 2404 C C . ASN A 1 423 ? 12.718 -6.843 28.981 1.00 44.91 423 ASN A C 1
ATOM 2406 O O . ASN A 1 423 ? 13.210 -7.852 28.476 1.00 44.91 423 ASN A O 1
ATOM 2410 N N . LEU A 1 424 ? 12.229 -5.855 28.219 1.00 36.38 424 LEU A N 1
ATOM 2411 C CA . LEU A 1 424 ? 12.275 -5.887 26.749 1.00 36.38 424 LEU A CA 1
ATOM 2412 C C . LEU A 1 424 ? 13.705 -5.805 26.202 1.00 36.38 424 LEU A C 1
ATOM 2414 O O . LEU A 1 424 ? 14.049 -6.531 25.270 1.00 36.38 424 LEU A O 1
ATOM 2418 N N . ALA A 1 425 ? 14.549 -4.945 26.775 1.00 41.47 425 ALA A N 1
ATOM 2419 C CA . ALA A 1 425 ? 15.952 -4.834 26.388 1.00 41.47 425 ALA A CA 1
ATOM 2420 C C . ALA A 1 425 ? 16.718 -6.135 26.676 1.00 41.47 425 ALA A C 1
ATOM 2422 O O . ALA A 1 425 ? 17.565 -6.533 25.879 1.00 41.47 425 ALA A O 1
ATOM 2423 N N . SER A 1 426 ? 16.388 -6.831 27.769 1.00 50.00 426 SER A N 1
ATOM 2424 C CA . SER A 1 426 ? 16.913 -8.165 28.078 1.00 50.00 426 SER A CA 1
ATOM 2425 C C . SER A 1 426 ? 16.549 -9.178 26.985 1.00 50.00 426 SER A C 1
ATOM 2427 O O . SER A 1 426 ? 17.443 -9.803 26.416 1.00 50.00 426 SER A O 1
ATOM 2429 N N . ILE A 1 427 ? 15.270 -9.246 26.588 1.00 47.41 427 ILE A N 1
ATOM 2430 C CA . ILE A 1 427 ? 14.799 -10.108 25.486 1.00 47.41 427 ILE A CA 1
ATOM 2431 C C . ILE A 1 427 ? 15.519 -9.768 24.169 1.00 47.41 427 ILE A C 1
ATOM 2433 O O . ILE A 1 427 ? 15.983 -10.668 23.468 1.00 47.41 427 ILE A O 1
ATOM 2437 N N . GLY A 1 428 ? 15.661 -8.479 23.845 1.00 36.78 428 GLY A N 1
ATOM 2438 C CA . GLY A 1 428 ? 16.349 -8.013 22.637 1.00 36.78 428 GLY A CA 1
ATOM 2439 C C . GLY A 1 428 ? 17.842 -8.356 22.612 1.00 36.78 428 GLY A C 1
ATOM 2440 O O . GLY A 1 428 ? 18.364 -8.775 21.579 1.00 36.78 428 GLY A O 1
ATOM 2441 N N . ASN A 1 429 ? 18.528 -8.251 23.752 1.00 44.03 429 ASN A N 1
ATOM 2442 C CA . ASN A 1 429 ? 19.936 -8.628 23.874 1.00 44.03 429 ASN A CA 1
ATOM 2443 C C . ASN A 1 429 ? 20.140 -10.147 23.769 1.00 44.03 429 ASN A C 1
ATOM 2445 O O . ASN A 1 429 ? 21.125 -10.580 23.173 1.00 44.03 429 ASN A O 1
ATOM 2449 N N . THR A 1 430 ? 19.207 -10.962 24.274 1.00 48.72 430 THR A N 1
ATOM 2450 C CA . THR A 1 430 ? 19.226 -12.420 24.069 1.00 48.72 430 THR A CA 1
ATOM 2451 C C . THR A 1 430 ? 19.054 -12.781 22.592 1.00 48.72 430 THR A C 1
ATOM 2453 O O . THR A 1 430 ? 19.786 -13.622 22.079 1.00 48.72 430 THR A O 1
ATOM 2456 N N . TRP A 1 431 ? 18.169 -12.082 21.877 1.00 44.91 431 TRP A N 1
ATOM 2457 C CA . TRP A 1 431 ? 17.942 -12.272 20.439 1.00 44.91 431 TRP A CA 1
ATOM 2458 C C . TRP A 1 431 ? 19.151 -11.899 19.569 1.00 44.91 431 TRP A C 1
ATOM 2460 O O . TRP A 1 431 ? 19.405 -12.529 18.546 1.00 44.91 431 TRP A O 1
ATOM 2470 N N . LEU A 1 432 ? 19.906 -10.874 19.974 1.00 42.56 432 LEU A N 1
ATOM 2471 C CA . LEU A 1 432 ? 21.145 -10.465 19.305 1.00 42.56 432 LEU A CA 1
ATOM 2472 C C . LEU A 1 432 ? 22.318 -11.409 19.601 1.00 42.56 432 LEU A C 1
ATOM 2474 O O . LEU A 1 432 ? 23.225 -11.520 18.777 1.00 42.56 432 LEU A O 1
ATOM 2478 N N . ALA A 1 433 ? 22.311 -12.066 20.764 1.00 48.28 433 ALA A N 1
ATOM 2479 C CA . ALA A 1 433 ? 23.345 -13.013 21.169 1.00 48.28 433 ALA A CA 1
ATOM 2480 C C . ALA A 1 433 ? 23.165 -14.399 20.528 1.00 48.28 433 ALA A C 1
ATOM 2482 O O . ALA A 1 433 ? 24.161 -15.049 20.216 1.00 48.28 433 ALA A O 1
ATOM 2483 N N . ASP A 1 434 ? 21.921 -14.831 20.305 1.00 44.00 434 ASP A N 1
ATOM 2484 C CA . ASP A 1 434 ? 21.607 -16.095 19.639 1.00 44.00 434 ASP A CA 1
ATOM 2485 C C . ASP A 1 434 ? 20.307 -15.957 18.815 1.00 44.00 434 ASP A C 1
ATOM 2487 O O . ASP A 1 434 ? 19.208 -16.190 19.332 1.00 44.00 434 ASP A O 1
ATOM 2491 N N . PRO A 1 435 ? 20.390 -15.505 17.545 1.00 45.22 435 PRO A N 1
ATOM 2492 C CA . PRO A 1 435 ? 19.229 -15.305 16.679 1.00 45.22 435 PRO A CA 1
ATOM 2493 C C . PRO A 1 435 ? 18.615 -16.656 16.266 1.00 45.22 435 PRO A C 1
ATOM 2495 O O . PRO A 1 435 ? 18.849 -17.155 15.170 1.00 45.22 435 PRO A O 1
ATOM 2498 N N . ALA A 1 436 ? 17.832 -17.233 17.181 1.00 44.09 436 ALA A N 1
ATOM 2499 C CA . ALA A 1 436 ? 16.976 -18.417 17.087 1.00 44.09 436 ALA A CA 1
ATOM 2500 C C . ALA A 1 436 ? 17.557 -19.629 16.305 1.00 44.09 436 ALA A C 1
ATOM 2502 O O . ALA A 1 436 ? 17.471 -19.674 15.073 1.00 44.09 436 ALA A O 1
ATOM 2503 N N . PRO A 1 437 ? 17.985 -20.716 16.982 1.00 44.50 437 PRO A N 1
ATOM 2504 C CA . PRO A 1 437 ? 18.541 -21.913 16.329 1.00 44.50 437 PRO A CA 1
ATOM 2505 C C . PRO A 1 437 ? 17.546 -22.660 15.417 1.00 44.50 437 PRO A C 1
ATOM 2507 O O . PRO A 1 437 ? 17.946 -23.468 14.582 1.00 44.50 437 PRO A O 1
ATOM 2510 N N . PHE A 1 438 ? 16.246 -22.362 15.517 1.00 40.44 438 PHE A N 1
ATOM 2511 C CA . PHE A 1 438 ? 15.199 -22.950 14.676 1.00 40.44 438 PHE A CA 1
ATOM 2512 C C . PHE A 1 438 ? 15.092 -22.306 13.285 1.00 40.44 438 PHE A C 1
ATOM 2514 O O . PHE A 1 438 ? 14.566 -22.930 12.361 1.00 40.44 438 PHE A O 1
ATOM 2521 N N . LEU A 1 439 ? 15.605 -21.079 13.096 1.00 38.50 439 LEU A N 1
ATOM 2522 C CA . LEU A 1 439 ? 15.493 -20.379 11.813 1.00 38.50 439 LEU A CA 1
ATOM 2523 C C . LEU A 1 439 ? 16.189 -21.174 10.701 1.00 38.50 439 LEU A C 1
ATOM 2525 O O . LEU A 1 439 ? 15.642 -21.309 9.614 1.00 38.50 439 LEU A O 1
ATOM 2529 N N . GLN A 1 440 ? 17.338 -21.796 10.975 1.00 34.47 440 GLN A N 1
ATOM 2530 C CA . GLN A 1 440 ? 18.075 -22.529 9.940 1.00 34.47 440 GLN A CA 1
ATOM 2531 C C . GLN A 1 440 ? 17.402 -23.838 9.503 1.00 34.47 440 GLN A C 1
ATOM 2533 O O . GLN A 1 440 ? 17.589 -24.246 8.358 1.00 34.47 440 GLN A O 1
ATOM 2538 N N . GLN A 1 441 ? 16.586 -24.468 10.354 1.00 35.34 441 GLN A N 1
ATOM 2539 C CA . GLN A 1 441 ? 15.936 -25.747 10.033 1.00 35.34 441 GLN A CA 1
ATOM 2540 C C . GLN A 1 441 ? 14.446 -25.602 9.666 1.00 35.34 441 GLN A C 1
ATOM 2542 O O . GLN A 1 441 ? 13.872 -26.498 9.048 1.00 35.34 441 GLN A O 1
ATOM 2547 N N . TYR A 1 442 ? 13.849 -24.435 9.937 1.00 34.97 442 TYR A N 1
ATOM 2548 C CA . TYR A 1 442 ? 12.491 -24.047 9.537 1.00 34.97 442 TYR A CA 1
ATOM 2549 C C . TYR A 1 442 ? 12.423 -23.221 8.245 1.00 34.97 442 TYR A C 1
ATOM 2551 O O . TYR A 1 442 ? 11.387 -23.195 7.583 1.00 34.97 442 TYR A O 1
ATOM 2559 N N . LEU A 1 443 ? 13.535 -22.613 7.807 1.00 37.00 443 LEU A N 1
ATOM 2560 C CA . LEU A 1 443 ? 13.629 -21.908 6.517 1.00 37.00 443 LEU A CA 1
ATOM 2561 C C . LEU A 1 443 ? 13.397 -22.816 5.288 1.00 37.00 443 LEU A C 1
ATOM 2563 O O . LEU A 1 443 ? 13.377 -22.325 4.162 1.00 37.00 443 LEU A O 1
ATOM 2567 N N . ALA A 1 444 ? 13.159 -24.116 5.495 1.00 34.44 444 ALA A N 1
ATOM 2568 C CA . ALA A 1 444 ? 12.706 -25.043 4.466 1.00 34.44 444 ALA A CA 1
ATOM 2569 C C . ALA A 1 444 ? 11.190 -25.339 4.477 1.00 34.44 444 ALA A C 1
ATOM 2571 O O . ALA A 1 444 ? 10.727 -25.924 3.505 1.00 34.44 444 ALA A O 1
ATOM 2572 N N . ASN A 1 445 ? 10.394 -24.953 5.490 1.00 33.16 445 ASN A N 1
ATOM 2573 C CA . ASN A 1 445 ? 8.947 -25.235 5.510 1.00 33.16 445 ASN A CA 1
ATOM 2574 C C . ASN A 1 445 ? 8.116 -24.269 6.402 1.00 33.16 445 ASN A C 1
ATOM 2576 O O . ASN A 1 445 ? 8.191 -24.338 7.620 1.00 33.16 445 ASN A O 1
ATOM 2580 N N . GLN A 1 446 ? 7.199 -23.512 5.767 1.00 25.38 446 GLN A N 1
ATOM 2581 C CA . GLN A 1 446 ? 5.931 -22.941 6.301 1.00 25.38 446 GLN A CA 1
ATOM 2582 C C . GLN A 1 446 ? 5.951 -21.579 7.049 1.00 25.38 446 GLN A C 1
ATOM 2584 O O . GLN A 1 446 ? 6.002 -21.487 8.261 1.00 25.38 446 GLN A O 1
ATOM 2589 N N . PHE A 1 447 ? 5.736 -20.469 6.344 1.00 29.05 447 PHE A N 1
ATOM 2590 C CA . PHE A 1 447 ? 5.680 -19.081 6.861 1.00 29.05 447 PHE A CA 1
ATOM 2591 C C . PHE A 1 447 ? 4.407 -18.689 7.680 1.00 29.05 447 PHE A C 1
ATOM 2593 O O . PHE A 1 447 ? 3.846 -17.619 7.473 1.00 29.05 447 PHE A O 1
ATOM 2600 N N . GLY A 1 448 ? 3.907 -19.533 8.594 1.00 33.97 448 GLY A N 1
ATOM 2601 C CA . GLY A 1 448 ? 2.574 -19.345 9.212 1.00 33.97 448 GLY A CA 1
ATOM 2602 C C . GLY A 1 448 ? 2.500 -18.859 10.670 1.00 33.97 448 GLY A C 1
ATOM 2603 O O . GLY A 1 448 ? 1.584 -18.118 11.014 1.00 33.97 448 GLY A O 1
ATOM 2604 N N . TYR A 1 449 ? 3.419 -19.261 11.554 1.00 29.36 449 TYR A N 1
ATOM 2605 C CA . TYR A 1 449 ? 3.148 -19.188 13.006 1.00 29.36 449 TYR A CA 1
ATOM 2606 C C . TYR A 1 449 ? 3.746 -17.974 13.735 1.00 29.36 449 TYR A C 1
ATOM 2608 O O . TYR A 1 449 ? 3.195 -17.550 14.747 1.00 29.36 449 TYR A O 1
ATOM 2616 N N . GLY A 1 450 ? 4.805 -17.350 13.204 1.00 31.78 450 GLY A N 1
ATOM 2617 C CA . GLY A 1 450 ? 5.413 -16.153 13.809 1.00 31.78 450 GLY A CA 1
ATOM 2618 C C . GLY A 1 450 ? 4.510 -14.912 13.778 1.00 31.78 450 GLY A C 1
ATOM 2619 O O . GLY A 1 450 ? 4.605 -14.061 14.658 1.00 31.78 450 GLY A O 1
ATOM 2620 N N . GLN A 1 451 ? 3.591 -14.836 12.808 1.00 29.12 451 GLN A N 1
ATOM 2621 C CA . GLN A 1 451 ? 2.618 -13.747 12.700 1.00 29.12 451 GLN A CA 1
ATOM 2622 C C . GLN A 1 451 ? 1.560 -13.808 13.816 1.00 29.12 451 GLN A C 1
ATOM 2624 O O . GLN A 1 451 ? 1.198 -12.775 14.357 1.00 29.12 451 GLN A O 1
ATOM 2629 N N . LEU A 1 452 ? 1.091 -15.001 14.205 1.00 30.39 452 LEU A N 1
ATOM 2630 C CA . LEU A 1 452 ? -0.018 -15.158 15.160 1.00 30.39 452 LEU A CA 1
ATOM 2631 C C . LEU A 1 452 ? 0.378 -14.809 16.601 1.00 30.39 452 LEU A C 1
ATOM 2633 O O . LEU A 1 452 ? -0.383 -14.151 17.301 1.00 30.39 452 LEU A O 1
ATOM 2637 N N . THR A 1 453 ? 1.581 -15.191 17.036 1.00 31.78 453 THR A N 1
ATOM 2638 C CA . THR A 1 453 ? 2.092 -14.846 18.374 1.00 31.78 453 THR A CA 1
ATOM 2639 C C . THR A 1 453 ? 2.447 -13.366 18.480 1.00 31.78 453 THR A C 1
ATOM 2641 O O . THR A 1 453 ? 2.188 -12.745 19.507 1.00 31.78 453 THR A O 1
ATOM 2644 N N . LEU A 1 454 ? 3.009 -12.786 17.415 1.00 31.20 454 LEU A N 1
ATOM 2645 C CA . LEU A 1 454 ? 3.386 -11.376 17.393 1.00 31.20 454 LEU A CA 1
ATOM 2646 C C . LEU A 1 454 ? 2.155 -10.465 17.300 1.00 31.20 454 LEU A C 1
ATOM 2648 O O . LEU A 1 454 ? 2.116 -9.445 17.979 1.00 31.20 454 LEU A O 1
ATOM 2652 N N . THR A 1 455 ? 1.132 -10.846 16.532 1.00 33.78 455 THR A N 1
ATOM 2653 C CA . THR A 1 455 ? -0.142 -10.119 16.449 1.00 33.78 455 THR A CA 1
ATOM 2654 C C . THR A 1 455 ? -0.930 -10.220 17.755 1.00 33.78 455 THR A C 1
ATOM 2656 O O . THR A 1 455 ? -1.272 -9.182 18.300 1.00 33.78 455 THR A O 1
ATOM 2659 N N . ALA A 1 456 ? -1.086 -11.412 18.348 1.00 32.50 456 ALA A N 1
ATOM 2660 C CA . ALA A 1 456 ? -1.780 -11.561 19.636 1.00 32.50 456 ALA A CA 1
ATOM 2661 C C . ALA A 1 456 ? -1.085 -10.803 20.785 1.00 32.50 456 ALA A C 1
ATOM 2663 O O . ALA A 1 456 ? -1.745 -10.210 21.632 1.00 32.50 456 ALA A O 1
ATOM 2664 N N . LEU A 1 457 ? 0.254 -10.764 20.799 1.00 31.39 457 LEU A N 1
ATOM 2665 C CA . LEU A 1 457 ? 1.013 -9.994 21.788 1.00 31.39 457 LEU A CA 1
ATOM 2666 C C . LEU A 1 457 ? 0.923 -8.479 21.539 1.00 31.39 457 LEU A C 1
ATOM 2668 O O . LEU A 1 457 ? 0.853 -7.702 22.491 1.00 31.39 457 LEU A O 1
ATOM 2672 N N . THR A 1 458 ? 0.901 -8.055 20.274 1.00 33.81 458 THR A N 1
ATOM 2673 C CA . THR A 1 458 ? 0.747 -6.642 19.892 1.00 33.81 458 THR A CA 1
ATOM 2674 C C . THR A 1 458 ? -0.664 -6.138 20.200 1.00 33.81 458 THR A C 1
ATOM 2676 O O . THR A 1 458 ? -0.804 -5.037 20.728 1.00 33.81 458 THR A O 1
ATOM 2679 N N . ASP A 1 459 ? -1.688 -6.955 19.960 1.00 34.78 459 ASP A N 1
ATOM 2680 C CA . ASP A 1 459 ? -3.093 -6.630 20.216 1.00 34.78 459 ASP A CA 1
ATOM 2681 C C . ASP A 1 459 ? -3.407 -6.644 21.722 1.00 34.78 459 ASP A C 1
ATOM 2683 O O . ASP A 1 459 ? -3.979 -5.682 22.228 1.00 34.78 459 ASP A O 1
ATOM 2687 N N . ALA A 1 460 ? -2.884 -7.608 22.492 1.00 33.84 460 ALA A N 1
ATOM 2688 C CA . ALA A 1 460 ? -3.005 -7.604 23.955 1.00 33.84 460 ALA A CA 1
ATOM 2689 C C . ALA A 1 460 ? -2.274 -6.415 24.617 1.00 33.84 460 ALA A C 1
ATOM 2691 O O . ALA A 1 460 ? -2.767 -5.833 25.585 1.00 33.84 460 ALA A O 1
ATOM 2692 N N . THR A 1 461 ? -1.113 -6.008 24.085 1.00 31.78 461 THR A N 1
ATOM 2693 C CA . THR A 1 461 ? -0.371 -4.820 24.559 1.00 31.78 461 THR A CA 1
ATOM 2694 C C . THR A 1 461 ? -1.114 -3.526 24.216 1.00 31.78 461 THR A C 1
ATOM 2696 O O . THR A 1 461 ? -1.123 -2.574 25.000 1.00 31.78 461 THR A O 1
ATOM 2699 N N . ARG A 1 462 ? -1.772 -3.493 23.055 1.00 33.31 462 ARG A N 1
ATOM 2700 C CA . ARG A 1 462 ? -2.577 -2.367 22.580 1.00 33.31 462 ARG A CA 1
ATOM 2701 C C . ARG A 1 462 ? -3.862 -2.205 23.393 1.00 33.31 462 ARG A C 1
ATOM 2703 O O . ARG A 1 462 ? -4.153 -1.088 23.813 1.00 33.31 462 ARG A O 1
ATOM 2710 N N . ASP A 1 463 ? -4.568 -3.288 23.692 1.00 33.53 463 ASP A N 1
ATOM 2711 C CA . ASP A 1 463 ? -5.824 -3.252 24.452 1.00 33.53 463 ASP A CA 1
ATOM 2712 C C . ASP A 1 463 ? -5.599 -3.008 25.948 1.00 33.53 463 ASP A C 1
ATOM 2714 O O . ASP A 1 463 ? -6.372 -2.297 26.595 1.00 33.53 463 ASP A O 1
ATOM 2718 N N . PHE A 1 464 ? -4.465 -3.462 26.486 1.00 35.12 464 PHE A N 1
ATOM 2719 C CA . PHE A 1 464 ? -3.993 -3.063 27.810 1.00 35.12 464 PHE A CA 1
ATOM 2720 C C . PHE A 1 464 ? -3.657 -1.561 27.882 1.00 35.12 464 PHE A C 1
ATOM 2722 O O . PHE A 1 464 ? -4.041 -0.885 28.838 1.00 35.12 464 PHE A O 1
ATOM 2729 N N . ALA A 1 465 ? -3.005 -1.000 26.856 1.00 31.83 465 ALA A N 1
ATOM 2730 C CA . ALA A 1 465 ? -2.744 0.439 26.767 1.00 31.83 465 ALA A CA 1
ATOM 2731 C C . ALA A 1 465 ? -4.040 1.266 26.626 1.00 31.83 465 ALA A C 1
ATOM 2733 O O . ALA A 1 465 ? -4.139 2.361 27.185 1.00 31.83 465 ALA A O 1
ATOM 2734 N N . ILE A 1 466 ? -5.054 0.725 25.943 1.00 34.22 466 ILE A N 1
ATOM 2735 C CA . ILE A 1 466 ? -6.399 1.310 25.836 1.00 34.22 466 ILE A CA 1
ATOM 2736 C C . ILE A 1 466 ? -7.125 1.284 27.194 1.00 34.22 466 ILE A C 1
ATOM 2738 O O . ILE A 1 466 ? -7.714 2.292 27.587 1.00 34.22 466 ILE A O 1
ATOM 2742 N N . GLY A 1 467 ? -7.028 0.190 27.958 1.00 34.53 467 GLY A N 1
ATOM 2743 C CA . GLY A 1 467 ? -7.555 0.099 29.326 1.00 34.53 467 GLY A CA 1
ATOM 2744 C C . GLY A 1 467 ? -6.867 1.065 30.300 1.00 34.53 467 GLY A C 1
ATOM 2745 O O . GLY A 1 467 ? -7.531 1.750 31.081 1.00 34.53 467 GLY A O 1
ATOM 2746 N N . LEU A 1 468 ? -5.540 1.196 30.204 1.00 32.09 468 LEU A N 1
ATOM 2747 C CA . LEU A 1 468 ? -4.729 2.108 31.019 1.00 32.09 468 LEU A CA 1
ATOM 2748 C C . LEU A 1 468 ? -5.035 3.591 30.724 1.00 32.09 468 LEU A C 1
ATOM 2750 O O . LEU A 1 468 ? -5.037 4.422 31.634 1.00 32.09 468 LEU A O 1
ATOM 2754 N N . ALA A 1 469 ? -5.376 3.926 29.476 1.00 31.98 469 ALA A N 1
ATOM 2755 C CA . ALA A 1 469 ? -5.804 5.268 29.072 1.00 31.98 469 ALA A CA 1
ATOM 2756 C C . ALA A 1 469 ? -7.201 5.668 29.604 1.00 31.98 469 ALA A C 1
ATOM 2758 O O . ALA A 1 469 ? -7.543 6.852 29.585 1.00 31.98 469 ALA A O 1
ATOM 2759 N N . GLY A 1 470 ? -7.997 4.716 30.111 1.00 34.38 470 GLY A N 1
ATOM 2760 C CA . GLY A 1 470 ? -9.312 4.949 30.727 1.00 34.38 470 GLY A CA 1
ATOM 2761 C C . GLY A 1 470 ? -9.279 5.328 32.216 1.00 34.38 470 GLY A C 1
ATOM 2762 O O . GLY A 1 470 ? -10.308 5.719 32.763 1.00 34.38 470 GLY A O 1
ATOM 2763 N N . ILE A 1 471 ? -8.111 5.249 32.865 1.00 37.41 471 ILE A N 1
ATOM 2764 C CA . ILE A 1 471 ? -7.903 5.531 34.298 1.00 37.41 471 ILE A CA 1
ATOM 2765 C C . ILE A 1 471 ? -8.019 7.028 34.668 1.00 37.41 471 ILE A C 1
ATOM 2767 O O . ILE A 1 471 ? -8.613 7.332 35.711 1.00 37.41 471 ILE A O 1
ATOM 2771 N N . PRO A 1 472 ? -7.509 7.991 33.870 1.00 36.97 472 PRO A N 1
ATOM 2772 C CA . PRO A 1 472 ? -7.526 9.409 34.242 1.00 36.97 472 PRO A CA 1
ATOM 2773 C C . PRO A 1 472 ? -8.930 10.020 34.448 1.00 36.97 472 PRO A C 1
ATOM 2775 O O . PRO A 1 472 ? -9.107 10.721 35.446 1.00 36.97 472 PRO A O 1
ATOM 2778 N N . PRO A 1 473 ? -9.951 9.747 33.605 1.00 37.50 473 PRO A N 1
ATOM 2779 C CA . PRO A 1 473 ? -11.315 10.241 33.828 1.00 37.50 473 PRO A CA 1
ATOM 2780 C C . PRO A 1 473 ? -11.960 9.683 35.107 1.00 37.50 473 PRO A C 1
ATOM 2782 O O . PRO A 1 473 ? -12.577 10.429 35.862 1.00 37.50 473 PRO A O 1
ATOM 2785 N N . SER A 1 474 ? -11.774 8.390 35.396 1.00 37.72 474 SER A N 1
ATOM 2786 C CA . SER A 1 474 ? -12.311 7.737 36.601 1.00 37.72 474 SER A CA 1
ATOM 2787 C C . SER A 1 474 ? -11.616 8.178 37.889 1.00 37.72 474 SER A C 1
ATOM 2789 O O . SER A 1 474 ? -12.262 8.306 38.926 1.00 37.72 474 SER A O 1
ATOM 2791 N N . LEU A 1 475 ? -10.315 8.481 37.829 1.00 39.19 475 LEU A N 1
ATOM 2792 C CA . LEU A 1 475 ? -9.576 9.055 38.954 1.00 39.19 475 LEU A CA 1
ATOM 2793 C C . LEU A 1 475 ? -10.060 10.481 39.258 1.00 39.19 475 LEU A C 1
ATOM 2795 O O . LEU A 1 475 ? -10.121 10.885 40.417 1.00 39.19 475 LEU A O 1
ATOM 2799 N N . GLN A 1 476 ? -10.453 11.230 38.224 1.00 37.69 476 GLN A N 1
ATOM 2800 C CA . GLN A 1 476 ? -11.028 12.565 38.361 1.00 37.69 476 GLN A CA 1
ATOM 2801 C C . GLN A 1 476 ? -12.404 12.525 39.049 1.00 37.69 476 GLN A C 1
ATOM 2803 O O . GLN A 1 476 ? -12.655 13.340 39.937 1.00 37.69 476 GLN A O 1
ATOM 2808 N N . SER A 1 477 ? -13.249 11.544 38.713 1.00 41.22 477 SER A N 1
ATOM 2809 C CA . SER A 1 477 ? -14.527 11.274 39.394 1.00 41.22 477 SER A CA 1
ATOM 2810 C C . SER A 1 477 ? -14.333 10.805 40.841 1.00 41.22 477 SER A C 1
ATOM 2812 O O . SER A 1 477 ? -14.971 11.339 41.748 1.00 41.22 477 SER A O 1
ATOM 2814 N N . ALA A 1 478 ? -13.372 9.913 41.094 1.00 39.19 478 ALA A N 1
ATOM 2815 C CA . ALA A 1 478 ? -13.059 9.433 42.439 1.00 39.19 478 ALA A CA 1
ATOM 2816 C C . ALA A 1 478 ? -12.484 10.533 43.353 1.00 39.19 478 ALA A C 1
ATOM 2818 O O . ALA A 1 478 ? -12.826 10.607 44.533 1.00 39.19 478 ALA A O 1
ATOM 2819 N N . LEU A 1 479 ? -11.655 11.434 42.811 1.00 37.34 479 LEU A N 1
ATOM 2820 C CA . LEU A 1 479 ? -11.159 12.618 43.522 1.00 37.34 479 LEU A CA 1
ATOM 2821 C C . LEU A 1 479 ? -12.281 13.619 43.827 1.00 37.34 479 LEU A C 1
ATOM 2823 O O . LEU A 1 479 ? -12.258 14.245 44.884 1.00 37.34 479 LEU A O 1
ATOM 2827 N N . GLN A 1 480 ? -13.275 13.754 42.944 1.00 41.91 480 GLN A N 1
ATOM 2828 C CA . GLN A 1 480 ? -14.459 14.588 43.179 1.00 41.91 480 GLN A CA 1
ATOM 2829 C C . GLN A 1 480 ? -15.379 13.988 44.252 1.00 41.91 480 GLN A C 1
ATOM 2831 O O . GLN A 1 480 ? -15.841 14.725 45.123 1.00 41.91 480 GLN A O 1
ATOM 2836 N N . ALA A 1 481 ? -15.581 12.667 44.254 1.00 40.44 481 ALA A N 1
ATOM 2837 C CA . ALA A 1 481 ? -16.333 11.960 45.292 1.00 40.44 481 ALA A CA 1
ATOM 2838 C C . ALA A 1 481 ? -15.636 12.048 46.662 1.00 40.44 481 ALA A C 1
ATOM 2840 O O . ALA A 1 481 ? -16.269 12.358 47.672 1.00 40.44 481 ALA A O 1
ATOM 2841 N N . LEU A 1 482 ? -14.307 11.900 46.694 1.00 37.66 482 LEU A N 1
ATOM 2842 C CA . LEU A 1 482 ? -13.520 12.039 47.919 1.00 37.66 482 LEU A CA 1
ATOM 2843 C C . LEU A 1 482 ? -13.487 13.489 48.432 1.00 37.66 482 LEU A C 1
ATOM 2845 O O . LEU A 1 482 ? -13.609 13.714 49.636 1.00 37.66 482 LEU A O 1
ATOM 2849 N N . ALA A 1 483 ? -13.393 14.481 47.539 1.00 38.84 483 ALA A N 1
ATOM 2850 C CA . ALA A 1 483 ? -13.504 15.900 47.890 1.00 38.84 483 ALA A CA 1
ATOM 2851 C C . ALA A 1 483 ? -14.903 16.280 48.414 1.00 38.84 483 ALA A C 1
ATOM 2853 O O . ALA A 1 483 ? -15.029 17.224 49.193 1.00 38.84 483 ALA A O 1
ATOM 2854 N N . ALA A 1 484 ? -15.941 15.529 48.031 1.00 39.12 484 ALA A N 1
ATOM 2855 C CA . ALA A 1 484 ? -17.307 15.667 48.531 1.00 39.12 484 ALA A CA 1
ATOM 2856 C C . ALA A 1 484 ? -17.572 14.899 49.847 1.00 39.12 484 ALA A C 1
ATOM 2858 O O . ALA A 1 484 ? -18.677 14.973 50.381 1.00 39.12 484 ALA A O 1
ATOM 2859 N N . GLY A 1 485 ? -16.578 14.182 50.389 1.00 32.97 485 GLY A N 1
ATOM 2860 C CA . GLY A 1 485 ? -16.729 13.354 51.593 1.00 32.97 485 GLY A CA 1
ATOM 2861 C C . GLY A 1 485 ? -17.427 12.010 51.351 1.00 32.97 485 GLY A C 1
ATOM 2862 O O . GLY A 1 485 ? -17.726 11.299 52.311 1.00 32.97 485 GLY A O 1
ATOM 2863 N N . ASP A 1 486 ? -17.660 11.638 50.091 1.00 40.06 486 ASP A N 1
ATOM 2864 C CA . ASP A 1 486 ? -18.263 10.370 49.688 1.00 40.06 486 ASP A CA 1
ATOM 2865 C C . ASP A 1 486 ? -17.180 9.323 49.385 1.00 40.06 486 ASP A C 1
ATOM 2867 O O . ASP A 1 486 ? -16.774 9.072 48.246 1.00 40.06 486 ASP A O 1
ATOM 2871 N N . VAL A 1 487 ? -16.696 8.697 50.457 1.00 36.62 487 VAL A N 1
ATOM 2872 C CA . VAL A 1 487 ? -15.691 7.624 50.402 1.00 36.62 487 VAL A CA 1
ATOM 2873 C C . VAL A 1 487 ? -16.237 6.376 49.687 1.00 36.62 487 VAL A C 1
ATOM 2875 O O . VAL A 1 487 ? -15.469 5.637 49.078 1.00 36.62 487 VAL A O 1
ATOM 2878 N N . SER A 1 488 ? -17.555 6.148 49.704 1.00 32.66 488 SER A N 1
ATOM 2879 C CA . SER A 1 488 ? -18.184 4.991 49.053 1.00 32.66 488 SER A CA 1
ATOM 2880 C C . SER A 1 488 ? -18.260 5.165 47.533 1.00 32.66 488 SER A C 1
ATOM 2882 O O . SER A 1 488 ? -18.015 4.208 46.793 1.00 32.66 488 SER A O 1
ATOM 2884 N N . GLY A 1 489 ? -18.554 6.380 47.061 1.00 37.03 489 GLY A N 1
ATOM 2885 C CA . GLY A 1 489 ? -18.519 6.739 45.642 1.00 37.03 489 GLY A CA 1
ATOM 2886 C C . GLY A 1 489 ? -17.106 6.659 45.061 1.00 37.03 489 GLY A C 1
ATOM 2887 O O . GLY A 1 489 ? -16.892 6.001 44.046 1.00 37.03 489 GLY A O 1
ATOM 2888 N N . ALA A 1 490 ? -16.112 7.203 45.776 1.00 37.88 490 ALA A N 1
ATOM 2889 C CA . ALA A 1 490 ? -14.710 7.180 45.349 1.00 37.88 490 ALA A CA 1
ATOM 2890 C C . ALA A 1 490 ? -14.144 5.756 45.197 1.00 37.88 490 ALA A C 1
ATOM 2892 O O . ALA A 1 490 ? -13.401 5.474 44.260 1.00 37.88 490 ALA A O 1
ATOM 2893 N N . VAL A 1 491 ? -14.515 4.838 46.096 1.00 32.56 491 VAL A N 1
ATOM 2894 C CA . VAL A 1 491 ? -14.090 3.429 46.041 1.00 32.56 491 VAL A CA 1
ATOM 2895 C C . VAL A 1 491 ? -14.769 2.673 44.892 1.00 32.56 491 VAL A C 1
ATOM 2897 O O . VAL A 1 491 ? -14.129 1.848 44.243 1.00 32.56 491 VAL A O 1
ATOM 2900 N N . THR A 1 492 ? -16.034 2.973 44.591 1.00 36.12 492 THR A N 1
ATOM 2901 C CA . THR A 1 492 ? -16.795 2.300 43.520 1.00 36.12 492 THR A CA 1
ATOM 2902 C C . THR A 1 492 ? -16.302 2.705 42.125 1.00 36.12 492 THR A C 1
ATOM 2904 O O . THR A 1 492 ? -16.153 1.848 41.253 1.00 36.12 492 THR A O 1
ATOM 2907 N N . ASP A 1 493 ? -15.953 3.980 41.937 1.00 39.97 493 ASP A N 1
ATOM 2908 C CA . ASP A 1 493 ? -15.417 4.505 40.673 1.00 39.97 493 ASP A CA 1
ATOM 2909 C C . ASP A 1 493 ? -14.002 3.981 40.372 1.00 39.97 493 ASP A C 1
ATOM 2911 O O . ASP A 1 493 ? -13.680 3.662 39.224 1.00 39.97 493 ASP A O 1
ATOM 2915 N N . VAL A 1 494 ? -13.166 3.815 41.405 1.00 41.16 494 VAL A N 1
ATOM 2916 C CA . VAL A 1 494 ? -11.823 3.221 41.280 1.00 41.16 494 VAL A CA 1
ATOM 2917 C C . VAL A 1 494 ? -11.902 1.720 40.991 1.00 41.16 494 VAL A C 1
ATOM 2919 O O . VAL A 1 494 ? -11.187 1.226 40.121 1.00 41.16 494 VAL A O 1
ATOM 2922 N N . LEU A 1 495 ? -12.797 0.986 41.661 1.00 34.25 495 LEU A N 1
ATOM 2923 C CA . LEU A 1 495 ? -13.006 -0.441 41.393 1.00 34.25 495 LEU A CA 1
ATOM 2924 C C . LEU A 1 495 ? -13.536 -0.686 39.971 1.00 34.25 495 LEU A C 1
ATOM 2926 O O . LEU A 1 495 ? -13.074 -1.607 39.299 1.00 34.25 495 LEU A O 1
ATOM 2930 N N . GLY A 1 496 ? -14.439 0.163 39.469 1.00 35.22 496 GLY A N 1
ATOM 2931 C CA . GLY A 1 496 ? -14.923 0.096 38.086 1.00 35.22 496 GLY A CA 1
ATOM 2932 C C . GLY A 1 496 ? -13.843 0.388 37.034 1.00 35.22 496 GLY A C 1
ATOM 2933 O O . GLY A 1 496 ? -13.859 -0.210 35.956 1.00 35.22 496 GLY A O 1
ATOM 2934 N N . ALA A 1 497 ? -12.882 1.262 37.350 1.00 40.91 497 ALA A N 1
ATOM 2935 C CA . ALA A 1 497 ? -11.742 1.575 36.488 1.00 40.91 497 ALA A CA 1
ATOM 2936 C C . ALA A 1 497 ? -10.731 0.424 36.409 1.00 40.91 497 ALA A C 1
ATOM 2938 O O . ALA A 1 497 ? -10.276 0.084 35.322 1.00 40.91 497 ALA A O 1
ATOM 2939 N N . VAL A 1 498 ? -10.429 -0.218 37.543 1.00 39.41 498 VAL A N 1
ATOM 2940 C CA . VAL A 1 498 ? -9.514 -1.370 37.607 1.00 39.41 498 VAL A CA 1
ATOM 2941 C C . VAL A 1 498 ? -10.098 -2.581 36.875 1.00 39.41 498 VAL A C 1
ATOM 2943 O O . VAL A 1 498 ? -9.378 -3.244 36.139 1.00 39.41 498 VAL A O 1
ATOM 2946 N N . VAL A 1 499 ? -11.404 -2.844 36.988 1.00 36.81 499 VAL A N 1
ATOM 2947 C CA . VAL A 1 499 ? -12.055 -3.959 36.271 1.00 36.81 499 VAL A CA 1
ATOM 2948 C C . VAL A 1 499 ? -12.021 -3.763 34.746 1.00 36.81 499 VAL A C 1
ATOM 2950 O O . VAL A 1 499 ? -11.756 -4.720 34.022 1.00 36.81 499 VAL A O 1
ATOM 2953 N N . LYS A 1 500 ? -12.188 -2.528 34.249 1.00 39.59 500 LYS A N 1
ATOM 2954 C CA . LYS A 1 500 ? -12.125 -2.197 32.810 1.00 39.59 500 LYS A CA 1
ATOM 2955 C C . LYS A 1 500 ? -10.736 -2.325 32.174 1.00 39.59 500 LYS A C 1
ATOM 2957 O O . LYS A 1 500 ? -10.654 -2.430 30.955 1.00 39.59 500 LYS A O 1
ATOM 2962 N N . VAL A 1 501 ? -9.663 -2.327 32.970 1.00 36.84 501 VAL A N 1
ATOM 2963 C CA . VAL A 1 501 ? -8.282 -2.552 32.491 1.00 36.84 501 VAL A CA 1
ATOM 2964 C C . VAL A 1 501 ? -8.052 -4.022 32.113 1.00 36.84 501 VAL A C 1
ATOM 2966 O O . VAL A 1 501 ? -7.224 -4.311 31.254 1.00 36.84 501 VAL A O 1
ATOM 2969 N N . PHE A 1 502 ? -8.801 -4.949 32.721 1.00 36.22 502 PHE A N 1
ATOM 2970 C CA . PHE A 1 502 ? -8.615 -6.394 32.540 1.00 36.22 502 PHE A CA 1
ATOM 2971 C C . PHE A 1 502 ? -9.771 -7.080 31.798 1.00 36.22 502 PHE A C 1
ATOM 2973 O O . PHE A 1 502 ? -9.559 -8.130 31.194 1.00 36.22 502 PHE A O 1
ATOM 2980 N N . VAL A 1 503 ? -10.975 -6.498 31.815 1.00 33.41 503 VAL A N 1
ATOM 2981 C CA . VAL A 1 503 ? -12.175 -7.025 31.150 1.00 33.41 503 VAL A CA 1
ATOM 2982 C C . VAL A 1 503 ? -12.966 -5.855 30.553 1.00 33.41 503 VAL A C 1
ATOM 2984 O O . VAL A 1 503 ? -13.532 -5.041 31.283 1.00 33.41 503 VAL A O 1
ATOM 2987 N N . SER A 1 504 ? -13.014 -5.752 29.223 1.00 35.84 504 SER A N 1
ATOM 2988 C CA . SER A 1 504 ? -13.798 -4.736 28.504 1.00 35.84 504 SER A CA 1
ATOM 2989 C C . SER A 1 504 ? -15.276 -5.132 28.351 1.00 35.84 504 SER A C 1
ATOM 2991 O O . SER A 1 504 ? -16.121 -4.260 28.136 1.00 35.84 504 SER A O 1
ATOM 2993 N N . GLY A 1 505 ? -15.607 -6.416 28.551 1.00 37.97 505 GLY A N 1
ATOM 2994 C CA . GLY A 1 505 ? -16.973 -6.942 28.609 1.00 37.97 505 GLY A CA 1
ATOM 2995 C C . GLY A 1 505 ? -17.040 -8.442 28.935 1.00 37.97 505 GLY A C 1
ATOM 2996 O O . GLY A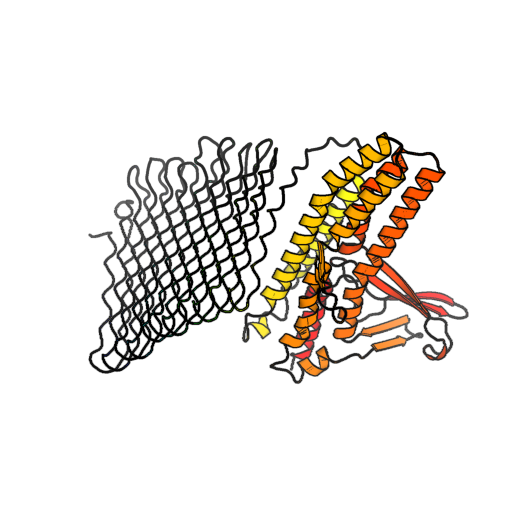 1 505 ? -16.051 -9.163 28.831 1.00 37.97 505 GLY A O 1
ATOM 2997 N N . VAL A 1 506 ? -18.225 -8.916 29.332 1.00 27.97 506 VAL A N 1
ATOM 2998 C CA . VAL A 1 506 ? -18.547 -10.346 29.480 1.00 27.97 506 VAL A CA 1
ATOM 2999 C C . VAL A 1 506 ? -19.647 -10.664 28.474 1.00 27.97 506 VAL A C 1
ATOM 3001 O O . VAL A 1 506 ? -20.728 -10.080 28.571 1.00 27.97 506 VAL A O 1
ATOM 3004 N N . ASP A 1 507 ? -19.394 -11.565 27.522 1.00 32.91 507 ASP A N 1
ATOM 3005 C CA . ASP A 1 507 ? -20.472 -12.128 26.706 1.00 32.91 507 ASP A CA 1
ATOM 3006 C C . ASP A 1 507 ? -21.146 -13.256 27.500 1.00 32.91 507 ASP A C 1
ATOM 3008 O O . ASP A 1 507 ? -20.541 -14.288 27.796 1.00 32.91 507 ASP A O 1
ATOM 3012 N N . ALA A 1 508 ? -22.395 -13.016 27.902 1.00 28.69 508 ALA A N 1
ATOM 3013 C CA . ALA A 1 508 ? -23.230 -13.953 28.653 1.00 28.69 508 ALA A CA 1
ATOM 3014 C C . ALA A 1 508 ? -24.393 -14.506 27.806 1.00 28.69 508 ALA A C 1
ATOM 3016 O O . ALA A 1 508 ? -25.418 -14.917 28.353 1.00 28.69 508 ALA A O 1
ATOM 3017 N N . SER A 1 509 ? -24.257 -14.505 26.475 1.00 36.22 509 SER A N 1
ATOM 3018 C CA . SER A 1 509 ? -25.278 -15.020 25.550 1.00 36.22 509 SER A CA 1
ATOM 3019 C C . SER A 1 509 ? -25.513 -16.532 25.685 1.00 36.22 509 SER A C 1
ATOM 3021 O O . SER A 1 509 ? -26.589 -17.017 25.336 1.00 36.22 509 SER A O 1
ATOM 3023 N N . ASP A 1 510 ? -24.541 -17.269 26.232 1.00 34.78 510 ASP A N 1
ATOM 3024 C CA . ASP A 1 510 ? -24.630 -18.699 26.529 1.00 34.78 510 ASP A CA 1
ATOM 3025 C C . ASP A 1 510 ? -24.075 -18.984 27.938 1.00 34.78 510 ASP A C 1
ATOM 3027 O O . ASP A 1 510 ? -22.878 -18.857 28.192 1.00 34.78 510 ASP A O 1
ATOM 3031 N N . LEU A 1 511 ? -24.933 -19.397 28.879 1.00 31.86 511 LEU A N 1
ATOM 3032 C CA . LEU A 1 511 ? -24.514 -19.737 30.251 1.00 31.86 511 LEU A CA 1
ATOM 3033 C C . LEU A 1 511 ? -23.613 -20.991 30.314 1.00 31.86 511 LEU A C 1
ATOM 3035 O O . LEU A 1 511 ? -23.109 -21.326 31.388 1.00 31.86 511 LEU A O 1
ATOM 3039 N N . SER A 1 512 ? -23.400 -21.672 29.184 1.00 32.38 512 SER A N 1
ATOM 3040 C CA . SER A 1 512 ? -22.477 -22.802 29.032 1.00 32.38 512 SER A CA 1
ATOM 3041 C C . SER A 1 512 ? -21.050 -22.380 28.667 1.00 32.38 512 SER A C 1
ATOM 3043 O O . SER A 1 512 ? -20.134 -23.189 28.812 1.00 32.38 512 SER A O 1
ATOM 3045 N N . ASN A 1 513 ? -20.855 -21.158 28.156 1.00 33.88 513 ASN A N 1
ATOM 3046 C CA . ASN A 1 513 ? -19.572 -20.694 27.632 1.00 33.88 513 ASN A CA 1
ATOM 3047 C C . ASN A 1 513 ? -19.450 -19.164 27.751 1.00 33.88 513 ASN A C 1
ATOM 3049 O O . ASN A 1 513 ? -19.822 -18.417 26.850 1.00 33.88 513 ASN A O 1
ATOM 3053 N N . ILE A 1 514 ? -18.937 -18.710 28.896 1.00 27.73 514 ILE A N 1
ATOM 3054 C CA . ILE A 1 514 ? -18.730 -17.289 29.198 1.00 27.73 514 ILE A CA 1
ATOM 3055 C C . ILE A 1 514 ? -17.403 -16.850 28.563 1.00 27.73 514 ILE A C 1
ATOM 3057 O O . ILE A 1 514 ? -16.335 -17.240 29.038 1.00 27.73 514 ILE A O 1
ATOM 3061 N N . LEU A 1 515 ? -17.458 -16.046 27.499 1.00 35.06 515 LEU A N 1
ATOM 3062 C CA . LEU A 1 515 ? -16.273 -15.464 26.858 1.00 35.06 515 LEU A CA 1
ATOM 3063 C C . LEU A 1 515 ? -15.910 -14.131 27.528 1.00 35.06 515 LEU A C 1
ATOM 3065 O O . LEU A 1 515 ? -16.722 -13.205 27.611 1.00 35.06 515 LEU A O 1
ATOM 3069 N N . LEU A 1 516 ? -14.674 -14.057 28.026 1.00 31.36 516 LEU A N 1
ATOM 3070 C CA . LEU A 1 516 ? -14.088 -12.868 28.644 1.00 31.36 516 LEU A CA 1
ATOM 3071 C C . LEU A 1 516 ? -13.507 -11.981 27.535 1.00 31.36 516 LEU A C 1
ATOM 3073 O O . LEU A 1 516 ? -12.533 -12.377 26.901 1.00 31.36 516 LEU A O 1
ATOM 3077 N N . LEU A 1 517 ? -14.086 -10.803 27.287 1.00 38.66 517 LEU A N 1
ATOM 3078 C CA . LEU A 1 517 ? -13.508 -9.822 26.364 1.00 38.66 517 LEU A CA 1
ATOM 3079 C C . LEU A 1 517 ? -12.575 -8.880 27.135 1.00 38.66 517 LEU A C 1
ATOM 3081 O O . LEU A 1 517 ? -12.940 -8.356 28.189 1.00 38.66 517 LEU A O 1
ATOM 3085 N N . GLY A 1 518 ? -11.365 -8.685 26.610 1.00 40.06 518 GLY A N 1
ATOM 3086 C CA . GLY A 1 518 ? -10.268 -7.920 27.211 1.00 40.06 518 GLY A CA 1
ATOM 3087 C C . GLY A 1 518 ? -8.913 -8.612 26.988 1.00 40.06 518 GLY A C 1
ATOM 3088 O O . GLY A 1 518 ? -8.887 -9.705 26.424 1.00 40.06 518 GLY A O 1
ATOM 3089 N N . PRO A 1 519 ? -7.797 -8.063 27.508 1.00 37.22 519 PRO A N 1
ATOM 3090 C CA . PRO A 1 519 ? -6.441 -8.599 27.298 1.00 37.22 519 PRO A CA 1
ATOM 3091 C C . PRO A 1 519 ? -6.277 -10.084 27.673 1.00 37.22 519 PRO A C 1
ATOM 3093 O O . PRO A 1 519 ? -5.401 -10.775 27.163 1.00 37.22 519 PRO A O 1
ATOM 3096 N N . VAL A 1 520 ? -7.130 -10.591 28.570 1.00 33.78 520 VAL A N 1
ATOM 3097 C CA . VAL A 1 520 ? -7.185 -12.004 28.984 1.00 33.78 520 VAL A CA 1
ATOM 3098 C C . VAL A 1 520 ? -7.868 -12.899 27.931 1.00 33.78 520 VAL A C 1
ATOM 3100 O O . VAL A 1 520 ? -7.507 -14.067 27.797 1.00 33.78 520 VAL A O 1
ATOM 3103 N N . GLY A 1 521 ? -8.820 -12.366 27.160 1.00 37.50 521 GLY A N 1
ATOM 3104 C CA . GLY A 1 521 ? -9.481 -13.040 26.036 1.00 37.50 521 GLY A CA 1
ATOM 3105 C C . GLY A 1 521 ? -8.603 -13.139 24.787 1.00 37.50 521 GLY A C 1
ATOM 3106 O O . GLY A 1 521 ? -8.617 -14.165 24.111 1.00 37.50 521 GLY A O 1
ATOM 3107 N N . ASP A 1 522 ? -7.751 -12.142 24.537 1.00 38.88 522 ASP A N 1
ATOM 3108 C CA . ASP A 1 522 ? -6.844 -12.114 23.374 1.00 38.88 522 ASP A CA 1
ATOM 3109 C C . ASP A 1 522 ? -5.570 -12.957 23.559 1.00 38.88 522 ASP A C 1
ATOM 3111 O O . ASP A 1 522 ? -4.833 -13.213 22.607 1.00 38.88 522 ASP A O 1
ATOM 3115 N N . LEU A 1 523 ? -5.326 -13.457 24.776 1.00 33.22 523 LEU A N 1
ATOM 3116 C CA . LEU A 1 523 ? -4.269 -14.429 25.078 1.00 33.22 523 LEU A CA 1
ATOM 3117 C C . LEU A 1 523 ? -4.708 -15.888 24.844 1.00 33.22 523 LEU A C 1
ATOM 3119 O O . LEU A 1 523 ? -3.856 -16.775 24.741 1.00 33.22 523 LEU A O 1
ATOM 3123 N N . PHE A 1 524 ? -6.010 -16.166 24.700 1.00 38.16 524 PHE A N 1
ATOM 3124 C CA . PHE A 1 524 ? -6.515 -17.520 24.417 1.00 38.16 524 PHE A CA 1
ATOM 3125 C C . PHE A 1 524 ? -5.960 -18.148 23.118 1.00 38.16 524 PHE A C 1
ATOM 3127 O O . PHE A 1 524 ? -5.650 -19.342 23.124 1.00 38.16 524 PHE A O 1
ATOM 3134 N N . PRO A 1 525 ? -5.755 -17.400 22.015 1.00 38.22 525 PRO A N 1
ATOM 3135 C CA . PRO A 1 525 ? -5.129 -17.916 20.796 1.00 38.22 525 PRO A CA 1
ATOM 3136 C C . PRO A 1 525 ? -3.662 -18.348 20.961 1.00 38.22 525 PRO A C 1
ATOM 3138 O O . PRO A 1 525 ? -3.193 -19.194 20.205 1.00 38.22 525 PRO A O 1
ATOM 3141 N N . ILE A 1 526 ? -2.922 -17.844 21.958 1.00 36.81 526 ILE A N 1
ATOM 3142 C CA . ILE A 1 526 ? -1.556 -18.331 22.239 1.00 36.81 526 ILE A CA 1
ATOM 3143 C C . ILE A 1 526 ? -1.588 -19.763 22.800 1.00 36.81 526 ILE A C 1
ATOM 3145 O O . ILE A 1 526 ? -0.687 -20.557 22.524 1.00 36.81 526 ILE A O 1
ATOM 3149 N N . LEU A 1 527 ? -2.663 -20.142 23.500 1.00 32.69 527 LEU A N 1
ATOM 3150 C CA . LEU A 1 527 ? -2.872 -21.504 24.005 1.00 32.69 527 LEU A CA 1
ATOM 3151 C C . LEU A 1 527 ? -3.313 -22.496 22.911 1.00 32.69 527 LEU A C 1
ATOM 3153 O O . LEU A 1 527 ? -3.282 -23.704 23.146 1.00 32.69 527 LEU A O 1
ATOM 3157 N N . SER A 1 528 ? -3.689 -22.025 21.712 1.00 35.22 528 SER A N 1
ATOM 3158 C CA . SER A 1 528 ? -4.081 -22.878 20.575 1.00 35.22 528 SER A CA 1
ATOM 3159 C C . SER A 1 528 ? -2.937 -23.170 19.590 1.00 35.22 528 SER A C 1
ATOM 3161 O O . SER A 1 528 ? -3.063 -24.055 18.738 1.00 35.22 528 SER A O 1
ATOM 3163 N N . ILE A 1 529 ? -1.781 -22.514 19.760 1.00 33.72 529 ILE A N 1
ATOM 3164 C CA . ILE A 1 529 ? -0.548 -22.741 18.985 1.00 33.72 529 ILE A CA 1
ATOM 3165 C C . ILE A 1 529 ? -0.106 -24.226 18.980 1.00 33.72 529 ILE A C 1
ATOM 3167 O O . ILE A 1 529 ? 0.262 -24.723 17.910 1.00 33.72 529 ILE A O 1
ATOM 3171 N N . PRO A 1 530 ? -0.210 -24.996 20.087 1.00 32.47 530 PRO A N 1
ATOM 3172 C CA . PRO A 1 530 ? 0.088 -26.432 20.071 1.00 32.47 530 PRO A CA 1
ATOM 3173 C C . PRO A 1 530 ? -0.860 -27.259 19.185 1.00 32.47 530 PRO A C 1
ATOM 3175 O O . PRO A 1 530 ? -0.446 -28.267 18.617 1.00 32.47 530 PRO A O 1
ATOM 3178 N N . GLY A 1 531 ? -2.118 -26.831 19.022 1.00 32.16 531 GLY A N 1
ATOM 3179 C CA . GLY A 1 531 ? -3.101 -27.513 18.171 1.00 32.16 531 GLY A CA 1
ATOM 3180 C C . GLY A 1 531 ? -2.854 -27.291 16.678 1.00 32.16 531 GLY A C 1
ATOM 3181 O O . GLY A 1 531 ? -3.058 -28.201 15.869 1.00 32.16 531 GLY A O 1
ATOM 3182 N N . ALA A 1 532 ? -2.349 -26.111 16.310 1.00 30.59 532 ALA A N 1
ATOM 3183 C CA . ALA A 1 532 ? -2.154 -25.724 14.918 1.00 30.59 532 ALA A CA 1
ATOM 3184 C C . ALA A 1 532 ? -0.827 -26.215 14.307 1.00 30.59 532 ALA A C 1
ATOM 3186 O O . ALA A 1 532 ? -0.754 -26.325 13.090 1.00 30.59 532 ALA A O 1
ATOM 3187 N N . MET A 1 533 ? 0.193 -26.576 15.100 1.00 34.50 533 MET A N 1
ATOM 3188 C CA . MET A 1 533 ? 1.463 -27.160 14.610 1.00 34.50 533 MET A CA 1
ATOM 3189 C C . MET A 1 533 ? 1.402 -28.680 14.323 1.00 34.50 533 MET A C 1
ATOM 3191 O O . MET A 1 533 ? 2.403 -29.294 13.948 1.00 34.50 533 MET A O 1
ATOM 3195 N N . SER A 1 534 ? 0.239 -29.316 14.484 1.00 30.38 534 SER A N 1
ATOM 3196 C CA . SER A 1 534 ? 0.099 -30.780 14.572 1.00 30.38 534 SER A CA 1
ATOM 3197 C C . SER A 1 534 ? 0.112 -31.565 13.248 1.00 30.38 534 SER A C 1
ATOM 3199 O O . SER A 1 534 ? -0.207 -32.752 13.247 1.00 30.38 534 SER A O 1
ATOM 3201 N N . GLN A 1 535 ? 0.519 -30.985 12.114 1.00 29.73 535 GLN A N 1
ATOM 3202 C CA . GLN A 1 535 ? 0.464 -31.707 10.829 1.00 29.73 535 GLN A CA 1
ATOM 3203 C C . GLN A 1 535 ? 1.763 -32.408 10.382 1.00 29.73 535 GLN A C 1
ATOM 3205 O O . GLN A 1 535 ? 1.713 -33.168 9.421 1.00 29.73 535 GLN A O 1
ATOM 3210 N N . ASN A 1 536 ? 2.895 -32.257 11.083 1.00 35.19 536 ASN A N 1
ATOM 3211 C CA . ASN A 1 536 ? 4.140 -33.005 10.795 1.00 35.19 536 ASN A CA 1
ATOM 3212 C C . ASN A 1 536 ? 4.692 -33.680 12.064 1.00 35.19 536 ASN A C 1
ATOM 3214 O O . ASN A 1 536 ? 5.785 -33.393 12.549 1.00 35.19 536 ASN A O 1
ATOM 3218 N N . PHE A 1 537 ? 3.859 -34.536 12.654 1.00 32.59 537 PHE A N 1
ATOM 3219 C CA . PHE A 1 537 ? 3.821 -34.807 14.088 1.00 32.59 537 PHE A CA 1
ATOM 3220 C C . PHE A 1 537 ? 4.128 -36.294 14.358 1.00 32.59 537 PHE A C 1
ATOM 3222 O O . PHE A 1 537 ? 3.235 -37.136 14.386 1.00 32.59 537 PHE A O 1
ATOM 3229 N N . THR A 1 538 ? 5.400 -36.657 14.561 1.00 28.02 538 THR A N 1
ATOM 3230 C CA . THR A 1 538 ? 5.739 -37.934 15.238 1.00 28.02 538 THR A CA 1
ATOM 3231 C C . THR A 1 538 ? 6.823 -37.763 16.306 1.00 28.02 538 THR A C 1
ATOM 3233 O O . THR A 1 538 ? 6.604 -38.190 17.433 1.00 28.02 538 THR A O 1
ATOM 3236 N N . ASN A 1 539 ? 7.899 -37.006 16.052 1.00 34.06 539 ASN A N 1
ATOM 3237 C CA . ASN A 1 539 ? 8.888 -36.673 17.101 1.00 34.06 539 ASN A CA 1
ATOM 3238 C C . ASN A 1 539 ? 8.526 -35.392 17.874 1.00 34.06 539 ASN A C 1
ATOM 3240 O O . ASN A 1 539 ? 8.659 -35.341 19.091 1.00 34.06 539 ASN A O 1
ATOM 3244 N N . VAL A 1 540 ? 7.930 -34.410 17.189 1.00 32.47 540 VAL A N 1
ATOM 3245 C CA . VAL A 1 540 ? 7.330 -33.212 17.806 1.00 32.47 540 VAL A CA 1
ATOM 3246 C C . VAL A 1 540 ? 6.135 -33.578 18.704 1.00 32.47 540 VAL A C 1
ATOM 3248 O O . VAL A 1 540 ? 5.893 -32.893 19.692 1.00 32.47 540 VAL A O 1
ATOM 3251 N N . VAL A 1 541 ? 5.440 -34.699 18.431 1.00 31.27 541 VAL A N 1
ATOM 3252 C CA . VAL A 1 541 ? 4.379 -35.227 19.317 1.00 31.27 541 VAL A CA 1
ATOM 3253 C C . VAL A 1 541 ? 4.932 -35.481 20.699 1.00 31.27 541 VAL A C 1
ATOM 3255 O O . VAL A 1 541 ? 4.347 -35.020 21.667 1.00 31.27 541 VAL A O 1
ATOM 3258 N N . MET A 1 542 ? 6.048 -36.203 20.790 1.00 31.89 542 MET A N 1
ATOM 3259 C CA . MET A 1 542 ? 6.601 -36.653 22.061 1.00 31.89 542 MET A CA 1
ATOM 3260 C C . MET A 1 542 ? 6.999 -35.446 22.911 1.00 31.89 542 MET A C 1
ATOM 3262 O O . MET A 1 542 ? 6.563 -35.356 24.043 1.00 31.89 542 MET A O 1
ATOM 3266 N N . THR A 1 543 ? 7.684 -34.449 22.348 1.00 37.41 543 THR A N 1
ATOM 3267 C CA . THR A 1 543 ? 8.089 -33.228 23.073 1.00 37.41 543 THR A CA 1
ATOM 3268 C C . THR A 1 543 ? 6.913 -32.313 23.454 1.00 37.41 543 THR A C 1
ATOM 3270 O O . THR A 1 543 ? 6.954 -31.667 24.499 1.00 37.41 543 THR A O 1
ATOM 3273 N N . VAL A 1 544 ? 5.849 -32.259 22.642 1.00 33.38 544 VAL A N 1
ATOM 3274 C CA . VAL A 1 544 ? 4.642 -31.434 22.884 1.00 33.38 544 VAL A CA 1
ATOM 3275 C C . VAL A 1 544 ? 3.586 -32.168 23.729 1.00 33.38 544 VAL A C 1
ATOM 3277 O O . VAL A 1 544 ? 2.651 -31.541 24.215 1.00 33.38 544 VAL A O 1
ATOM 3280 N N . THR A 1 545 ? 3.720 -33.477 23.952 1.00 28.30 545 THR A N 1
ATOM 3281 C CA . THR A 1 545 ? 2.819 -34.267 24.818 1.00 28.30 545 THR A CA 1
ATOM 3282 C C . THR A 1 545 ? 3.513 -34.854 26.046 1.00 28.30 545 THR A C 1
ATOM 3284 O O . THR A 1 545 ? 2.854 -35.494 26.864 1.00 28.30 545 THR A O 1
ATOM 3287 N N . ASP A 1 546 ? 4.812 -34.596 26.226 1.00 32.78 546 ASP A N 1
ATOM 3288 C CA . ASP A 1 546 ? 5.547 -34.983 27.424 1.00 32.78 546 ASP A CA 1
ATOM 3289 C C . ASP A 1 546 ? 5.076 -34.142 28.621 1.00 32.78 546 ASP A C 1
ATOM 3291 O O . ASP A 1 546 ? 5.357 -32.949 28.722 1.00 32.78 546 ASP A O 1
ATOM 3295 N N . THR A 1 547 ? 4.318 -34.758 29.526 1.00 31.06 547 THR A N 1
ATOM 3296 C CA . THR A 1 547 ? 3.894 -34.162 30.802 1.00 31.06 547 THR A CA 1
ATOM 3297 C C . THR A 1 547 ? 4.768 -34.628 31.969 1.00 31.06 547 THR A C 1
ATOM 3299 O O . THR A 1 547 ? 4.351 -34.517 33.124 1.00 31.06 547 THR A O 1
ATOM 3302 N N . THR A 1 548 ? 5.934 -35.228 31.705 1.00 38.72 548 THR A N 1
ATOM 3303 C CA . THR A 1 548 ? 6.788 -35.781 32.757 1.00 38.72 548 THR A CA 1
ATOM 3304 C C . THR A 1 548 ? 7.379 -34.679 33.634 1.00 38.72 548 THR A C 1
ATOM 3306 O O . THR A 1 548 ? 7.723 -33.580 33.190 1.00 38.72 548 THR A O 1
ATOM 3309 N N . ILE A 1 549 ? 7.452 -34.988 34.927 1.00 36.84 549 ILE A N 1
ATOM 3310 C CA . ILE A 1 549 ? 8.118 -34.186 35.949 1.00 36.84 549 ILE A CA 1
ATOM 3311 C C . ILE A 1 549 ? 9.285 -35.043 36.426 1.00 36.84 549 ILE A C 1
ATOM 3313 O O . ILE A 1 549 ? 9.074 -36.049 37.106 1.00 36.84 549 ILE A O 1
ATOM 3317 N N . ALA A 1 550 ? 10.504 -34.678 36.039 1.00 48.12 550 ALA A N 1
ATOM 3318 C CA . ALA A 1 550 ? 11.716 -35.347 36.486 1.00 48.12 550 ALA A CA 1
ATOM 3319 C C . ALA A 1 550 ? 12.392 -34.485 37.552 1.00 48.12 550 ALA A C 1
ATOM 3321 O O . ALA A 1 550 ? 12.761 -33.337 37.311 1.00 48.12 550 ALA A O 1
ATOM 3322 N N . PHE A 1 551 ? 12.541 -35.047 38.745 1.00 40.56 551 PHE A N 1
ATOM 3323 C CA . PHE A 1 551 ? 13.190 -34.397 39.872 1.00 40.56 551 PHE A CA 1
ATOM 3324 C C . PHE A 1 551 ? 14.211 -35.358 40.470 1.00 40.56 551 PHE A C 1
ATOM 3326 O O . PHE A 1 551 ? 13.857 -36.464 40.881 1.00 40.56 551 PHE A O 1
ATOM 3333 N N . SER A 1 552 ? 15.475 -34.945 40.505 1.00 49.53 552 SER A N 1
ATOM 3334 C CA . SER A 1 552 ? 16.567 -35.713 41.098 1.00 49.53 552 SER A CA 1
ATOM 3335 C C . SER A 1 552 ? 17.468 -34.776 41.886 1.00 49.53 552 SER A C 1
ATOM 3337 O O . SER A 1 552 ? 17.925 -33.769 41.357 1.00 49.53 552 SER A O 1
ATOM 3339 N N . ILE A 1 553 ? 17.748 -35.112 43.142 1.00 51.28 553 ILE A N 1
ATOM 3340 C CA . ILE A 1 553 ? 18.709 -34.393 43.982 1.00 51.28 553 ILE A CA 1
ATOM 3341 C C . ILE A 1 553 ? 19.740 -35.399 44.480 1.00 51.28 553 ILE A C 1
ATOM 3343 O O . ILE A 1 553 ? 19.390 -36.359 45.167 1.00 51.28 553 ILE A O 1
ATOM 3347 N N . ASP A 1 554 ? 21.008 -35.159 44.157 1.00 56.84 554 ASP A N 1
ATOM 3348 C CA . ASP A 1 554 ? 22.138 -35.864 44.748 1.00 56.84 554 ASP A CA 1
ATOM 3349 C C . ASP A 1 554 ? 22.571 -35.128 46.021 1.00 56.84 554 ASP A C 1
ATOM 3351 O O . ASP A 1 554 ? 23.262 -34.105 45.998 1.00 56.84 554 ASP A O 1
ATOM 3355 N N . THR A 1 555 ? 22.156 -35.670 47.163 1.00 53.09 555 THR A N 1
ATOM 3356 C CA . THR A 1 555 ? 22.477 -35.129 48.487 1.00 53.09 555 THR A CA 1
ATOM 3357 C C . THR A 1 555 ? 23.937 -35.352 48.899 1.00 53.09 555 THR A C 1
ATOM 3359 O O . THR A 1 555 ? 24.359 -34.796 49.911 1.00 53.09 555 THR A O 1
ATOM 3362 N N . THR A 1 556 ? 24.723 -36.122 48.132 1.00 55.34 556 THR A N 1
ATOM 3363 C CA . THR A 1 556 ? 26.158 -36.353 48.374 1.00 55.34 556 THR A CA 1
ATOM 3364 C C . THR A 1 556 ? 27.056 -35.367 47.628 1.00 55.34 556 THR A C 1
ATOM 3366 O O . THR A 1 556 ? 28.084 -34.965 48.170 1.00 55.34 556 THR A O 1
ATOM 3369 N N . ASN A 1 557 ? 26.639 -34.921 46.438 1.00 52.81 557 ASN A N 1
ATOM 3370 C CA . ASN A 1 557 ? 27.371 -33.955 45.609 1.00 52.81 557 ASN A CA 1
ATOM 3371 C C . ASN A 1 557 ? 26.739 -32.549 45.574 1.00 52.81 557 ASN A C 1
ATOM 3373 O O . ASN A 1 557 ? 27.247 -31.693 44.856 1.00 52.81 557 ASN A O 1
ATOM 3377 N N . LEU A 1 558 ? 25.660 -32.292 46.332 1.00 57.56 558 LEU A N 1
ATOM 3378 C CA . LEU A 1 558 ? 24.964 -30.991 46.401 1.00 57.56 558 LEU A CA 1
ATOM 3379 C C . LEU A 1 558 ? 24.514 -30.464 45.027 1.00 57.56 558 LEU A C 1
ATOM 3381 O O . LEU A 1 558 ? 24.524 -29.263 44.774 1.00 57.56 558 LEU A O 1
ATOM 3385 N N . THR A 1 559 ? 24.113 -31.367 44.135 1.00 52.22 559 THR A N 1
ATOM 3386 C CA . THR A 1 559 ? 23.623 -31.030 42.793 1.00 52.22 559 THR A CA 1
ATOM 3387 C C . THR A 1 559 ? 22.223 -31.594 42.605 1.00 52.22 559 THR A C 1
ATOM 3389 O O . THR A 1 559 ? 21.887 -32.654 43.136 1.00 52.22 559 THR A O 1
ATOM 3392 N N . GLY A 1 560 ? 21.371 -30.876 41.880 1.00 56.75 560 GLY A N 1
ATOM 3393 C CA . GLY A 1 560 ? 20.010 -31.318 41.617 1.00 56.75 560 GLY A CA 1
ATOM 3394 C C . GLY A 1 560 ? 19.536 -30.869 40.249 1.00 56.75 560 GLY A C 1
ATOM 3395 O O . GLY A 1 560 ? 19.959 -29.828 39.754 1.00 56.75 560 GLY A O 1
ATOM 3396 N N . VAL A 1 561 ? 18.672 -31.677 39.645 1.00 52.66 561 VAL A N 1
ATOM 3397 C CA . VAL A 1 561 ? 18.058 -31.411 38.349 1.00 52.66 561 VAL A CA 1
ATOM 3398 C C . VAL A 1 561 ? 16.542 -31.434 38.503 1.00 52.66 561 VAL A C 1
ATOM 3400 O O . VAL A 1 561 ? 15.985 -32.361 39.101 1.00 52.66 561 VAL A O 1
ATOM 3403 N N . MET A 1 562 ? 15.876 -30.416 37.963 1.00 48.12 562 MET A N 1
ATOM 3404 C CA . MET A 1 562 ? 14.419 -30.335 37.884 1.00 48.12 562 MET A CA 1
ATOM 3405 C C . MET A 1 562 ? 14.001 -30.014 36.450 1.00 48.12 562 MET A C 1
ATOM 3407 O O . MET A 1 562 ? 14.299 -28.947 35.916 1.00 48.12 562 MET A O 1
ATOM 3411 N N . THR A 1 563 ? 13.310 -30.953 35.812 1.00 52.28 563 THR A N 1
ATOM 3412 C CA . THR A 1 563 ? 12.878 -30.836 34.417 1.00 52.28 563 THR A CA 1
ATOM 3413 C C . THR A 1 563 ? 11.374 -31.042 34.323 1.00 52.28 563 THR A C 1
ATOM 3415 O O . THR A 1 563 ? 10.835 -32.034 34.817 1.00 52.28 563 THR A O 1
ATOM 3418 N N . PHE A 1 564 ? 10.705 -30.095 33.670 1.00 51.53 564 PHE A N 1
ATOM 3419 C CA . PHE A 1 564 ? 9.293 -30.167 33.320 1.00 51.53 564 PHE A CA 1
ATOM 3420 C C . PHE A 1 564 ? 9.164 -30.338 31.810 1.00 51.53 564 PHE A C 1
ATOM 3422 O O . PHE A 1 564 ? 9.830 -29.632 31.047 1.00 51.53 564 PHE A O 1
ATOM 3429 N N . GLY A 1 565 ? 8.272 -31.230 31.384 1.00 49.38 565 GLY A N 1
ATOM 3430 C CA . GLY A 1 565 ? 7.860 -31.308 29.989 1.00 49.38 565 GLY A CA 1
ATOM 3431 C C . GLY A 1 565 ? 7.268 -29.984 29.483 1.00 49.38 565 GLY A C 1
ATOM 3432 O O . GLY A 1 565 ? 6.700 -29.196 30.250 1.00 49.38 565 GLY A O 1
ATOM 3433 N N . LEU A 1 566 ? 7.419 -29.715 28.183 1.00 53.03 566 LEU A N 1
ATOM 3434 C CA . LEU A 1 566 ? 7.146 -28.407 27.573 1.00 53.03 566 LEU A CA 1
ATOM 3435 C C . LEU A 1 566 ? 5.724 -27.862 27.849 1.00 53.03 566 LEU A C 1
ATOM 3437 O O . LEU A 1 566 ? 5.615 -26.685 28.200 1.00 53.03 566 LEU A O 1
ATOM 3441 N N . PRO A 1 567 ? 4.638 -28.660 27.790 1.00 40.88 567 PRO A N 1
ATOM 3442 C CA . PRO A 1 567 ? 3.288 -28.171 28.092 1.00 40.88 567 PRO A CA 1
ATOM 3443 C C . PRO A 1 567 ? 3.123 -27.714 29.542 1.00 40.88 567 PRO A C 1
ATOM 3445 O O . PRO A 1 567 ? 2.485 -26.695 29.812 1.00 40.88 567 PRO A O 1
ATOM 3448 N N . LEU A 1 568 ? 3.721 -28.441 30.487 1.00 49.59 568 LEU A N 1
ATOM 3449 C CA . LEU A 1 568 ? 3.647 -28.115 31.907 1.00 49.59 568 LEU A CA 1
ATOM 3450 C C . LEU A 1 568 ? 4.522 -26.901 32.244 1.00 49.59 568 LEU A C 1
ATOM 3452 O O . LEU A 1 568 ? 4.100 -26.047 33.021 1.00 49.59 568 LEU A O 1
ATOM 3456 N N . ALA A 1 569 ? 5.682 -26.768 31.594 1.00 53.16 569 ALA A N 1
ATOM 3457 C CA . ALA A 1 569 ? 6.520 -25.578 31.684 1.00 53.16 569 ALA A CA 1
ATOM 3458 C C . ALA A 1 569 ? 5.779 -24.333 31.168 1.00 53.16 569 ALA A C 1
ATOM 3460 O O . ALA A 1 569 ? 5.743 -23.310 31.847 1.00 53.16 569 ALA A O 1
ATOM 3461 N N . MET A 1 570 ? 5.124 -24.409 30.007 1.00 49.94 570 MET A N 1
ATOM 3462 C CA . MET A 1 570 ? 4.330 -23.293 29.474 1.00 49.94 570 MET A CA 1
ATOM 3463 C C . MET A 1 570 ? 3.130 -22.957 30.365 1.00 49.94 570 MET A C 1
ATOM 3465 O O . MET A 1 570 ? 2.855 -21.785 30.595 1.00 49.94 570 MET A O 1
ATOM 3469 N N . THR A 1 571 ? 2.465 -23.966 30.932 1.00 45.50 571 THR A N 1
ATOM 3470 C CA . THR A 1 571 ? 1.347 -23.763 31.868 1.00 45.50 571 THR A CA 1
ATOM 3471 C C . THR A 1 571 ? 1.808 -23.060 33.145 1.00 45.50 571 THR A C 1
ATOM 3473 O O . THR A 1 571 ? 1.154 -22.129 33.607 1.00 45.50 571 THR A O 1
ATOM 3476 N N . LEU A 1 572 ? 2.965 -23.441 33.692 1.00 45.16 572 LEU A N 1
ATOM 3477 C CA . LEU A 1 572 ? 3.543 -22.795 34.871 1.00 45.16 572 LEU A CA 1
ATOM 3478 C C . LEU A 1 572 ? 3.892 -21.319 34.606 1.00 45.16 572 LEU A C 1
ATOM 3480 O O . LEU A 1 572 ? 3.579 -20.459 35.425 1.00 45.16 572 LEU A O 1
ATOM 3484 N N . ASN A 1 573 ? 4.469 -21.019 33.438 1.00 47.22 573 ASN A N 1
ATOM 3485 C CA . ASN A 1 573 ? 4.795 -19.649 33.022 1.00 47.22 573 ASN A CA 1
ATOM 3486 C C . ASN A 1 573 ? 3.542 -18.817 32.660 1.00 47.22 573 ASN A C 1
ATOM 3488 O O . ASN A 1 573 ? 3.552 -17.597 32.802 1.00 47.22 573 ASN A O 1
ATOM 3492 N N . ALA A 1 574 ? 2.446 -19.454 32.231 1.00 44.06 574 ALA A N 1
ATOM 3493 C CA . ALA A 1 574 ? 1.168 -18.789 31.948 1.00 44.06 574 ALA A CA 1
ATOM 3494 C C . ALA A 1 574 ? 0.420 -18.365 33.224 1.00 44.06 574 ALA A C 1
ATOM 3496 O O . ALA A 1 574 ? -0.240 -17.328 33.249 1.00 44.06 574 ALA A O 1
ATOM 3497 N N . VAL A 1 575 ? 0.526 -19.162 34.291 1.00 42.03 575 VAL A N 1
ATOM 3498 C CA . VAL A 1 575 ? -0.176 -18.931 35.567 1.00 42.03 575 VAL A CA 1
ATOM 3499 C C . VAL A 1 575 ? 0.581 -17.949 36.480 1.00 42.03 575 VAL A C 1
ATOM 3501 O O . VAL A 1 575 ? -0.004 -17.409 37.419 1.00 42.03 575 VAL A O 1
ATOM 3504 N N . GLY A 1 576 ? 1.851 -17.649 36.185 1.00 48.00 576 GLY A N 1
ATOM 3505 C CA . GLY A 1 576 ? 2.670 -16.720 36.971 1.00 48.00 576 GLY A CA 1
ATOM 3506 C C . GLY A 1 576 ? 2.130 -15.288 37.007 1.00 48.00 576 GLY A C 1
ATOM 3507 O O . GLY A 1 576 ? 2.049 -14.698 38.082 1.00 48.00 576 GLY A O 1
ATOM 3508 N N . SER A 1 577 ? 1.662 -14.769 35.870 1.00 47.62 577 SER A N 1
ATOM 3509 C CA . SER A 1 577 ? 1.173 -13.389 35.747 1.00 47.62 577 SER A CA 1
ATOM 3510 C C . SER A 1 577 ? -0.074 -13.089 36.607 1.00 47.62 577 SER A C 1
ATOM 3512 O O . SER A 1 577 ? -0.070 -12.095 37.341 1.00 47.62 577 SER A O 1
ATOM 3514 N N . PRO A 1 578 ? -1.110 -13.952 36.653 1.00 35.16 578 PRO A N 1
ATOM 3515 C CA . PRO A 1 578 ? -2.196 -13.814 37.628 1.00 35.16 578 PRO A CA 1
ATOM 3516 C C . PRO A 1 578 ? -1.739 -13.841 39.098 1.00 35.16 578 PRO A C 1
ATOM 3518 O O . PRO A 1 578 ? -2.287 -13.108 39.924 1.00 35.16 578 PRO A O 1
ATOM 3521 N N . ILE A 1 579 ? -0.729 -14.650 39.440 1.00 41.88 579 ILE A N 1
ATOM 3522 C CA . ILE A 1 579 ? -0.216 -14.772 40.816 1.00 41.88 579 ILE A CA 1
ATOM 3523 C C . ILE A 1 579 ? 0.530 -13.502 41.239 1.00 41.88 579 ILE A C 1
ATOM 3525 O O . ILE A 1 579 ? 0.255 -12.952 42.307 1.00 41.88 579 ILE A O 1
ATOM 3529 N N . THR A 1 580 ? 1.440 -12.998 40.407 1.00 48.12 580 THR A N 1
ATOM 3530 C CA . THR A 1 580 ? 2.216 -11.781 40.700 1.00 48.12 580 THR A CA 1
ATOM 3531 C C . THR A 1 580 ? 1.331 -10.534 40.742 1.00 48.12 580 THR A C 1
ATOM 3533 O O . THR A 1 580 ? 1.564 -9.632 41.545 1.00 48.12 580 THR A O 1
ATOM 3536 N N . THR A 1 581 ? 0.246 -10.518 39.966 1.00 43.19 581 THR A N 1
ATOM 3537 C CA . THR A 1 581 ? -0.801 -9.481 40.024 1.00 43.19 581 THR A CA 1
ATOM 3538 C C . THR A 1 581 ? -1.550 -9.492 41.351 1.00 43.19 581 THR A C 1
ATOM 3540 O O . THR A 1 581 ? -1.766 -8.440 41.950 1.00 43.19 581 THR A O 1
ATOM 3543 N N . ALA A 1 582 ? -1.927 -10.676 41.844 1.00 36.91 582 ALA A N 1
ATOM 3544 C CA . ALA A 1 582 ? -2.616 -10.816 43.124 1.00 36.91 582 ALA A CA 1
ATOM 3545 C C . ALA A 1 582 ? -1.731 -10.386 44.308 1.00 36.91 582 ALA A C 1
ATOM 3547 O O . ALA A 1 582 ? -2.222 -9.751 45.243 1.00 36.91 582 ALA A O 1
ATOM 3548 N N . ILE A 1 583 ? -0.428 -10.677 44.246 1.00 46.53 583 ILE A N 1
ATOM 3549 C CA . ILE A 1 583 ? 0.559 -10.228 45.239 1.00 46.53 583 ILE A CA 1
ATOM 3550 C C . ILE A 1 583 ? 0.687 -8.696 45.212 1.00 46.53 583 ILE A C 1
ATOM 3552 O O . ILE A 1 583 ? 0.522 -8.056 46.249 1.00 46.53 583 ILE A O 1
ATOM 3556 N N . ALA A 1 584 ? 0.859 -8.092 44.032 1.00 49.06 584 ALA A N 1
ATOM 3557 C CA . ALA A 1 584 ? 0.963 -6.636 43.883 1.00 49.06 584 ALA A CA 1
ATOM 3558 C C . ALA A 1 584 ? -0.321 -5.889 44.301 1.00 49.06 584 ALA A C 1
ATOM 3560 O O . ALA A 1 584 ? -0.274 -4.778 44.846 1.00 49.06 584 ALA A O 1
ATOM 3561 N N . PHE A 1 585 ? -1.486 -6.507 44.090 1.00 41.06 585 PHE A N 1
ATOM 3562 C CA . PHE A 1 585 ? -2.769 -6.003 44.573 1.00 41.06 585 PHE A CA 1
ATOM 3563 C C . PHE A 1 585 ? -2.866 -6.047 46.106 1.00 41.06 585 PHE A C 1
ATOM 3565 O O . PHE A 1 585 ? -3.297 -5.070 46.730 1.00 41.06 585 PHE A O 1
ATOM 3572 N N . ALA A 1 586 ? -2.432 -7.148 46.729 1.00 41.59 586 ALA A N 1
ATOM 3573 C CA . ALA A 1 586 ? -2.396 -7.281 48.183 1.00 41.59 586 ALA A CA 1
ATOM 3574 C C . ALA A 1 586 ? -1.451 -6.246 48.819 1.00 41.59 586 ALA A C 1
ATOM 3576 O O . ALA A 1 586 ? -1.846 -5.557 49.759 1.00 41.59 586 ALA A O 1
ATOM 3577 N N . GLU A 1 587 ? -0.257 -6.054 48.257 1.00 50.66 587 GLU A N 1
ATOM 3578 C CA . GLU A 1 587 ? 0.718 -5.058 48.719 1.00 50.66 587 GLU A CA 1
ATOM 3579 C C . GLU A 1 587 ? 0.192 -3.622 48.602 1.00 50.66 587 GLU A C 1
ATOM 3581 O O . GLU A 1 587 ? 0.303 -2.836 49.547 1.00 50.66 587 GLU A O 1
ATOM 3586 N N . SER A 1 588 ? -0.468 -3.293 47.488 1.00 48.62 588 SER A N 1
ATOM 3587 C CA . SER A 1 588 ? -1.089 -1.977 47.281 1.00 48.62 588 SER A CA 1
ATOM 3588 C C . SER A 1 588 ? -2.226 -1.714 48.277 1.00 48.62 588 SER A C 1
ATOM 3590 O O . SER A 1 588 ? -2.361 -0.609 48.809 1.00 48.62 588 SER A O 1
ATOM 3592 N N . THR A 1 589 ? -3.007 -2.749 48.599 1.00 39.44 589 THR A N 1
ATOM 3593 C CA . THR A 1 589 ? -4.076 -2.681 49.605 1.00 39.44 589 THR A CA 1
ATOM 3594 C C . THR A 1 589 ? -3.503 -2.482 51.010 1.00 39.44 589 THR A C 1
ATOM 3596 O O . THR A 1 589 ? -3.988 -1.639 51.766 1.00 39.44 589 THR A O 1
ATOM 3599 N N . THR A 1 590 ? -2.433 -3.197 51.366 1.00 45.59 590 THR A N 1
ATOM 3600 C CA . THR A 1 590 ? -1.751 -3.041 52.659 1.00 45.59 590 THR A CA 1
ATOM 3601 C C . THR A 1 590 ? -1.113 -1.660 52.806 1.00 45.59 590 THR A C 1
ATOM 3603 O O . THR A 1 590 ? -1.208 -1.066 53.884 1.00 45.59 590 THR A O 1
ATOM 3606 N N . ALA A 1 591 ? -0.520 -1.114 51.740 1.00 51.00 591 ALA A N 1
ATOM 3607 C CA . ALA A 1 591 ? 0.042 0.237 51.728 1.00 51.00 591 ALA A CA 1
ATOM 3608 C C . ALA A 1 591 ? -1.037 1.305 51.969 1.00 51.00 591 ALA A C 1
ATOM 3610 O O . ALA A 1 591 ? -0.853 2.200 52.797 1.00 51.00 591 ALA A O 1
ATOM 3611 N N . PHE A 1 592 ? -2.196 1.165 51.320 1.00 47.31 592 PHE A N 1
ATOM 3612 C CA . PHE A 1 592 ? -3.345 2.041 51.536 1.00 47.31 592 PHE A CA 1
ATOM 3613 C C . PHE A 1 592 ? -3.871 1.957 52.977 1.00 47.31 592 PHE A C 1
ATOM 3615 O O . PHE A 1 592 ? -3.976 2.977 53.659 1.00 47.31 592 PHE A O 1
ATOM 3622 N N . VAL A 1 593 ? -4.146 0.748 53.478 1.00 38.62 593 VAL A N 1
ATOM 3623 C CA . VAL A 1 593 ? -4.687 0.536 54.833 1.00 38.62 593 VAL A CA 1
ATOM 3624 C C . VAL A 1 593 ? -3.727 1.051 55.905 1.00 38.62 593 VAL A C 1
ATOM 3626 O O . VAL A 1 593 ? -4.163 1.723 56.839 1.00 38.62 593 VAL A O 1
ATOM 3629 N N . SER A 1 594 ? -2.424 0.811 55.752 1.00 44.97 594 SER A N 1
ATOM 3630 C CA . SER A 1 594 ? -1.405 1.289 56.695 1.00 44.97 594 SER A CA 1
ATOM 3631 C C . SER A 1 594 ? -1.312 2.816 56.708 1.00 44.97 594 SER A C 1
ATOM 3633 O O . SER A 1 594 ? -1.183 3.418 57.772 1.00 44.97 594 SER A O 1
ATOM 3635 N N . ALA A 1 595 ? -1.435 3.467 55.547 1.00 47.53 595 ALA A N 1
ATOM 3636 C CA . ALA A 1 595 ? -1.417 4.923 55.443 1.00 47.53 595 ALA A CA 1
ATOM 3637 C C . ALA A 1 595 ? -2.673 5.580 56.039 1.00 47.53 595 ALA A C 1
ATOM 3639 O O . ALA A 1 595 ? -2.572 6.602 56.723 1.00 47.53 595 ALA A O 1
ATOM 3640 N N . VAL A 1 596 ? -3.844 4.966 55.840 1.00 42.34 596 VAL A N 1
ATOM 3641 C CA . VAL A 1 596 ? -5.107 5.398 56.458 1.00 42.34 596 VAL A CA 1
ATOM 3642 C C . VAL A 1 596 ? -5.053 5.227 57.978 1.00 42.34 596 VAL A C 1
ATOM 3644 O O . VAL A 1 596 ? -5.393 6.156 58.708 1.00 42.34 596 VAL A O 1
ATOM 3647 N N . GLN A 1 597 ? -4.567 4.083 58.470 1.00 45.56 597 GLN A N 1
ATOM 3648 C CA . GLN A 1 597 ? -4.390 3.832 59.907 1.00 45.56 597 GLN A CA 1
ATOM 3649 C C . GLN A 1 597 ? -3.369 4.782 60.549 1.00 45.56 597 GLN A C 1
ATOM 3651 O O . GLN A 1 597 ? -3.540 5.177 61.700 1.00 45.56 597 GLN A O 1
ATOM 3656 N N . ALA A 1 598 ? -2.345 5.198 59.801 1.00 51.69 598 ALA A N 1
ATOM 3657 C CA . ALA A 1 598 ? -1.360 6.187 60.232 1.00 51.69 598 ALA A CA 1
ATOM 3658 C C . ALA A 1 598 ? -1.862 7.646 60.157 1.00 51.69 598 ALA A C 1
ATOM 3660 O O . ALA A 1 598 ? -1.116 8.561 60.506 1.00 51.69 598 ALA A O 1
ATOM 3661 N N . GLY A 1 599 ? -3.093 7.892 59.688 1.00 38.00 599 GLY A N 1
ATOM 3662 C CA . GLY A 1 599 ? -3.650 9.240 59.519 1.00 38.00 599 GLY A CA 1
ATOM 3663 C C . GLY A 1 599 ? -2.970 10.070 58.422 1.00 38.00 599 GLY A C 1
ATOM 3664 O O . GLY A 1 599 ? -3.138 11.289 58.380 1.00 38.00 599 GLY A O 1
ATOM 3665 N N . ASN A 1 600 ? -2.197 9.437 57.534 1.00 50.84 600 ASN A N 1
ATOM 3666 C CA . ASN A 1 600 ? -1.446 10.101 56.473 1.00 50.84 600 ASN A CA 1
ATOM 3667 C C . ASN A 1 600 ? -2.229 10.045 55.154 1.00 50.84 600 ASN A C 1
ATOM 3669 O O . ASN A 1 600 ? -2.072 9.133 54.339 1.00 50.84 600 ASN A O 1
ATOM 3673 N N . LEU A 1 601 ? -3.080 11.052 54.948 1.00 45.06 601 LEU A N 1
ATOM 3674 C CA . LEU A 1 601 ? -3.942 11.155 53.769 1.00 45.06 601 LEU A CA 1
ATOM 3675 C C . LEU A 1 601 ? -3.148 11.277 52.460 1.00 45.06 601 LEU A C 1
ATOM 3677 O O . LEU A 1 601 ? -3.605 10.797 51.426 1.00 45.06 601 LEU A O 1
ATOM 3681 N N . GLN A 1 602 ? -1.948 11.865 52.493 1.00 41.94 602 GLN A N 1
ATOM 3682 C CA . GLN A 1 602 ? -1.086 11.979 51.315 1.00 41.94 602 GLN A CA 1
ATOM 3683 C C . GLN A 1 602 ? -0.499 10.621 50.908 1.00 41.94 602 GLN A C 1
ATOM 3685 O O . GLN A 1 602 ? -0.481 10.299 49.723 1.00 41.94 602 GLN A O 1
ATOM 3690 N N . ALA A 1 603 ? -0.080 9.797 51.871 1.00 49.25 603 ALA A N 1
ATOM 3691 C CA . ALA A 1 603 ? 0.412 8.445 51.605 1.00 49.25 603 ALA A CA 1
ATOM 3692 C C . ALA A 1 603 ? -0.713 7.494 51.163 1.00 49.25 603 ALA A C 1
ATOM 3694 O O . ALA A 1 603 ? -0.499 6.667 50.281 1.00 49.25 603 ALA A O 1
ATOM 3695 N N . ALA A 1 604 ? -1.924 7.648 51.709 1.00 46.94 604 ALA A N 1
ATOM 3696 C CA . ALA A 1 604 ? -3.089 6.871 51.286 1.00 46.94 604 ALA A CA 1
ATOM 3697 C C . ALA A 1 604 ? -3.506 7.226 49.848 1.00 46.94 604 ALA A C 1
ATOM 3699 O O . ALA A 1 604 ? -3.770 6.335 49.044 1.00 46.94 604 ALA A O 1
ATOM 3700 N N . ALA A 1 605 ? -3.490 8.515 49.492 1.00 42.56 605 ALA A N 1
ATOM 3701 C CA . ALA A 1 605 ? -3.730 8.963 48.123 1.00 42.56 605 ALA A CA 1
ATOM 3702 C C . ALA A 1 605 ? -2.633 8.484 47.156 1.00 42.56 605 ALA A C 1
ATOM 3704 O O . ALA A 1 605 ? -2.951 8.012 46.070 1.00 42.56 605 ALA A O 1
ATOM 3705 N N . ALA A 1 606 ? -1.356 8.537 47.550 1.00 49.31 606 ALA A N 1
ATOM 3706 C CA . ALA A 1 606 ? -0.252 8.030 46.734 1.00 49.31 606 ALA A CA 1
ATOM 3707 C C . ALA A 1 606 ? -0.344 6.509 46.506 1.00 49.31 606 ALA A C 1
ATOM 3709 O O . ALA A 1 606 ? -0.167 6.052 45.379 1.00 49.31 606 ALA A O 1
ATOM 3710 N N . ALA A 1 607 ? -0.692 5.734 47.539 1.00 52.06 607 ALA A N 1
ATOM 3711 C CA . ALA A 1 607 ? -0.919 4.294 47.422 1.00 52.06 607 ALA A CA 1
ATOM 3712 C C . ALA A 1 607 ? -2.099 3.971 46.492 1.00 52.06 607 ALA A C 1
ATOM 3714 O O . ALA A 1 607 ? -2.020 3.035 45.705 1.00 52.06 607 ALA A O 1
ATOM 3715 N N . LEU A 1 608 ? -3.166 4.776 46.531 1.00 46.03 608 LEU A N 1
ATOM 3716 C CA . LEU A 1 608 ? -4.338 4.600 45.674 1.00 46.03 608 LEU A CA 1
ATOM 3717 C C . LEU A 1 608 ? -4.065 4.978 44.208 1.00 46.03 608 LEU A C 1
ATOM 3719 O O . LEU A 1 608 ? -4.494 4.265 43.306 1.00 46.03 608 LEU A O 1
ATOM 3723 N N . VAL A 1 609 ? -3.324 6.064 43.958 1.00 45.22 609 VAL A N 1
ATOM 3724 C CA . VAL A 1 609 ? -2.929 6.500 42.603 1.00 45.22 609 VAL A CA 1
ATOM 3725 C C . VAL A 1 609 ? -1.881 5.563 41.988 1.00 45.22 609 VAL A C 1
ATOM 3727 O O . VAL A 1 609 ? -1.893 5.337 40.777 1.00 45.22 609 VAL A O 1
ATOM 3730 N N . GLY A 1 610 ? -0.992 5.004 42.814 1.00 49.72 610 GLY A N 1
ATOM 3731 C CA . GLY A 1 610 ? 0.038 4.047 42.408 1.00 49.72 610 GLY A CA 1
ATOM 3732 C C . GLY A 1 610 ? -0.449 2.601 42.282 1.00 49.72 610 GLY A C 1
ATOM 3733 O O . GLY A 1 610 ? 0.197 1.815 41.595 1.00 49.72 610 GLY A O 1
ATOM 3734 N N . ALA A 1 611 ? -1.587 2.240 42.889 1.00 48.28 611 ALA A N 1
ATOM 3735 C CA . ALA A 1 611 ? -2.106 0.871 42.874 1.00 48.28 611 ALA A CA 1
ATOM 3736 C C . ALA A 1 611 ? -2.300 0.302 41.453 1.00 48.28 611 ALA A C 1
ATOM 3738 O O . ALA A 1 611 ? -1.850 -0.820 41.220 1.00 48.28 611 ALA A O 1
ATOM 3739 N N . PRO A 1 612 ? -2.868 1.034 40.471 1.00 42.28 612 PRO A N 1
ATOM 3740 C CA . PRO A 1 612 ? -2.971 0.524 39.104 1.00 42.28 612 PRO A CA 1
ATOM 3741 C C . PRO A 1 612 ? -1.607 0.257 38.458 1.00 42.28 612 PRO A C 1
ATOM 3743 O O . PRO A 1 612 ? -1.439 -0.767 37.804 1.00 42.28 612 PRO A O 1
ATOM 3746 N N . ALA A 1 613 ? -0.621 1.132 38.683 1.00 48.75 613 ALA A N 1
ATOM 3747 C CA . ALA A 1 613 ? 0.735 0.956 38.165 1.00 48.75 613 ALA A CA 1
ATOM 3748 C C . ALA A 1 613 ? 1.443 -0.242 38.807 1.00 48.75 613 ALA A C 1
ATOM 3750 O O . ALA A 1 613 ? 2.081 -1.017 38.106 1.00 48.75 613 ALA A O 1
ATOM 3751 N N . ASN A 1 614 ? 1.276 -0.446 40.115 1.00 52.56 614 ASN A N 1
ATOM 3752 C CA . ASN A 1 614 ? 1.846 -1.585 40.833 1.00 52.56 614 ASN A CA 1
ATOM 3753 C C . ASN A 1 614 ? 1.223 -2.912 40.392 1.00 52.56 614 ASN A C 1
ATOM 3755 O O . ASN A 1 614 ? 1.940 -3.885 40.186 1.00 52.56 614 ASN A O 1
ATOM 3759 N N . VAL A 1 615 ? -0.099 -2.954 40.202 1.00 49.38 615 VAL A N 1
ATOM 3760 C CA . VAL A 1 615 ? -0.820 -4.144 39.722 1.00 49.38 615 VAL A CA 1
ATOM 3761 C C . VAL A 1 615 ? -0.432 -4.464 38.275 1.00 49.38 615 VAL A C 1
ATOM 3763 O O . VAL A 1 615 ? -0.127 -5.614 37.966 1.00 49.38 615 VAL A O 1
ATOM 3766 N N . ALA A 1 616 ? -0.356 -3.450 37.409 1.00 47.72 616 ALA A N 1
ATOM 3767 C CA . ALA A 1 616 ? 0.172 -3.569 36.050 1.00 47.72 616 ALA A CA 1
ATOM 3768 C C . ALA A 1 616 ? 1.627 -4.061 36.031 1.00 47.72 616 ALA A C 1
ATOM 3770 O O . ALA A 1 616 ? 1.980 -4.952 35.258 1.00 47.72 616 ALA A O 1
ATOM 3771 N N . ASN A 1 617 ? 2.467 -3.509 36.909 1.00 53.31 617 ASN A N 1
ATOM 3772 C CA . ASN A 1 617 ? 3.868 -3.890 37.019 1.00 53.31 617 ASN A CA 1
ATOM 3773 C C . ASN A 1 617 ? 4.006 -5.321 37.543 1.00 53.31 617 ASN A C 1
ATOM 3775 O O . ASN A 1 617 ? 4.832 -6.064 37.032 1.00 53.31 617 ASN A O 1
ATOM 3779 N N . GLY A 1 618 ? 3.152 -5.748 38.477 1.00 54.09 618 GLY A N 1
ATOM 3780 C CA . GLY A 1 618 ? 3.053 -7.136 38.924 1.00 54.09 618 GLY A CA 1
ATOM 3781 C C . GLY A 1 618 ? 2.649 -8.086 37.795 1.00 54.09 618 GLY A C 1
ATOM 3782 O O . GLY A 1 618 ? 3.283 -9.123 37.612 1.00 54.09 618 GLY A O 1
ATOM 3783 N N . PHE A 1 619 ? 1.653 -7.713 36.991 1.00 52.56 619 PHE A N 1
ATOM 3784 C CA . PHE A 1 619 ? 1.152 -8.516 35.869 1.00 52.56 619 PHE A CA 1
ATOM 3785 C C . PHE A 1 619 ? 2.184 -8.702 34.750 1.00 52.56 619 PHE A C 1
ATOM 3787 O O . PHE A 1 619 ? 2.335 -9.808 34.218 1.00 52.56 619 PHE A O 1
ATOM 3794 N N . LEU A 1 620 ? 2.900 -7.632 34.396 1.00 52.53 620 LEU A N 1
ATOM 3795 C CA . LEU A 1 620 ? 3.858 -7.627 33.290 1.00 52.53 620 LEU A CA 1
ATOM 3796 C C . LEU A 1 620 ? 5.266 -8.033 33.729 1.00 52.53 620 LEU A C 1
ATOM 3798 O O . LEU A 1 620 ? 5.878 -8.877 33.085 1.00 52.53 620 LEU A O 1
ATOM 3802 N N . ASN A 1 621 ? 5.767 -7.467 34.825 1.00 62.12 621 ASN A N 1
ATOM 3803 C CA . ASN A 1 621 ? 7.177 -7.527 35.220 1.00 62.12 621 ASN A CA 1
ATOM 3804 C C . ASN A 1 621 ? 7.411 -8.157 36.601 1.00 62.12 621 ASN A C 1
ATOM 3806 O O . ASN A 1 621 ? 8.561 -8.271 37.013 1.00 62.12 621 ASN A O 1
ATOM 3810 N N . GLY A 1 622 ? 6.354 -8.518 37.336 1.00 64.56 622 GLY A N 1
ATOM 3811 C CA . GLY A 1 622 ? 6.470 -8.998 38.710 1.00 64.56 622 GLY A CA 1
ATOM 3812 C C . GLY A 1 622 ? 7.203 -10.332 38.808 1.00 64.56 622 GLY A C 1
ATOM 3813 O O . GLY A 1 622 ? 7.094 -11.174 37.923 1.00 64.56 622 GLY A O 1
ATOM 3814 N N . GLU A 1 623 ? 7.909 -10.547 39.912 1.00 71.38 623 GLU A N 1
ATOM 3815 C CA . GLU A 1 623 ? 8.606 -11.797 40.212 1.00 71.38 623 GLU A CA 1
ATOM 3816 C C . GLU A 1 623 ? 8.223 -12.262 41.617 1.00 71.38 623 GLU A C 1
ATOM 3818 O O . GLU A 1 623 ? 8.218 -11.471 42.561 1.00 71.38 623 GLU A O 1
ATOM 3823 N N . ALA A 1 624 ? 7.905 -13.543 41.778 1.00 56.94 624 ALA A N 1
ATOM 3824 C CA . ALA A 1 624 ? 7.657 -14.137 43.085 1.00 56.94 624 ALA A CA 1
ATOM 3825 C C . ALA A 1 624 ? 8.181 -15.577 43.151 1.00 56.94 624 ALA A C 1
ATOM 3827 O O . ALA A 1 624 ? 8.396 -16.236 42.135 1.00 56.94 624 ALA A O 1
ATOM 3828 N N . ARG A 1 625 ? 8.386 -16.082 44.371 1.00 67.81 625 ARG A N 1
ATOM 3829 C CA . ARG A 1 625 ? 8.787 -17.471 44.624 1.00 67.81 625 ARG A CA 1
ATOM 3830 C C . ARG A 1 625 ? 7.805 -18.135 45.571 1.00 67.81 625 ARG A C 1
ATOM 3832 O O . ARG A 1 625 ? 7.593 -17.650 46.680 1.00 67.81 625 ARG A O 1
ATOM 3839 N N . LEU A 1 626 ? 7.218 -19.248 45.142 1.00 52.91 626 LEU A N 1
ATOM 3840 C CA . LEU A 1 626 ? 6.275 -20.017 45.945 1.00 52.91 626 LEU A CA 1
ATOM 3841 C C . LEU A 1 626 ? 6.989 -21.221 46.582 1.00 52.91 626 LEU A C 1
ATOM 3843 O O . LEU A 1 626 ? 7.454 -22.099 45.852 1.00 52.91 626 LEU A O 1
ATOM 3847 N N . PRO A 1 627 ? 7.090 -21.300 47.921 1.00 51.91 627 PRO A N 1
ATOM 3848 C CA . PRO A 1 627 ? 7.675 -22.460 48.581 1.00 51.91 627 PRO A CA 1
ATOM 3849 C C . PRO A 1 627 ? 6.731 -23.669 48.507 1.00 51.91 627 PRO A C 1
ATOM 3851 O O . PRO A 1 627 ? 5.583 -23.607 48.948 1.00 51.91 627 PRO A O 1
ATOM 3854 N N . LEU A 1 628 ? 7.236 -24.795 48.008 1.00 50.84 628 LEU A N 1
ATOM 3855 C CA . LEU A 1 628 ? 6.558 -26.086 47.949 1.00 50.84 628 LEU A CA 1
ATOM 3856 C C . LEU A 1 628 ? 7.358 -27.129 48.740 1.00 50.84 628 LEU A C 1
ATOM 3858 O O . LEU A 1 628 ? 8.462 -27.518 48.357 1.00 50.84 628 LEU A O 1
ATOM 3862 N N . ALA A 1 629 ? 6.801 -27.586 49.861 1.00 53.25 629 ALA A N 1
ATOM 3863 C CA . ALA A 1 629 ? 7.414 -28.628 50.680 1.00 53.25 629 ALA A CA 1
ATOM 3864 C C . ALA A 1 629 ? 7.209 -30.012 50.044 1.00 53.25 629 ALA A C 1
ATOM 3866 O O . ALA A 1 629 ? 6.077 -30.402 49.747 1.00 53.25 629 ALA A O 1
ATOM 3867 N N . LEU A 1 630 ? 8.293 -30.768 49.862 1.00 59.19 630 LEU A N 1
ATOM 3868 C CA . LEU A 1 630 ? 8.236 -32.122 49.316 1.00 59.19 630 LEU A CA 1
ATOM 3869 C C . LEU A 1 630 ? 7.965 -33.161 50.417 1.00 59.19 630 LEU A C 1
ATOM 3871 O O . LEU A 1 630 ? 8.485 -33.038 51.532 1.00 59.19 630 LEU A O 1
ATOM 3875 N N . PRO A 1 631 ? 7.184 -34.217 50.122 1.00 50.00 631 PRO A N 1
ATOM 3876 C CA . PRO A 1 631 ? 6.962 -35.299 51.069 1.00 50.00 631 PRO A CA 1
ATOM 3877 C C . PRO A 1 631 ? 8.277 -36.033 51.356 1.00 50.00 631 PRO A C 1
ATOM 3879 O O . PRO A 1 631 ? 8.987 -36.445 50.439 1.00 50.00 631 PRO A O 1
ATOM 3882 N N . THR A 1 632 ? 8.574 -36.259 52.638 1.00 56.28 632 THR A N 1
ATOM 3883 C CA . THR A 1 632 ? 9.825 -36.882 53.122 1.00 56.28 632 THR A CA 1
ATOM 3884 C C . THR A 1 632 ? 10.065 -38.300 52.589 1.00 56.28 632 THR A C 1
ATOM 3886 O O . THR A 1 632 ? 11.185 -38.806 52.641 1.00 56.28 632 THR A O 1
ATOM 3889 N N . SER A 1 633 ? 9.032 -38.938 52.031 1.00 49.34 633 SER A N 1
ATOM 3890 C CA . SER A 1 633 ? 9.097 -40.226 51.332 1.00 49.34 633 SER A CA 1
ATOM 3891 C C . SER A 1 633 ? 9.827 -40.164 49.983 1.00 49.34 633 SER A C 1
ATOM 3893 O O . SER A 1 633 ? 10.352 -41.180 49.544 1.00 49.34 633 SER A O 1
ATOM 3895 N N . ALA A 1 634 ? 9.874 -38.997 49.331 1.00 46.72 634 ALA A N 1
ATOM 3896 C CA . ALA A 1 634 ? 10.505 -38.797 48.021 1.00 46.72 634 ALA A CA 1
ATOM 3897 C C . ALA A 1 634 ? 11.981 -38.355 48.112 1.00 46.72 634 ALA A C 1
ATOM 3899 O O . ALA A 1 634 ? 12.680 -38.321 47.106 1.00 46.72 634 ALA A O 1
ATOM 3900 N N . THR A 1 635 ? 12.460 -38.020 49.313 1.00 53.38 635 THR A N 1
ATOM 3901 C CA . THR A 1 635 ? 13.761 -37.368 49.560 1.00 53.38 635 THR A CA 1
ATOM 3902 C C . THR A 1 635 ? 14.627 -38.134 50.566 1.00 53.38 635 THR A C 1
ATOM 3904 O O . THR A 1 635 ? 15.510 -37.568 51.210 1.00 53.38 635 THR A O 1
ATOM 3907 N N . GLY A 1 636 ? 14.353 -39.430 50.756 1.00 59.66 636 GLY A N 1
ATOM 3908 C CA . GLY A 1 636 ? 15.115 -40.288 51.670 1.00 59.66 636 GLY A CA 1
ATOM 3909 C C . GLY A 1 636 ? 14.995 -39.910 53.154 1.00 59.66 636 GLY A C 1
ATOM 3910 O O . GLY A 1 636 ? 15.890 -40.230 53.930 1.00 59.66 636 GLY A O 1
ATOM 3911 N N . GLY A 1 637 ? 13.914 -39.230 53.563 1.00 58.84 637 GLY A N 1
ATOM 3912 C CA . GLY A 1 637 ? 13.658 -38.821 54.951 1.00 58.84 637 GLY A CA 1
ATOM 3913 C C . GLY A 1 637 ? 14.104 -37.399 55.319 1.00 58.84 637 GLY A C 1
ATOM 3914 O O . GLY A 1 637 ? 13.905 -36.991 56.462 1.00 58.84 637 GLY A O 1
ATOM 3915 N N . ILE A 1 638 ? 14.670 -36.632 54.378 1.00 63.22 638 ILE A N 1
ATOM 3916 C CA . ILE A 1 638 ? 15.152 -35.257 54.605 1.00 63.22 638 ILE A CA 1
ATOM 3917 C C . ILE A 1 638 ? 14.069 -34.239 54.192 1.00 63.22 638 ILE A C 1
ATOM 3919 O O . ILE A 1 638 ? 13.563 -34.332 53.072 1.00 63.22 638 ILE A O 1
ATOM 3923 N N . PRO A 1 639 ? 13.705 -33.250 55.034 1.00 63.12 639 PRO A N 1
ATOM 3924 C CA . PRO A 1 639 ? 12.802 -32.170 54.634 1.00 63.12 639 PRO A CA 1
ATOM 3925 C C . PRO A 1 639 ? 13.443 -31.299 53.545 1.00 63.12 639 PRO A C 1
ATOM 3927 O O . PRO A 1 639 ? 14.511 -30.721 53.762 1.00 63.12 639 PRO A O 1
ATOM 3930 N N . VAL A 1 640 ? 12.786 -31.197 52.388 1.00 62.91 640 VAL A N 1
ATOM 3931 C CA . VAL A 1 640 ? 13.221 -30.359 51.260 1.00 62.91 640 VAL A CA 1
ATOM 3932 C C . VAL A 1 640 ? 12.080 -29.433 50.849 1.00 62.91 640 VAL A C 1
ATOM 3934 O O . VAL A 1 640 ? 10.965 -29.895 50.601 1.00 62.91 640 VAL A O 1
ATOM 3937 N N . THR A 1 641 ? 12.368 -28.137 50.753 1.00 60.06 641 THR A N 1
ATOM 3938 C CA . THR A 1 641 ? 11.451 -27.115 50.232 1.00 60.06 641 THR A CA 1
ATOM 3939 C C . THR A 1 641 ? 11.972 -26.619 48.893 1.00 60.06 641 THR A C 1
ATOM 3941 O O . THR A 1 641 ? 13.100 -26.140 48.815 1.00 60.06 641 THR A O 1
ATOM 3944 N N . VAL A 1 642 ? 11.157 -26.717 47.849 1.00 61.81 642 VAL A N 1
ATOM 3945 C CA . VAL A 1 642 ? 11.454 -26.166 46.523 1.00 61.81 642 VAL A CA 1
ATOM 3946 C C . VAL A 1 642 ? 10.827 -24.782 46.417 1.00 61.81 642 VAL A C 1
ATOM 3948 O O . VAL A 1 642 ? 9.639 -24.622 46.668 1.00 61.81 642 VAL A O 1
ATOM 3951 N N . GLU A 1 643 ? 11.601 -23.783 46.026 1.00 63.41 643 GLU A N 1
ATOM 3952 C CA . GLU A 1 643 ? 11.107 -22.471 45.627 1.00 63.41 643 GLU A CA 1
ATOM 3953 C C . GLU A 1 643 ? 10.766 -22.504 44.138 1.00 63.41 643 GLU A C 1
ATOM 3955 O O . GLU A 1 643 ? 11.655 -22.608 43.291 1.00 63.41 643 GLU A O 1
ATOM 3960 N N . VAL A 1 644 ? 9.473 -22.430 43.830 1.00 65.19 644 VAL A N 1
ATOM 3961 C CA . VAL A 1 644 ? 8.960 -22.354 42.460 1.00 65.19 644 VAL A CA 1
ATOM 3962 C C . VAL A 1 644 ? 8.958 -20.884 42.028 1.00 65.19 644 VAL A C 1
ATOM 3964 O O . VAL A 1 644 ? 8.175 -20.112 42.593 1.00 65.19 644 VAL A O 1
ATOM 3967 N N . PRO A 1 645 ? 9.807 -20.463 41.071 1.00 60.72 645 PRO A N 1
ATOM 3968 C CA . PRO A 1 645 ? 9.766 -19.105 40.554 1.00 60.72 645 PRO A CA 1
ATOM 3969 C C . PRO A 1 645 ? 8.544 -18.926 39.649 1.00 60.72 645 PRO A C 1
ATOM 3971 O O . PRO A 1 645 ? 8.256 -19.763 38.792 1.00 60.72 645 PRO A O 1
ATOM 3974 N N . VAL A 1 646 ? 7.817 -17.831 39.855 1.00 59.34 646 VAL A N 1
ATOM 3975 C CA . VAL A 1 646 ? 6.677 -17.404 39.039 1.00 59.34 646 VAL A CA 1
ATOM 3976 C C . VAL A 1 646 ? 6.872 -15.945 38.636 1.00 59.34 646 VAL A C 1
ATOM 3978 O O . VAL A 1 646 ? 7.315 -15.130 39.447 1.00 59.34 646 VAL A O 1
ATOM 3981 N N . GLY A 1 647 ? 6.566 -15.615 37.383 1.00 60.53 647 GLY A N 1
ATOM 3982 C CA . GLY A 1 647 ? 6.809 -14.285 36.830 1.00 60.53 647 GLY A CA 1
ATOM 3983 C C . GLY A 1 647 ? 5.622 -13.718 36.055 1.00 60.53 647 GLY A C 1
ATOM 3984 O O . GLY A 1 647 ? 4.778 -14.457 35.545 1.00 60.53 647 GLY A O 1
ATOM 3985 N N . GLY A 1 648 ? 5.579 -12.389 35.960 1.00 57.94 648 GLY A N 1
ATOM 3986 C CA . GLY A 1 648 ? 4.730 -11.648 35.034 1.00 57.94 648 GLY A CA 1
ATOM 3987 C C . GLY A 1 648 ? 5.078 -11.960 33.576 1.00 57.94 648 GLY A C 1
ATOM 3988 O O . GLY A 1 648 ? 6.099 -12.578 33.290 1.00 57.94 648 GLY A O 1
ATOM 3989 N N . ILE A 1 649 ? 4.240 -11.533 32.630 1.00 60.25 649 ILE A N 1
ATOM 3990 C CA . ILE A 1 649 ? 4.330 -11.923 31.204 1.00 60.25 649 ILE A CA 1
ATOM 3991 C C . ILE A 1 649 ? 5.736 -11.736 30.600 1.00 60.25 649 ILE A C 1
ATOM 3993 O O . ILE A 1 649 ? 6.173 -12.558 29.789 1.00 60.25 649 ILE A O 1
ATOM 3997 N N . LEU A 1 650 ? 6.438 -10.679 31.010 1.00 60.28 650 LEU A N 1
ATOM 3998 C CA . LEU A 1 650 ? 7.745 -10.248 30.514 1.00 60.28 650 LEU A CA 1
ATOM 3999 C C . LEU A 1 650 ? 8.894 -10.540 31.492 1.00 60.28 650 LEU A C 1
ATOM 4001 O O . LEU A 1 650 ? 10.040 -10.219 31.182 1.00 60.28 650 LEU A O 1
ATOM 4005 N N . ALA A 1 651 ? 8.609 -11.126 32.657 1.00 67.94 651 ALA A N 1
ATOM 4006 C CA . ALA A 1 651 ? 9.614 -11.381 33.680 1.00 67.94 651 ALA A CA 1
ATOM 4007 C C . ALA A 1 651 ? 10.695 -12.360 33.176 1.00 67.94 651 ALA A C 1
ATOM 4009 O O . ALA A 1 651 ? 10.368 -13.355 32.515 1.00 67.94 651 ALA A O 1
ATOM 4010 N N . PRO A 1 652 ? 11.982 -12.116 33.471 1.00 70.25 652 PRO A N 1
ATOM 4011 C CA . PRO A 1 652 ? 13.070 -12.971 33.015 1.00 70.25 652 PRO A CA 1
ATOM 4012 C C . PRO A 1 652 ? 12.954 -14.402 33.565 1.00 70.25 652 PRO A C 1
ATOM 4014 O O . PRO A 1 652 ? 12.362 -14.656 34.613 1.00 70.25 652 PRO A O 1
ATOM 4017 N N . LEU A 1 653 ? 13.537 -15.358 32.839 1.00 73.12 653 LEU A N 1
ATOM 4018 C CA . LEU A 1 653 ? 13.569 -16.764 33.245 1.00 73.12 653 LEU A CA 1
ATOM 4019 C C . LEU A 1 653 ? 14.549 -16.968 34.410 1.00 73.12 653 LEU A C 1
ATOM 4021 O O . LEU A 1 653 ? 15.715 -16.589 34.309 1.00 73.12 653 LEU A O 1
ATOM 4025 N N . GLN A 1 654 ? 14.091 -17.609 35.487 1.00 76.19 654 GLN A N 1
ATOM 4026 C CA . GLN A 1 654 ? 14.885 -17.914 36.677 1.00 76.19 654 GLN A CA 1
ATOM 4027 C C . GLN A 1 654 ? 15.024 -19.431 36.901 1.00 76.19 654 GLN A C 1
ATOM 4029 O O . GLN A 1 654 ? 14.108 -20.195 36.576 1.00 76.19 654 GLN A O 1
ATOM 4034 N N . PRO A 1 655 ? 16.151 -19.893 37.474 1.00 71.69 655 PRO A N 1
ATOM 4035 C CA . PRO A 1 655 ? 16.320 -21.289 37.860 1.00 71.69 655 PRO A CA 1
ATOM 4036 C C . PRO A 1 655 ? 15.545 -21.617 39.145 1.00 71.69 655 PRO A C 1
ATOM 4038 O O . PRO A 1 655 ? 15.349 -20.764 40.015 1.00 71.69 655 PRO A O 1
ATOM 4041 N N . PHE A 1 656 ? 15.146 -22.881 39.290 1.00 67.50 656 PHE A N 1
ATOM 4042 C CA . PHE A 1 656 ? 14.523 -23.386 40.513 1.00 67.50 656 PHE A CA 1
ATOM 4043 C C . PHE A 1 656 ? 15.553 -23.504 41.635 1.00 67.50 656 PHE A C 1
ATOM 4045 O O . PHE A 1 656 ? 16.716 -23.832 41.397 1.00 67.50 656 PHE A O 1
ATOM 4052 N N . GLN A 1 657 ? 15.128 -23.285 42.878 1.00 67.88 657 GLN A N 1
ATOM 4053 C CA . GLN A 1 657 ? 15.998 -23.461 44.042 1.00 67.88 657 GLN A CA 1
ATOM 4054 C C . GLN A 1 657 ? 15.377 -24.437 45.028 1.00 67.88 657 GLN A C 1
ATOM 4056 O O . GLN A 1 657 ? 14.180 -24.386 45.283 1.00 67.88 657 GLN A O 1
ATOM 4061 N N . ALA A 1 658 ? 16.181 -25.323 45.605 1.00 58.31 658 ALA A N 1
ATOM 4062 C CA . ALA A 1 658 ? 15.745 -26.221 46.665 1.00 58.31 658 ALA A CA 1
ATOM 4063 C C . ALA A 1 658 ? 16.558 -25.981 47.929 1.00 58.31 658 ALA A C 1
ATOM 4065 O O . ALA A 1 658 ? 17.782 -25.916 47.886 1.00 58.31 658 ALA A O 1
ATOM 4066 N N . THR A 1 659 ? 15.876 -25.902 49.066 1.00 66.69 659 THR A N 1
ATOM 4067 C CA . THR A 1 659 ? 16.499 -25.836 50.385 1.00 66.69 659 THR A CA 1
ATOM 4068 C C . THR A 1 659 ? 16.253 -27.151 51.115 1.00 66.69 659 THR A C 1
ATOM 4070 O O . THR A 1 659 ? 15.110 -27.492 51.423 1.00 66.69 659 THR A O 1
ATOM 4073 N N . ALA A 1 660 ? 17.324 -27.897 51.386 1.00 60.75 660 ALA A N 1
ATOM 4074 C CA . ALA A 1 660 ? 17.290 -29.144 52.145 1.00 60.75 660 ALA A CA 1
ATOM 4075 C C . ALA A 1 660 ? 17.786 -28.908 53.576 1.00 60.75 660 ALA A C 1
ATOM 4077 O O . ALA A 1 660 ? 18.827 -28.284 53.785 1.00 60.75 660 ALA A O 1
ATOM 4078 N N . VAL A 1 661 ? 17.062 -29.417 54.573 1.00 68.88 661 VAL A N 1
ATOM 4079 C CA . VAL A 1 661 ? 17.450 -29.299 55.988 1.00 68.88 661 VAL A CA 1
ATOM 4080 C C . VAL A 1 661 ? 18.125 -30.594 56.431 1.00 68.88 661 VAL A C 1
ATOM 4082 O O . VAL A 1 661 ? 17.463 -31.540 56.859 1.00 68.88 661 VAL A O 1
ATOM 4085 N N . ILE A 1 662 ? 19.454 -30.648 56.305 1.00 68.38 662 ILE A N 1
ATOM 4086 C CA . ILE A 1 662 ? 20.233 -31.863 56.573 1.00 68.38 662 ILE A CA 1
ATOM 4087 C C . ILE A 1 662 ? 20.515 -31.971 58.082 1.00 68.38 662 ILE A C 1
ATOM 4089 O O . ILE A 1 662 ? 21.081 -31.035 58.665 1.00 68.38 662 ILE A O 1
ATOM 4093 N N . PRO A 1 663 ? 20.184 -33.102 58.736 1.00 52.06 663 PRO A N 1
ATOM 4094 C CA . PRO A 1 663 ? 20.540 -33.323 60.132 1.00 52.06 663 PRO A CA 1
ATOM 4095 C C . PRO A 1 663 ? 22.064 -33.235 60.287 1.00 52.06 663 PRO A C 1
ATOM 4097 O O . PRO A 1 663 ? 22.780 -33.948 59.593 1.00 52.06 663 PRO A O 1
ATOM 4100 N N . VAL A 1 664 ? 22.542 -32.376 61.199 1.00 55.72 664 VAL A N 1
ATOM 4101 C CA . VAL A 1 664 ? 23.958 -32.042 61.505 1.00 55.72 664 VAL A CA 1
ATOM 4102 C C . VAL A 1 664 ? 24.544 -30.822 60.760 1.00 55.72 664 VAL A C 1
ATOM 4104 O O . VAL A 1 664 ? 25.349 -30.120 61.366 1.00 55.72 664 VAL A O 1
ATOM 4107 N N . ILE A 1 665 ? 24.131 -30.498 59.526 1.00 57.69 665 ILE A N 1
ATOM 4108 C CA . ILE A 1 665 ? 24.758 -29.418 58.714 1.00 57.69 665 ILE A CA 1
ATOM 4109 C C . ILE A 1 665 ? 23.910 -28.127 58.657 1.00 57.69 665 ILE A C 1
ATOM 4111 O O . ILE A 1 665 ? 24.462 -27.040 58.502 1.00 57.69 665 ILE A O 1
ATOM 4115 N N . GLY A 1 666 ? 22.588 -28.206 58.858 1.00 60.72 666 GLY A N 1
ATOM 4116 C CA . GLY A 1 666 ? 21.680 -27.052 58.746 1.00 60.72 666 GLY A CA 1
ATOM 4117 C C . GLY A 1 666 ? 21.073 -26.892 57.340 1.00 60.72 666 GLY A C 1
ATOM 4118 O O . GLY A 1 666 ? 21.190 -27.810 56.526 1.00 60.72 666 GLY A O 1
ATOM 4119 N N . PRO A 1 667 ? 20.351 -25.787 57.058 1.00 66.38 667 PRO A N 1
ATOM 4120 C CA . PRO A 1 667 ? 19.706 -25.563 55.765 1.00 66.38 667 PRO A CA 1
ATOM 4121 C C . PRO A 1 667 ? 20.742 -25.276 54.675 1.00 66.38 667 PRO A C 1
ATOM 4123 O O . PRO A 1 667 ? 21.574 -24.382 54.823 1.00 66.38 667 PRO A O 1
ATOM 4126 N N . VAL A 1 668 ? 20.666 -26.014 53.569 1.00 66.62 668 VAL A N 1
ATOM 4127 C CA . VAL A 1 668 ? 21.525 -25.819 52.396 1.00 66.62 668 VAL A CA 1
ATOM 4128 C C . VAL A 1 668 ? 20.654 -25.572 51.171 1.00 66.62 668 VAL A C 1
ATOM 4130 O O . VAL A 1 668 ? 19.790 -26.392 50.857 1.00 66.62 668 VAL A O 1
ATOM 4133 N N . THR A 1 669 ? 20.877 -24.442 50.497 1.00 64.19 669 THR A N 1
ATOM 4134 C CA . THR A 1 669 ? 20.194 -24.078 49.249 1.00 64.19 669 THR A CA 1
ATOM 4135 C C . THR A 1 669 ? 21.030 -24.517 48.055 1.00 64.19 669 THR A C 1
ATOM 4137 O O . THR A 1 669 ? 22.216 -24.205 47.970 1.00 64.19 669 THR A O 1
ATOM 4140 N N . VAL A 1 670 ? 20.401 -25.234 47.133 1.00 64.12 670 VAL A N 1
ATOM 4141 C CA . VAL A 1 670 ? 20.996 -25.742 45.898 1.00 64.12 670 VAL A CA 1
ATOM 4142 C C . VAL A 1 670 ? 20.175 -25.214 44.729 1.00 64.12 670 VAL A C 1
ATOM 4144 O O . VAL A 1 670 ? 18.946 -25.324 44.725 1.00 64.12 670 VAL A O 1
ATOM 4147 N N . THR A 1 671 ? 20.851 -24.629 43.744 1.00 65.75 671 THR A N 1
ATOM 4148 C CA . THR A 1 671 ? 20.237 -24.269 42.464 1.00 65.75 671 THR A CA 1
ATOM 4149 C C . THR A 1 671 ? 20.020 -25.547 41.662 1.00 65.75 671 THR A C 1
ATOM 4151 O O . THR A 1 671 ? 20.930 -26.363 41.516 1.00 65.75 671 THR A O 1
ATOM 4154 N N . LEU A 1 672 ? 18.790 -25.752 41.204 1.00 60.56 672 LEU A N 1
ATOM 4155 C CA . LEU A 1 672 ? 18.404 -26.918 40.430 1.00 60.56 672 LEU A CA 1
ATOM 4156 C C . LEU A 1 672 ? 18.609 -26.605 38.947 1.00 60.56 672 LEU A C 1
ATOM 4158 O O . LEU A 1 672 ? 17.968 -25.706 38.402 1.00 60.56 672 LEU A O 1
ATOM 4162 N N . GLU A 1 673 ? 19.495 -27.357 38.304 1.00 58.81 673 GLU A N 1
ATOM 4163 C CA . GLU A 1 673 ? 19.721 -27.284 36.861 1.00 58.81 673 GLU A CA 1
ATOM 4164 C C . GLU A 1 673 ? 18.505 -27.870 36.118 1.00 58.81 673 GLU A C 1
ATOM 4166 O O . GLU A 1 673 ? 17.878 -28.818 36.592 1.00 58.81 673 GLU A O 1
ATOM 4171 N N . GLY A 1 674 ? 18.126 -27.335 34.956 1.00 64.19 674 GLY A N 1
ATOM 4172 C CA . GLY A 1 674 ? 17.004 -27.876 34.174 1.00 64.19 674 GLY A CA 1
ATOM 4173 C C . GLY A 1 674 ? 16.064 -26.818 33.603 1.00 64.19 674 GLY A C 1
ATOM 4174 O O . GLY A 1 674 ? 16.519 -25.838 33.021 1.00 64.19 674 GLY A O 1
ATOM 4175 N N . THR A 1 675 ? 14.750 -27.044 33.686 1.00 62.09 675 THR A N 1
ATOM 4176 C CA . THR A 1 675 ? 13.738 -26.162 33.076 1.00 62.09 675 THR A CA 1
ATOM 4177 C C . THR A 1 675 ? 13.626 -24.860 33.873 1.00 62.09 675 THR A C 1
ATOM 4179 O O . THR A 1 675 ? 13.233 -24.933 35.033 1.00 62.09 675 THR A O 1
ATOM 4182 N N . PRO A 1 676 ? 13.918 -23.677 33.306 1.00 67.12 676 PRO A N 1
ATOM 4183 C CA . PRO A 1 676 ? 13.731 -22.412 34.010 1.00 67.12 676 PRO A CA 1
ATOM 4184 C C . PRO A 1 676 ? 12.262 -21.943 33.962 1.00 67.12 676 PRO A C 1
ATOM 4186 O O . PRO A 1 676 ? 11.507 -22.326 33.063 1.00 67.12 676 PRO A O 1
ATOM 4189 N N . ALA A 1 677 ? 11.854 -21.096 34.913 1.00 63.47 677 ALA A N 1
ATOM 4190 C CA . ALA A 1 677 ? 10.509 -20.511 34.982 1.00 63.47 677 ALA A CA 1
ATOM 4191 C C . ALA A 1 677 ? 10.548 -19.006 35.310 1.00 63.47 677 ALA A C 1
ATOM 4193 O O . ALA A 1 677 ? 11.453 -18.525 35.987 1.00 63.47 677 ALA A O 1
ATOM 4194 N N . GLY A 1 678 ? 9.586 -18.257 34.779 1.00 70.38 678 GLY A N 1
ATOM 4195 C CA . GLY A 1 678 ? 9.513 -16.797 34.793 1.00 70.38 678 GLY A CA 1
ATOM 4196 C C . GLY A 1 678 ? 8.299 -16.331 33.986 1.00 70.38 678 GLY A C 1
ATOM 4197 O O . GLY A 1 678 ? 7.179 -16.766 34.257 1.00 70.38 678 GLY A O 1
ATOM 4198 N N . GLY A 1 679 ? 8.512 -15.459 32.999 1.00 64.56 679 GLY A N 1
ATOM 4199 C CA . GLY A 1 679 ? 7.465 -14.965 32.105 1.00 64.56 679 GLY A CA 1
ATOM 4200 C C . GLY A 1 679 ? 7.231 -15.825 30.864 1.00 64.56 679 GLY A C 1
ATOM 4201 O O . GLY A 1 679 ? 8.159 -16.383 30.271 1.00 64.56 679 GLY A O 1
ATOM 4202 N N . ILE A 1 680 ? 5.971 -15.888 30.422 1.00 55.31 680 ILE A N 1
ATOM 4203 C CA . ILE A 1 680 ? 5.556 -16.676 29.252 1.00 55.31 680 ILE A CA 1
ATOM 4204 C C . ILE A 1 680 ? 6.209 -16.209 27.943 1.00 55.31 680 ILE A C 1
ATOM 4206 O O . ILE A 1 680 ? 6.538 -17.048 27.106 1.00 55.31 680 ILE A O 1
ATOM 4210 N N . VAL A 1 681 ? 6.458 -14.906 27.765 1.00 55.62 681 VAL A N 1
ATOM 4211 C CA . VAL A 1 681 ? 7.095 -14.385 26.543 1.00 55.62 681 VAL A CA 1
ATOM 4212 C C . VAL A 1 681 ? 8.573 -14.793 26.480 1.00 55.62 681 VAL A C 1
ATOM 4214 O O . VAL A 1 681 ? 8.955 -15.438 25.502 1.00 55.62 681 VAL A O 1
ATOM 4217 N N . PRO A 1 682 ? 9.408 -14.547 27.509 1.00 58.38 682 PRO A N 1
ATOM 4218 C CA . PRO A 1 682 ? 10.762 -15.100 27.554 1.00 58.38 682 PRO A CA 1
ATOM 4219 C C . PRO A 1 682 ? 10.814 -16.627 27.416 1.00 58.38 682 PRO A C 1
ATOM 4221 O O . PRO A 1 682 ? 11.719 -17.146 26.762 1.00 58.38 682 PRO A O 1
ATOM 4224 N N . ALA A 1 683 ? 9.838 -17.358 27.966 1.00 60.19 683 ALA A N 1
ATOM 4225 C CA . ALA A 1 683 ? 9.761 -18.813 27.837 1.00 60.19 683 ALA A CA 1
ATOM 4226 C C . ALA A 1 683 ? 9.478 -19.266 26.389 1.00 60.19 683 ALA A C 1
ATOM 4228 O O . ALA A 1 683 ? 10.135 -20.178 25.885 1.00 60.19 683 ALA A O 1
ATOM 4229 N N . LEU A 1 684 ? 8.559 -18.602 25.684 1.00 59.06 684 LEU A N 1
ATOM 4230 C CA . LEU A 1 684 ? 8.241 -18.872 24.275 1.00 59.06 684 LEU A CA 1
ATOM 4231 C C . LEU A 1 684 ? 9.367 -18.477 23.317 1.00 59.06 684 LEU A C 1
ATOM 4233 O O . LEU A 1 684 ? 9.519 -19.096 22.268 1.00 59.06 684 LEU A O 1
ATOM 4237 N N . VAL A 1 685 ? 10.145 -17.453 23.664 1.00 56.97 685 VAL A N 1
ATOM 4238 C CA . VAL A 1 685 ? 11.213 -16.931 22.802 1.00 56.97 685 VAL A CA 1
ATOM 4239 C C . VAL A 1 685 ? 12.526 -17.687 23.007 1.00 56.97 685 VAL A C 1
ATOM 4241 O O . VAL A 1 685 ? 13.202 -17.999 22.031 1.00 56.97 685 VAL A O 1
ATOM 4244 N N . ASN A 1 686 ? 12.877 -18.023 24.250 1.00 62.97 686 ASN A N 1
ATOM 4245 C CA . ASN A 1 686 ? 14.210 -18.543 24.574 1.00 62.97 686 ASN A CA 1
ATOM 4246 C C . ASN A 1 686 ? 14.217 -20.039 24.919 1.00 62.97 686 ASN A C 1
ATOM 4248 O O . ASN A 1 686 ? 15.207 -20.728 24.674 1.00 62.97 686 ASN A O 1
ATOM 4252 N N . TYR A 1 687 ? 13.121 -20.564 25.476 1.00 63.59 687 TYR A N 1
ATOM 4253 C CA . TYR A 1 687 ? 13.069 -21.938 25.984 1.00 63.59 687 TYR A CA 1
ATOM 4254 C C . TYR A 1 687 ? 12.308 -22.899 25.058 1.00 63.59 687 TYR A C 1
ATOM 4256 O O . TYR A 1 687 ? 12.784 -23.993 24.768 1.00 63.59 687 TYR A O 1
ATOM 4264 N N . ALA A 1 688 ? 11.150 -22.505 24.525 1.00 58.59 688 ALA A N 1
ATOM 4265 C CA . ALA A 1 688 ? 10.389 -23.365 23.616 1.00 58.59 688 ALA A CA 1
ATOM 4266 C C . ALA A 1 688 ? 11.144 -23.700 22.307 1.00 58.59 688 ALA A C 1
ATOM 4268 O O . ALA A 1 688 ? 11.159 -24.873 21.927 1.00 58.59 688 ALA A O 1
ATOM 4269 N N . PRO A 1 689 ? 11.829 -22.751 21.631 1.00 54.09 689 PRO A N 1
ATOM 4270 C CA . PRO A 1 689 ? 12.505 -23.037 20.365 1.00 54.09 689 PRO A CA 1
ATOM 4271 C C . PRO A 1 689 ? 13.752 -23.908 20.533 1.00 54.09 689 PRO A C 1
ATOM 4273 O O . PRO A 1 689 ? 14.060 -24.704 19.650 1.00 54.09 689 PRO A O 1
ATOM 4276 N N . THR A 1 690 ? 14.457 -23.793 21.663 1.00 59.28 690 THR A N 1
ATOM 4277 C CA . THR A 1 690 ? 15.641 -24.609 21.974 1.00 59.28 690 THR A CA 1
ATOM 4278 C C . THR A 1 690 ? 15.258 -26.062 22.249 1.00 59.28 690 THR A C 1
ATOM 4280 O O . THR A 1 690 ? 15.888 -26.966 21.701 1.00 59.28 690 THR A O 1
ATOM 4283 N N . GLN A 1 691 ? 14.165 -26.299 22.977 1.00 56.47 691 GLN A N 1
ATOM 4284 C CA . GLN A 1 691 ? 13.630 -27.649 23.196 1.00 56.47 691 GLN A CA 1
ATOM 4285 C C . GLN A 1 691 ? 13.080 -28.281 21.911 1.00 56.47 691 GLN A C 1
ATOM 4287 O O . GLN A 1 691 ? 13.268 -29.473 21.667 1.00 56.47 691 GLN A O 1
ATOM 4292 N N . LEU A 1 692 ? 12.447 -27.479 21.050 1.00 52.62 692 LEU A N 1
ATOM 4293 C CA . LEU A 1 692 ? 11.955 -27.942 19.753 1.00 52.62 692 LEU A CA 1
ATOM 4294 C C . LEU A 1 692 ? 13.103 -28.240 18.774 1.00 52.62 692 LEU A C 1
ATOM 4296 O O . LEU A 1 692 ? 13.011 -29.192 18.007 1.00 52.62 692 LEU A O 1
ATOM 4300 N N . ALA A 1 693 ? 14.200 -27.476 18.820 1.00 53.50 693 ALA A N 1
ATOM 4301 C CA . ALA A 1 693 ? 15.404 -27.734 18.027 1.00 53.50 693 ALA A CA 1
ATOM 4302 C C . ALA A 1 693 ? 16.122 -29.022 18.468 1.00 53.50 693 ALA A C 1
ATOM 4304 O O . ALA A 1 693 ? 16.514 -29.825 17.623 1.00 53.50 693 ALA A O 1
ATOM 4305 N N . GLN A 1 694 ? 16.238 -29.267 19.778 1.00 53.16 694 GLN A N 1
ATOM 4306 C CA . GLN A 1 694 ? 16.819 -30.506 20.316 1.00 53.16 694 GLN A CA 1
ATOM 4307 C C . GLN A 1 694 ? 16.021 -31.759 19.922 1.00 53.16 694 GLN A C 1
ATOM 4309 O O . GLN A 1 694 ? 16.608 -32.820 19.742 1.00 53.16 694 GLN A O 1
ATOM 4314 N N . ALA A 1 695 ? 14.705 -31.635 19.725 1.00 46.75 695 ALA A N 1
ATOM 4315 C CA . ALA A 1 695 ? 13.840 -32.724 19.269 1.00 46.75 695 ALA A CA 1
ATOM 4316 C C . ALA A 1 695 ? 13.933 -33.028 17.755 1.00 46.75 695 ALA A C 1
ATOM 4318 O O . ALA A 1 695 ? 13.419 -34.055 17.304 1.00 46.75 695 ALA A O 1
ATOM 4319 N N . ILE A 1 696 ? 14.545 -32.135 16.965 1.00 37.34 696 ILE A N 1
ATOM 4320 C CA . ILE A 1 696 ? 14.679 -32.240 15.496 1.00 37.34 696 ILE A CA 1
ATOM 4321 C C . ILE A 1 696 ? 16.126 -32.567 15.071 1.00 37.34 696 ILE A C 1
ATOM 4323 O O . ILE A 1 696 ? 16.362 -32.940 13.920 1.00 37.34 696 ILE A O 1
ATOM 4327 N N . ALA A 1 697 ? 17.093 -32.490 15.989 1.00 41.47 697 ALA A N 1
ATOM 4328 C CA . ALA A 1 697 ? 18.458 -32.952 15.751 1.00 41.47 697 ALA A CA 1
ATOM 4329 C C . ALA A 1 697 ? 18.489 -34.492 15.554 1.00 41.47 697 ALA A C 1
ATOM 4331 O O . ALA A 1 697 ? 17.841 -35.200 16.327 1.00 41.47 697 ALA A O 1
ATOM 4332 N N . PRO A 1 698 ? 19.177 -35.013 14.516 1.00 37.41 698 PRO A N 1
ATOM 4333 C CA . PRO A 1 698 ? 19.197 -36.442 14.184 1.00 37.41 698 PRO A CA 1
ATOM 4334 C C . PRO A 1 698 ? 19.957 -37.324 15.180 1.00 37.41 698 PRO A C 1
ATOM 4336 O O . PRO A 1 698 ? 20.944 -36.837 15.782 1.00 37.41 698 PRO A O 1
#